Protein AF-0000000078883213 (afdb_homodimer)

Secondary structure (DSSP, 8-state):
----EEEEEEEETTEEEEEEEEEE---SS-TT-EEEEEEEEEEEEEEEEETTEEEEEEEEEEEEEEEEE----SS---S-SEEEEEEEEEEEEEEEEE-SSTTEEEEEEEEEEEE---HHHHH--EEETTEEEEP-TT---EEEEEEEEEEEEEETTTTEEEEEEEEEEEEES-EEEEEEEEEEEETTEEEEEEEEEE--EEEEEEEEEEEEEESSSS-EEEEEEEEEEEEETTT--B-TT--SEEEEE-/----EEEEEEEETTEEEEEEEEEE---SS-TT-EEEEEEEEEEEEEEEEETTEEEEEEEEEEEEEEEEE----SS---S-SEEEEEEEEEEEEEEEEE-SSTTEEEEEEEEEEEE---HHHHH--EEETTEEEEP-TT---EEEEEEEEEEEEEETTTTEEEEEEEEEEEEES-EEEEEEEEEEEETTEEEEEEEEEE--EEEEEEEEEEEEEESSSS-EEEEEEEEEEEEETTT--B-TT--SEEEEE-

Foldseek 3Di:
DDQQQDWFFEADPNRRPDTDDSHRPPDQFQPVDKDKDKDKDKDKDWDDPDPFKIKIKMKMKMKMKIKGARDCCVRPPDVDRIAIDIAIDMKMKIKMWGHPDPFKIKIKMKIKDKAADDRCQARRQDDDPLEGEHGDSPQYMKMKIKIKIKMKGAPDNRQKIKMKMKMKMKIAQDKDKDQPPDQDCDPNDRRGYIHIGGDGMKMKIKMKIKIWHDPDPVDIKIKMKIAMWMADPVVRDTPPPDDGIDMDID/DDQQQDWFFEADPNRRPDTDDSHRPPDQFQPVDKDKDKDKDKDKDWDDPDPFKIKIKMKMKMKMKIKGARDCCVRYPDVDRIAIDIAIDMKMKIKMWGHPDPFKIKIKMKIKDKAADDRCQARRQDDDPLEGEHGDSPQYMKMKIKIKIKMKGAPDNRQKIKMKMKMKMKIAQDKDKDQPPDQDCDPNDRRGYIHIGGDGMKMKIKMKIKIWHDPDPVDIKIKMKIAMWMADPVVRDTPPPDPGIDMDID

Sequence (500 aa):
MSVPTGKTLSVSNGKVTGFSGDFTVQSRYPDGGSSYMSSAVYTDYRQDITPKSTLNSGIRLTNTVLKAKWIDQTFITLPQTEITLKNSAITATLGYAYRPTENWQLNSVLSSGFRSPNIDDVGKVREKNGKVTLPNIALKPEFAYNAEVGVLKFFNKKRFSLGFNTYYTLLDNYITREADGTQVQYDGETGNVVKNVNKGQAYITGYTISYQGRINENWKTLGFLTYTKGEAYDTEERLSSIPPLFGRFEMSVPTGKTLSVSNGKVTGFSGDFTVQSRYPDGGSSYMSSAVYTDYRQDITPKSTLNSGIRLTNTVLKAKWIDQTFITLPQTEITLKNSAITATLGYAYRPTENWQLNSVLSSGFRSPNIDDVGKVREKNGKVTLPNIALKPEFAYNAEVGVLKFFNKKRFSLGFNTYYTLLDNYITREADGTQVQYDGETGNVVKNVNKGQAYITGYTISYQGRINENWKTLGFLTYTKGEAYDTEERLSSIPPLFGRFE

Organism: Nematostella vectensis (NCBI:txid45351)

Nearest PDB structures (foldseek):
  5fp2-assembly2_B  TM=6.562E-01  e=9.771E-06  Pseudomonas aeruginosa PAO1
  4rvw-assembly1_A  TM=6.485E-01  e=1.123E-04  Neisseria meningitidis MC58
  4rdt-assembly2_B  TM=6.090E-01  e=2.981E-04  Neisseria meningitidis MC58
  1fep-assembly1_A  TM=6.804E-01  e=1.096E-03  Escherichia coli K-12
  4rdt-assembly1_A  TM=6.058E-01  e=4.129E-04  Neisseria meningitidis MC58

pLDDT: mean 77.61, std 20.79, range [23.84, 98.62]

Solvent-accessible surface area (backbone atoms only — 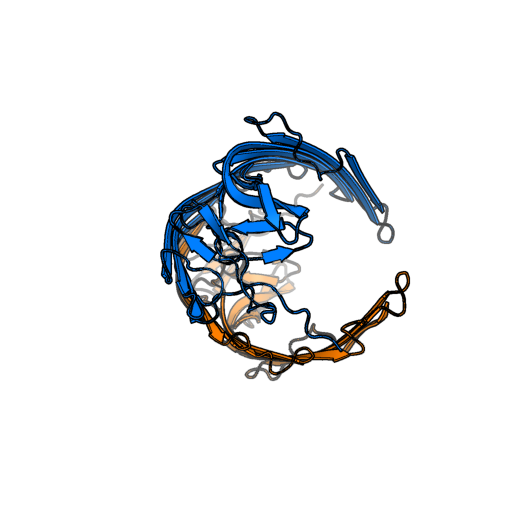not comparable to full-atom values): 25165 Å² total; per-residue (Å²): 132,81,70,67,54,29,65,23,43,40,36,58,97,91,35,79,75,47,75,56,66,77,30,60,59,66,77,52,53,51,74,59,19,38,38,39,37,39,34,36,43,36,41,38,39,37,34,33,77,41,101,40,31,37,41,36,39,34,43,35,44,38,37,37,39,39,38,37,25,43,62,78,41,80,27,48,46,53,95,58,44,59,46,74,42,78,51,75,48,79,32,37,38,42,34,41,39,38,33,92,44,96,42,37,39,39,38,37,37,41,38,40,45,72,46,69,75,46,66,72,58,25,47,36,48,39,80,52,95,56,27,39,30,49,58,30,84,76,63,57,56,21,35,37,40,37,39,37,44,33,41,39,38,46,38,84,93,63,35,30,37,43,33,44,37,38,41,42,33,40,33,36,32,40,74,41,80,39,67,67,75,45,65,39,72,46,94,85,37,69,10,51,27,30,31,50,39,60,39,65,43,31,38,40,36,36,37,36,42,36,40,39,33,46,83,45,101,85,43,70,39,40,33,38,42,35,38,45,50,41,35,26,71,78,74,65,39,59,56,77,83,60,74,47,72,48,68,50,80,84,133,81,71,68,55,29,65,20,44,38,37,57,96,92,36,80,75,48,74,56,66,76,33,60,62,67,75,51,52,52,74,58,18,38,37,38,38,39,36,36,41,37,40,37,38,36,33,35,77,42,100,40,30,35,40,37,38,36,44,34,44,38,38,39,38,38,38,37,26,42,62,79,40,78,27,47,44,52,95,59,45,58,44,74,43,78,48,76,50,79,32,39,37,41,35,40,38,38,35,91,45,97,41,37,39,39,39,38,39,39,36,41,46,70,46,70,74,47,66,71,57,24,46,36,50,38,80,52,95,53,27,38,30,47,57,29,84,76,62,57,56,22,36,38,39,37,41,36,44,33,40,39,40,45,37,82,92,63,34,29,38,43,33,42,35,38,41,42,33,41,33,36,32,38,76,41,80,38,68,69,75,45,65,38,73,47,95,84,38,70,9,50,28,31,32,50,40,61,40,64,44,32,40,40,36,38,39,34,42,36,40,40,33,46,82,46,100,85,44,69,38,39,33,39,42,35,37,44,49,40,36,27,70,78,74,67,39,58,57,78,82,60,74,47,70,49,69,50,79,84

Structure (mmCIF, N/CA/C/O backbone):
data_AF-0000000078883213-model_v1
#
loop_
_entity.id
_entity.type
_entity.pdbx_description
1 polymer 'TonB-dependent receptor-like beta-barrel domain-containing protein'
#
loop_
_atom_site.group_PDB
_atom_site.id
_atom_site.type_symbol
_atom_site.label_atom_id
_atom_site.label_alt_id
_atom_site.label_comp_id
_atom_site.label_asym_id
_atom_site.label_entity_id
_atom_site.label_seq_id
_atom_site.pdbx_PDB_ins_code
_atom_site.Cartn_x
_atom_site.Cartn_y
_atom_site.Cartn_z
_atom_site.occupancy
_atom_site.B_iso_or_equiv
_atom_site.auth_seq_id
_atom_site.auth_comp_id
_atom_site.auth_asym_id
_atom_site.auth_atom_id
_atom_site.pdbx_PDB_model_num
ATOM 1 N N . MET A 1 1 ? -15.391 -31.453 -27.328 1 23.84 1 MET A N 1
ATOM 2 C CA . MET A 1 1 ? -14.258 -30.594 -27.016 1 23.84 1 MET A CA 1
ATOM 3 C C . MET A 1 1 ? -13.305 -31.281 -26.047 1 23.84 1 MET A C 1
ATOM 5 O O . MET A 1 1 ? -13.703 -31.703 -24.953 1 23.84 1 MET A O 1
ATOM 9 N N . SER A 1 2 ? -12.281 -31.938 -26.547 1 27.03 2 SER A N 1
ATOM 10 C CA . SER A 1 2 ? -11.461 -33 -25.984 1 27.03 2 SER A CA 1
ATOM 11 C C . SER A 1 2 ? -10.719 -32.531 -24.734 1 27.03 2 SER A C 1
ATOM 13 O O . SER A 1 2 ? -10.086 -31.469 -24.75 1 27.03 2 SER A O 1
ATOM 15 N N . VAL A 1 3 ? -11.266 -32.875 -23.609 1 34.16 3 VAL A N 1
ATOM 16 C CA . VAL A 1 3 ? -10.641 -32.625 -22.312 1 34.16 3 VAL A CA 1
ATOM 17 C C . VAL A 1 3 ? -9.18 -33.062 -22.359 1 34.16 3 VAL A C 1
ATOM 19 O O . VAL A 1 3 ? -8.891 -34.219 -22.672 1 34.16 3 VAL A O 1
ATOM 22 N N . PRO A 1 4 ? -8.258 -32.156 -22.75 1 33.28 4 PRO A N 1
ATOM 23 C CA . PRO A 1 4 ? -6.906 -32.688 -22.906 1 33.28 4 PRO A CA 1
ATOM 24 C C . PRO A 1 4 ? -6.531 -33.688 -21.797 1 33.28 4 PRO A C 1
ATOM 26 O O . PRO A 1 4 ? -6.953 -33.5 -20.641 1 33.28 4 PRO A O 1
ATOM 29 N N . THR A 1 5 ? -6.402 -34.938 -22.047 1 34.5 5 THR A N 1
ATOM 30 C CA . THR A 1 5 ? -6.039 -36.156 -21.328 1 34.5 5 THR A CA 1
ATOM 31 C C . THR A 1 5 ? -4.641 -36.031 -20.734 1 34.5 5 THR A C 1
ATOM 33 O O . THR A 1 5 ? -3.68 -35.75 -21.438 1 34.5 5 THR A O 1
ATOM 36 N N . GLY A 1 6 ? -4.336 -35.281 -19.656 1 36.59 6 GLY A N 1
ATOM 37 C CA . GLY A 1 6 ? -2.979 -35.25 -19.141 1 36.59 6 GLY A CA 1
ATOM 38 C C . GLY A 1 6 ? -2.568 -36.562 -18.484 1 36.59 6 GLY A C 1
ATOM 39 O O . GLY A 1 6 ? -3.404 -37.438 -18.25 1 36.59 6 GLY A O 1
ATOM 40 N N . LYS A 1 7 ? -1.404 -37.125 -18.781 1 44.62 7 LYS A N 1
ATOM 41 C CA . LYS A 1 7 ? -0.774 -38.375 -18.344 1 44.62 7 LYS A CA 1
ATOM 42 C C . LYS A 1 7 ? -0.269 -38.25 -16.906 1 44.62 7 LYS A C 1
ATOM 44 O O . LYS A 1 7 ? 0.014 -37.125 -16.438 1 44.62 7 LYS A O 1
ATOM 49 N N . THR A 1 8 ? -0.53 -39.344 -16.047 1 45.88 8 THR A N 1
ATOM 50 C CA . THR A 1 8 ? -0.139 -39.469 -14.648 1 45.88 8 THR A CA 1
ATOM 51 C C . THR A 1 8 ? 1.35 -39.781 -14.523 1 45.88 8 THR A C 1
ATOM 53 O O . THR A 1 8 ? 1.84 -40.719 -15.148 1 45.88 8 THR A O 1
ATOM 56 N N . LEU A 1 9 ? 2.17 -38.844 -13.977 1 45.84 9 LEU A N 1
ATOM 57 C CA . LEU A 1 9 ? 3.594 -39.062 -13.75 1 45.84 9 LEU A CA 1
ATOM 58 C C . LEU A 1 9 ? 3.824 -39.844 -12.461 1 45.84 9 LEU A C 1
ATOM 60 O O . LEU A 1 9 ? 3.215 -39.531 -11.43 1 45.84 9 LEU A O 1
ATOM 64 N N . SER A 1 10 ? 4.336 -41.094 -12.516 1 45.53 10 SER A N 1
ATOM 65 C CA . SER A 1 10 ? 4.781 -41.875 -11.367 1 45.53 10 SER A CA 1
ATOM 66 C C . SER A 1 10 ? 6.191 -41.469 -10.938 1 45.53 10 SER A C 1
ATOM 68 O O . SER A 1 10 ? 7.109 -41.438 -11.758 1 45.53 10 SER A O 1
ATOM 70 N N . VAL A 1 11 ? 6.406 -40.75 -9.789 1 45 11 VAL A N 1
ATOM 71 C CA . VAL A 1 11 ? 7.727 -40.344 -9.312 1 45 11 VAL A CA 1
ATOM 72 C C . VAL A 1 11 ? 8.086 -41.156 -8.062 1 45 11 VAL A C 1
ATOM 74 O O . VAL A 1 11 ? 7.27 -41.281 -7.145 1 45 11 VAL A O 1
ATOM 77 N N . SER A 1 12 ? 9.047 -42.062 -8.016 1 44.09 12 SER A N 1
ATOM 78 C CA . SER A 1 12 ? 9.625 -42.781 -6.883 1 44.09 12 SER A CA 1
ATOM 79 C C . SER A 1 12 ? 11.031 -42.281 -6.57 1 44.09 12 SER A C 1
ATOM 81 O O . SER A 1 12 ? 11.891 -42.25 -7.449 1 44.09 12 SER A O 1
ATOM 83 N N . ASN A 1 13 ? 11.359 -41.969 -5.262 1 44.62 13 ASN A N 1
ATOM 84 C CA . ASN A 1 13 ? 12.641 -41.562 -4.699 1 44.62 13 ASN A CA 1
ATOM 85 C C . ASN A 1 13 ? 13.234 -40.375 -5.461 1 44.62 13 ASN A C 1
ATOM 87 O O . ASN A 1 13 ? 14.414 -40.406 -5.816 1 44.62 13 ASN A O 1
ATOM 91 N N . GLY A 1 14 ? 12.453 -39.406 -5.926 1 42.94 14 GLY A N 1
ATOM 92 C CA . GLY A 1 14 ? 12.898 -38.188 -6.602 1 42.94 14 GLY A CA 1
ATOM 93 C C . GLY A 1 14 ? 13.07 -38.375 -8.102 1 42.94 14 GLY A C 1
ATOM 94 O O . GLY A 1 14 ? 13.617 -37.5 -8.773 1 42.94 14 GLY A O 1
ATOM 95 N N . LYS A 1 15 ? 12.883 -39.531 -8.625 1 44.94 15 LYS A N 1
ATOM 96 C CA . LYS A 1 15 ? 13.078 -39.875 -10.031 1 44.94 15 LYS A CA 1
ATOM 97 C C . LYS A 1 15 ? 11.758 -40.25 -10.695 1 44.94 15 LYS A C 1
ATOM 99 O O . LYS A 1 15 ? 10.914 -40.906 -10.078 1 44.94 15 LYS A O 1
ATOM 104 N N . VAL A 1 16 ? 11.383 -39.531 -11.836 1 44.16 16 VAL A N 1
ATOM 105 C CA . VAL A 1 16 ? 10.211 -39.906 -12.617 1 44.16 16 VAL A CA 1
ATOM 106 C C . VAL A 1 16 ? 10.352 -41.344 -13.086 1 44.16 16 VAL A C 1
ATOM 108 O O . VAL A 1 16 ? 11.312 -41.688 -13.789 1 44.16 16 VAL A O 1
ATOM 111 N N . THR A 1 17 ? 9.664 -42.406 -12.602 1 47.41 17 THR A N 1
ATOM 112 C CA . THR A 1 17 ? 9.812 -43.812 -13 1 47.41 17 THR A CA 1
ATOM 113 C C . THR A 1 17 ? 8.852 -44.156 -14.133 1 47.41 17 THR A C 1
ATOM 115 O O . THR A 1 17 ? 8.953 -45.219 -14.742 1 47.41 17 THR A O 1
ATOM 118 N N . GLY A 1 18 ? 7.758 -43.438 -14.664 1 43.25 18 GLY A N 1
ATOM 119 C CA . GLY A 1 18 ? 6.969 -43.812 -15.828 1 43.25 18 GLY A CA 1
ATOM 120 C C . GLY A 1 18 ? 5.691 -43.031 -15.977 1 43.25 18 GLY A C 1
ATOM 121 O O . GLY A 1 18 ? 5.457 -42.062 -15.234 1 43.25 18 GLY A O 1
ATOM 122 N N . PHE A 1 19 ? 5.121 -42.875 -17.328 1 38.84 19 PHE A N 1
ATOM 123 C CA . PHE A 1 19 ? 3.85 -42.25 -17.656 1 38.84 19 PHE A CA 1
ATOM 124 C C . PHE A 1 19 ? 2.742 -43.281 -17.766 1 38.84 19 PHE A C 1
ATOM 126 O O . PHE A 1 19 ? 2.939 -44.344 -18.344 1 38.84 19 PHE A O 1
ATOM 133 N N . SER A 1 20 ? 1.994 -43.688 -16.891 1 37.69 20 SER A N 1
ATOM 134 C CA . SER A 1 20 ? 0.812 -44.5 -17.172 1 37.69 20 SER A CA 1
ATOM 135 C C . SER A 1 20 ? -0.443 -43.625 -17.234 1 37.69 20 SER A C 1
ATOM 137 O O . SER A 1 20 ? -0.486 -42.531 -16.656 1 37.69 20 SER A O 1
ATOM 139 N N . GLY A 1 21 ? -1.64 -43.969 -18.203 1 34.69 21 GLY A N 1
ATOM 140 C CA . GLY A 1 21 ? -3 -43.75 -18.672 1 34.69 21 GLY A CA 1
ATOM 141 C C . GLY A 1 21 ? -3.32 -42.312 -18.906 1 34.69 21 GLY A C 1
ATOM 142 O O . GLY A 1 21 ? -2.549 -41.406 -18.516 1 34.69 21 GLY A O 1
ATOM 143 N N . ASP A 1 22 ? -4.199 -41.969 -20.062 1 32.56 22 ASP A N 1
ATOM 144 C CA . ASP A 1 22 ? -4.773 -40.75 -20.578 1 32.56 22 ASP A CA 1
ATOM 145 C C . ASP A 1 22 ? -5.414 -39.938 -19.453 1 32.56 22 ASP A C 1
ATOM 147 O O . ASP A 1 22 ? -6.324 -40.406 -18.766 1 32.56 22 ASP A O 1
ATOM 151 N N . PHE A 1 23 ? -4.789 -39.719 -18.375 1 33.19 23 PHE A N 1
ATOM 152 C CA . PHE A 1 23 ? -5.668 -39.125 -17.375 1 33.19 23 PHE A CA 1
ATOM 153 C C . PHE A 1 23 ? -5.891 -37.625 -17.656 1 33.19 23 PHE A C 1
ATOM 155 O O . PHE A 1 23 ? -5.062 -37 -18.312 1 33.19 23 PHE A O 1
ATOM 162 N N . THR A 1 24 ? -7.117 -37.188 -17.547 1 34.69 24 THR A N 1
ATOM 163 C CA . THR A 1 24 ? -7.617 -35.844 -17.453 1 34.69 24 THR A CA 1
ATOM 164 C C . THR A 1 24 ? -6.68 -34.969 -16.625 1 34.69 24 THR A C 1
ATOM 166 O O . THR A 1 24 ? -6.164 -35.406 -15.594 1 34.69 24 THR A O 1
ATOM 169 N N . VAL A 1 25 ? -5.902 -34.062 -17.219 1 35.66 25 VAL A N 1
ATOM 170 C CA . VAL A 1 25 ? -5.051 -33.031 -16.641 1 35.66 25 VAL A CA 1
ATOM 171 C C . VAL A 1 25 ? -5.539 -32.688 -15.242 1 35.66 25 VAL A C 1
ATOM 173 O O . VAL A 1 25 ? -6.672 -32.25 -15.062 1 35.66 25 VAL A O 1
ATOM 176 N N . GLN A 1 26 ? -5.219 -33.531 -14.289 1 38.31 26 GLN A N 1
ATOM 177 C CA . GLN A 1 26 ? -5.48 -33.375 -12.859 1 38.31 26 GLN A CA 1
ATOM 178 C C . GLN A 1 26 ? -5.184 -31.938 -12.414 1 38.31 26 GLN A C 1
ATOM 180 O O . GLN A 1 26 ? -4.344 -31.266 -13 1 38.31 26 GLN A O 1
ATOM 185 N N . SER A 1 27 ? -5.949 -31.422 -11.508 1 43.06 27 SER A N 1
ATOM 186 C CA . SER A 1 27 ? -5.996 -30.094 -10.922 1 43.06 27 SER A CA 1
ATOM 187 C C . SER A 1 27 ? -4.625 -29.672 -10.398 1 43.06 27 SER A C 1
ATOM 189 O O . SER A 1 27 ? -3.932 -30.453 -9.75 1 43.06 27 SER A O 1
ATOM 191 N N . ARG A 1 28 ? -3.758 -28.875 -11.148 1 48.19 28 ARG A N 1
ATOM 192 C CA . ARG A 1 28 ? -2.52 -28.109 -10.984 1 48.19 28 ARG A CA 1
ATOM 193 C C . ARG A 1 28 ? -2.316 -27.703 -9.531 1 48.19 28 ARG A C 1
ATOM 195 O O . ARG A 1 28 ? -1.182 -27.5 -9.094 1 48.19 28 ARG A O 1
ATOM 202 N N . TYR A 1 29 ? -3.311 -27.484 -8.75 1 54.16 29 TYR A N 1
ATOM 203 C CA . TYR A 1 29 ? -3.291 -26.969 -7.383 1 54.16 29 TYR A CA 1
ATOM 204 C C . TYR A 1 29 ? -3.609 -28.078 -6.383 1 54.16 29 TYR A C 1
ATOM 206 O O . TYR A 1 29 ? -4.266 -29.062 -6.723 1 54.16 29 TYR A O 1
ATOM 214 N N . PRO A 1 30 ? -2.979 -28.078 -5.172 1 55.5 30 PRO A N 1
ATOM 215 C CA . PRO A 1 30 ? -3.336 -29.047 -4.129 1 55.5 30 PRO A CA 1
ATOM 216 C C . PRO A 1 30 ? -4.844 -29.266 -4.016 1 55.5 30 PRO A C 1
ATOM 218 O O . PRO A 1 30 ? -5.59 -28.312 -3.771 1 55.5 30 PRO A O 1
ATOM 221 N N . ASP A 1 31 ? -5.215 -30.344 -4.59 1 60.53 31 ASP A N 1
ATOM 222 C CA . ASP A 1 31 ? -6.633 -30.703 -4.621 1 60.53 31 ASP A CA 1
ATOM 223 C C . ASP A 1 31 ? -7.207 -30.781 -3.209 1 60.53 31 ASP A C 1
ATOM 225 O O . ASP A 1 31 ? -8.422 -30.688 -3.021 1 60.53 31 ASP A O 1
ATOM 229 N N . GLY A 1 32 ? -6.328 -30.984 -2.152 1 65.12 32 GLY A N 1
ATOM 230 C CA . GLY A 1 32 ? -6.797 -31.078 -0.779 1 65.12 32 GLY A CA 1
ATOM 231 C C . GLY A 1 32 ? -6.895 -29.734 -0.09 1 65.12 32 GLY A C 1
ATOM 232 O O . GLY A 1 32 ? -7.238 -29.656 1.09 1 65.12 32 GLY A O 1
ATOM 233 N N . GLY A 1 33 ? -6.582 -28.703 -0.76 1 74.75 33 GLY A N 1
ATOM 234 C CA . GLY A 1 33 ? -6.668 -27.375 -0.163 1 74.75 33 GLY A CA 1
ATOM 235 C C . GLY A 1 33 ? -5.324 -26.828 0.279 1 74.75 33 GLY A C 1
ATOM 236 O O . GLY A 1 33 ? -4.32 -27.547 0.243 1 74.75 33 GLY A O 1
ATOM 237 N N . SER A 1 34 ? -5.203 -25.609 0.386 1 84.75 34 SER A N 1
ATOM 238 C CA . SER A 1 34 ? -4 -24.969 0.896 1 84.75 34 SER A CA 1
ATOM 239 C C . SER A 1 34 ? -4.348 -23.797 1.818 1 84.75 34 SER A C 1
ATOM 241 O O . SER A 1 34 ? -5.453 -23.266 1.759 1 84.75 34 SER A O 1
ATOM 243 N N . SER A 1 35 ? -3.475 -23.688 2.82 1 89.94 35 SER A N 1
ATOM 244 C CA . SER A 1 35 ? -3.631 -22.547 3.732 1 89.94 35 SER A CA 1
ATOM 245 C C . SER A 1 35 ? -2.312 -21.812 3.924 1 89.94 35 SER A C 1
ATOM 247 O O . SER A 1 35 ? -1.238 -22.391 3.764 1 89.94 35 SER A O 1
ATOM 249 N N . TYR A 1 36 ? -2.438 -20.562 4.062 1 91.94 36 TYR A N 1
ATOM 250 C CA . TYR A 1 36 ? -1.303 -19.688 4.324 1 91.94 36 TYR A CA 1
ATOM 251 C C . TYR A 1 36 ? -1.591 -18.766 5.5 1 91.94 36 TYR A C 1
ATOM 253 O O . TYR A 1 36 ? -2.602 -18.062 5.512 1 91.94 36 TYR A O 1
ATOM 261 N N . MET A 1 37 ? -0.729 -18.812 6.488 1 94.56 37 MET A N 1
ATOM 262 C CA . MET A 1 37 ? -0.851 -17.938 7.656 1 94.56 37 MET A CA 1
ATOM 263 C C . MET A 1 37 ? 0.381 -17.062 7.809 1 94.56 37 MET A C 1
ATOM 265 O O . MET A 1 37 ? 1.512 -17.547 7.738 1 94.56 37 MET A O 1
ATOM 269 N N . SER A 1 38 ? 0.148 -15.758 7.938 1 96.62 38 SER A N 1
ATOM 270 C CA . SER A 1 38 ? 1.222 -14.812 8.219 1 96.62 38 SER A CA 1
ATOM 271 C C . SER A 1 38 ? 0.965 -14.062 9.523 1 96.62 38 SER A C 1
ATOM 273 O O . SER A 1 38 ? -0.14 -13.57 9.758 1 96.62 38 SER A O 1
ATOM 275 N N . SER A 1 39 ? 1.922 -14.039 10.398 1 97.69 39 SER A N 1
ATOM 276 C CA . SER A 1 39 ? 1.886 -13.273 11.641 1 97.69 39 SER A CA 1
ATOM 277 C C . SER A 1 39 ? 3.127 -12.398 11.781 1 97.69 39 SER A C 1
ATOM 279 O O . SER A 1 39 ? 4.227 -12.797 11.398 1 97.69 39 SER A O 1
ATOM 281 N N . ALA A 1 40 ? 2.887 -11.227 12.391 1 98.25 40 ALA A N 1
ATOM 282 C CA . ALA A 1 40 ? 4.047 -10.344 12.5 1 98.25 40 ALA A CA 1
ATOM 283 C C . ALA A 1 40 ? 3.893 -9.383 13.68 1 98.25 40 ALA A C 1
ATOM 285 O O . ALA A 1 40 ? 2.779 -9.141 14.148 1 98.25 40 ALA A O 1
ATOM 286 N N . VAL A 1 41 ? 5.004 -8.969 14.203 1 98.12 41 VAL A N 1
ATOM 287 C CA . VAL A 1 41 ? 5.121 -7.848 15.133 1 98.12 41 VAL A CA 1
ATOM 288 C C . VAL A 1 41 ? 6.039 -6.781 14.539 1 98.12 41 VAL A C 1
ATOM 290 O O . VAL A 1 41 ? 7.074 -7.098 13.953 1 98.12 41 VAL A O 1
ATOM 293 N N . TYR A 1 42 ? 5.605 -5.539 14.664 1 97.88 42 TYR A N 1
ATOM 294 C CA . TYR A 1 42 ? 6.465 -4.492 14.125 1 97.88 42 TYR A CA 1
ATOM 295 C C . TYR A 1 42 ? 6.379 -3.229 14.969 1 97.88 42 TYR A C 1
ATOM 297 O O . TYR A 1 42 ? 5.434 -3.051 15.742 1 97.88 42 TYR A O 1
ATOM 305 N N . THR A 1 43 ? 7.359 -2.418 14.805 1 97.81 43 THR A N 1
ATOM 306 C CA . THR A 1 43 ? 7.398 -1.058 15.328 1 97.81 43 THR A CA 1
ATOM 307 C C . THR A 1 43 ? 7.988 -0.097 14.305 1 97.81 43 THR A C 1
ATOM 309 O O . THR A 1 43 ? 8.953 -0.435 13.609 1 97.81 43 THR A O 1
ATOM 312 N N . ASP A 1 44 ? 7.312 1.02 14.148 1 97.31 44 ASP A N 1
ATOM 313 C CA . ASP A 1 44 ? 7.766 2.107 13.289 1 97.31 44 ASP A CA 1
ATOM 314 C C . ASP A 1 44 ? 7.91 3.408 14.078 1 97.31 44 ASP A C 1
ATOM 316 O O . ASP A 1 44 ? 7.066 3.729 14.914 1 97.31 44 ASP A O 1
ATOM 320 N N . TYR A 1 45 ? 9.016 4.086 13.875 1 96.25 45 TYR A N 1
ATOM 321 C CA . TYR A 1 45 ? 9.312 5.301 14.625 1 96.25 45 TYR A CA 1
ATOM 322 C C . TYR A 1 45 ? 9.711 6.438 13.688 1 96.25 45 TYR A C 1
ATOM 324 O O . TYR A 1 45 ? 10.609 6.281 12.859 1 96.25 45 TYR A O 1
ATOM 332 N N . ARG A 1 46 ? 8.945 7.508 13.82 1 95.38 46 ARG A N 1
ATOM 333 C CA . ARG A 1 46 ? 9.273 8.727 13.086 1 95.38 46 ARG A CA 1
ATOM 334 C C . ARG A 1 46 ? 9.602 9.867 14.039 1 95.38 46 ARG A C 1
ATOM 336 O O . ARG A 1 46 ? 8.883 10.102 15.016 1 95.38 46 ARG A O 1
ATOM 343 N N . GLN A 1 47 ? 10.688 10.578 13.719 1 93.31 47 GLN A N 1
ATOM 344 C CA . GLN A 1 47 ? 11.078 11.703 14.555 1 93.31 47 GLN A CA 1
ATOM 345 C C . GLN A 1 47 ? 11.5 12.906 13.711 1 93.31 47 GLN A C 1
ATOM 347 O O . GLN A 1 47 ? 12.352 12.781 12.828 1 93.31 47 GLN A O 1
ATOM 352 N N . ASP A 1 48 ? 10.812 13.984 13.984 1 90.06 48 ASP A N 1
ATOM 353 C CA . ASP A 1 48 ? 11.32 15.242 13.453 1 90.06 48 ASP A CA 1
ATOM 354 C C . ASP A 1 48 ? 12.391 15.828 14.375 1 90.06 48 ASP A C 1
ATOM 356 O O . ASP A 1 48 ? 12.078 16.531 15.336 1 90.06 48 ASP A O 1
ATOM 360 N N . ILE A 1 49 ? 13.664 15.562 14.094 1 88.06 49 ILE A N 1
ATOM 361 C CA . ILE A 1 49 ? 14.797 15.984 14.922 1 88.06 49 ILE A CA 1
ATOM 362 C C . ILE A 1 49 ? 14.891 17.5 14.93 1 88.06 49 ILE A C 1
ATOM 364 O O . ILE A 1 49 ? 15.055 18.109 15.984 1 88.06 49 ILE A O 1
ATOM 368 N N . THR A 1 50 ? 14.883 18.094 13.742 1 85.69 50 THR A N 1
ATOM 369 C CA . THR A 1 50 ? 14.773 19.531 13.5 1 85.69 50 THR A CA 1
ATOM 370 C C . THR A 1 50 ? 13.711 19.828 12.438 1 85.69 50 THR A C 1
ATOM 372 O O . THR A 1 50 ? 13.211 18.906 11.781 1 85.69 50 THR A O 1
ATOM 375 N N . PRO A 1 51 ? 13.289 20.953 12.352 1 79.94 51 PRO A N 1
ATOM 376 C CA . PRO A 1 51 ? 12.336 21.266 11.281 1 79.94 51 PRO A CA 1
ATOM 377 C C . PRO A 1 51 ? 12.867 20.906 9.898 1 79.94 51 PRO A C 1
ATOM 379 O O . PRO A 1 51 ? 12.086 20.797 8.945 1 79.94 51 PRO A O 1
ATOM 382 N N . LYS A 1 52 ? 14.156 20.688 9.852 1 90.81 52 LYS A N 1
ATOM 383 C CA . LYS A 1 52 ? 14.75 20.422 8.539 1 90.81 52 LYS A CA 1
ATOM 384 C C . LYS A 1 52 ? 15.141 18.953 8.406 1 90.81 52 LYS A C 1
ATOM 386 O O . LYS A 1 52 ? 15.602 18.531 7.344 1 90.81 52 LYS A O 1
ATOM 391 N N . SER A 1 53 ? 15.031 18.234 9.477 1 93.62 53 SER A N 1
ATOM 392 C CA . SER A 1 53 ? 15.523 16.859 9.461 1 93.62 53 SER A CA 1
ATOM 393 C C . SER A 1 53 ? 14.5 15.898 10.062 1 93.62 53 SER A C 1
ATOM 395 O O . SER A 1 53 ? 13.984 16.141 11.156 1 93.62 53 SER A O 1
ATOM 397 N N . THR A 1 54 ? 14.203 14.859 9.344 1 94.81 54 THR A N 1
ATOM 398 C CA . THR A 1 54 ? 13.273 13.836 9.82 1 94.81 54 THR A CA 1
ATOM 399 C C . THR A 1 54 ? 13.891 12.445 9.703 1 94.81 54 THR A C 1
ATOM 401 O O . THR A 1 54 ? 14.5 12.117 8.688 1 94.81 54 THR A O 1
ATOM 404 N N . LEU A 1 55 ? 13.766 11.703 10.805 1 97.12 55 LEU A N 1
ATOM 405 C CA . LEU A 1 55 ? 14.25 10.328 10.844 1 97.12 55 LEU A CA 1
ATOM 406 C C . LEU A 1 55 ? 13.086 9.336 10.93 1 97.12 55 LEU A C 1
ATOM 408 O O . LEU A 1 55 ? 12.148 9.547 11.711 1 97.12 55 LEU A O 1
ATOM 412 N N . ASN A 1 56 ? 13.125 8.328 10.062 1 97.81 56 ASN A N 1
ATOM 413 C CA . ASN A 1 56 ? 12.18 7.223 10.117 1 97.81 56 ASN A CA 1
ATOM 414 C C . ASN A 1 56 ? 12.883 5.883 10.281 1 97.81 56 ASN A C 1
ATOM 416 O O . ASN A 1 56 ? 13.844 5.59 9.562 1 97.81 56 ASN A O 1
ATOM 420 N N . SER A 1 57 ? 12.438 5.184 11.25 1 98.19 57 SER A N 1
ATOM 421 C CA . SER A 1 57 ? 13.008 3.857 11.477 1 98.19 57 SER A CA 1
ATOM 422 C C . SER A 1 57 ? 11.914 2.832 11.773 1 98.19 57 SER A C 1
ATOM 424 O O . SER A 1 57 ? 10.875 3.172 12.336 1 98.19 57 SER A O 1
ATOM 426 N N . GLY A 1 58 ? 12.117 1.585 11.336 1 98.44 58 GLY A N 1
ATOM 427 C CA . GLY A 1 58 ? 11.164 0.515 11.578 1 98.44 58 GLY A CA 1
ATOM 428 C C . GLY A 1 58 ? 11.789 -0.865 11.547 1 98.44 58 GLY A C 1
ATOM 429 O O . GLY A 1 58 ? 12.797 -1.077 10.859 1 98.44 58 GLY A O 1
ATOM 430 N N . ILE A 1 59 ? 11.242 -1.746 12.32 1 98.5 59 ILE A N 1
ATOM 431 C CA . ILE A 1 59 ? 11.664 -3.143 12.328 1 98.5 59 ILE A CA 1
ATOM 432 C C . ILE A 1 59 ? 10.438 -4.051 12.43 1 98.5 59 ILE A C 1
ATOM 434 O O . ILE A 1 59 ? 9.453 -3.701 13.086 1 98.5 59 ILE A O 1
ATOM 438 N N . ARG A 1 60 ? 10.492 -5.227 11.742 1 98.19 60 ARG A N 1
ATOM 439 C CA . ARG A 1 60 ? 9.367 -6.152 11.742 1 98.19 60 ARG A CA 1
ATOM 440 C C . ARG A 1 60 ? 9.844 -7.598 11.781 1 98.19 60 ARG A C 1
ATOM 442 O O . ARG A 1 60 ? 10.766 -7.977 11.055 1 98.19 60 ARG A O 1
ATOM 449 N N . LEU A 1 61 ? 9.281 -8.312 12.664 1 98.19 61 LEU A N 1
ATOM 450 C CA . LEU A 1 61 ? 9.453 -9.766 12.695 1 98.19 61 LEU A CA 1
ATOM 451 C C . LEU A 1 61 ? 8.219 -10.469 12.125 1 98.19 61 LEU A C 1
ATOM 453 O O . LEU A 1 61 ? 7.117 -10.328 12.664 1 98.19 61 LEU A O 1
ATOM 457 N N . THR A 1 62 ? 8.43 -11.25 11.078 1 97.56 62 THR A N 1
ATOM 458 C CA . THR A 1 62 ? 7.309 -11.898 10.414 1 97.56 62 THR A CA 1
ATOM 459 C C . THR A 1 62 ? 7.484 -13.414 10.414 1 97.56 62 THR A C 1
ATOM 461 O O . THR A 1 62 ? 8.586 -13.914 10.172 1 97.56 62 THR A O 1
ATOM 464 N N . ASN A 1 63 ? 6.41 -14.078 10.664 1 97.44 63 ASN A N 1
ATOM 465 C CA . ASN A 1 63 ? 6.348 -15.531 10.547 1 97.44 63 ASN A CA 1
ATOM 466 C C . ASN A 1 63 ? 5.285 -15.961 9.539 1 97.44 63 ASN A C 1
ATOM 468 O O . ASN A 1 63 ? 4.184 -15.414 9.516 1 97.44 63 ASN A O 1
ATOM 472 N N . THR A 1 64 ? 5.688 -16.938 8.734 1 94.81 64 THR A N 1
ATOM 473 C CA . THR A 1 64 ? 4.73 -17.453 7.762 1 94.81 64 THR A CA 1
ATOM 474 C C . THR A 1 64 ? 4.648 -18.969 7.832 1 94.81 64 THR A C 1
ATOM 476 O O . THR A 1 64 ? 5.652 -19.641 8.078 1 94.81 64 THR A O 1
ATOM 479 N N . VAL A 1 65 ? 3.465 -19.484 7.609 1 93.06 65 VAL A N 1
ATOM 480 C CA . VAL A 1 65 ? 3.227 -20.922 7.551 1 93.06 65 VAL A CA 1
ATOM 481 C C . VAL A 1 65 ? 2.375 -21.25 6.328 1 93.06 65 VAL A C 1
ATOM 483 O O . VAL A 1 65 ? 1.252 -20.766 6.191 1 93.06 65 VAL A O 1
ATOM 486 N N . LEU A 1 66 ? 2.945 -22.062 5.465 1 89.75 66 LEU A N 1
ATOM 487 C CA . LEU A 1 66 ? 2.23 -22.547 4.293 1 89.75 66 LEU A CA 1
ATOM 488 C C . LEU A 1 66 ? 1.948 -24.047 4.414 1 89.75 66 LEU A C 1
ATOM 490 O O . LEU A 1 66 ? 2.855 -24.828 4.695 1 89.75 66 LEU A O 1
ATOM 494 N N . LYS A 1 67 ? 0.712 -24.375 4.293 1 87.38 67 LYS A N 1
ATOM 495 C CA . LYS A 1 67 ? 0.311 -25.781 4.281 1 87.38 67 LYS A CA 1
ATOM 496 C C . LYS A 1 67 ? -0.438 -26.125 2.996 1 87.38 67 LYS A C 1
ATOM 498 O O . LYS A 1 67 ? -1.294 -25.359 2.545 1 87.38 67 LYS A O 1
ATOM 503 N N . ALA A 1 68 ? -0.03 -27.188 2.398 1 80.94 68 ALA A N 1
ATOM 504 C CA . ALA A 1 68 ? -0.707 -27.672 1.198 1 80.94 68 ALA A CA 1
ATOM 505 C C . ALA A 1 68 ? -0.837 -29.188 1.215 1 80.94 68 ALA A C 1
ATOM 507 O O . ALA A 1 68 ? 0.067 -29.891 1.674 1 80.94 68 ALA A O 1
ATOM 508 N N . LYS A 1 69 ? -2.00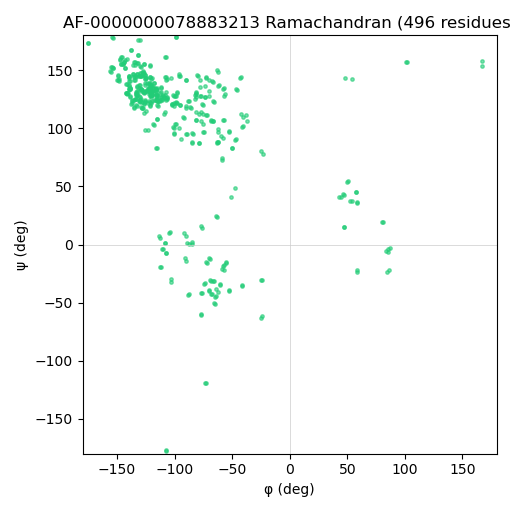8 -29.625 0.896 1 74.94 69 LYS A N 1
ATOM 509 C CA . LYS A 1 69 ? -2.264 -31.062 0.846 1 74.94 69 LYS A CA 1
ATOM 510 C C . LYS A 1 69 ? -2.617 -31.516 -0.569 1 74.94 69 LYS A C 1
ATOM 512 O O . LYS A 1 69 ? -3.432 -30.875 -1.241 1 74.94 69 LYS A O 1
ATOM 517 N N . TRP A 1 70 ? -1.88 -32.438 -1.035 1 65.69 70 TRP A N 1
ATOM 518 C CA . TRP A 1 70 ? -2.223 -33.062 -2.303 1 65.69 70 TRP A CA 1
ATOM 519 C C . TRP A 1 70 ? -2.938 -34.406 -2.068 1 65.69 70 TRP A C 1
ATOM 521 O O . TRP A 1 70 ? -2.428 -35.281 -1.361 1 65.69 70 TRP A O 1
ATOM 531 N N . ILE A 1 71 ? -4.188 -34.5 -2.219 1 58.31 71 ILE A N 1
ATOM 532 C CA . ILE A 1 71 ? -4.93 -35.75 -1.976 1 58.31 71 ILE A CA 1
ATOM 533 C C . ILE A 1 71 ? -4.723 -36.719 -3.141 1 58.31 71 ILE A C 1
ATOM 535 O O . ILE A 1 71 ? -4.453 -37.906 -2.934 1 58.31 71 ILE A O 1
ATOM 539 N N . ASP A 1 72 ? -5.141 -36.219 -4.324 1 51.69 72 ASP A N 1
ATOM 540 C CA . ASP A 1 72 ? -5.148 -37.188 -5.406 1 51.69 72 ASP A CA 1
ATOM 541 C C . ASP A 1 72 ? -3.746 -37.406 -5.973 1 51.69 72 ASP A C 1
ATOM 543 O O . ASP A 1 72 ? -3.201 -36.5 -6.625 1 51.69 72 ASP A O 1
ATOM 547 N N . GLN A 1 73 ? -3.09 -38.344 -5.312 1 50 73 GLN A N 1
ATOM 548 C CA . GLN A 1 73 ? -1.741 -38.719 -5.73 1 50 73 GLN A CA 1
ATOM 549 C C . GLN A 1 73 ? -1.772 -39.594 -6.98 1 50 73 GLN A C 1
ATOM 551 O O . GLN A 1 73 ? -0.855 -40.375 -7.215 1 50 73 GLN A O 1
ATOM 556 N N . THR A 1 74 ? -2.875 -39.5 -7.438 1 45.62 74 THR A N 1
ATOM 557 C CA . THR A 1 74 ? -3.016 -40.531 -8.477 1 45.62 74 THR A CA 1
ATOM 558 C C . THR A 1 74 ? -1.869 -40.438 -9.477 1 45.62 74 THR A C 1
ATOM 560 O O . THR A 1 74 ? -1.376 -41.438 -9.961 1 45.62 74 THR A O 1
ATOM 563 N N . PHE A 1 75 ? -1.505 -39.188 -9.789 1 44.53 75 PHE A N 1
ATOM 564 C CA . PHE A 1 75 ? -0.584 -39.125 -10.922 1 44.53 75 PHE A CA 1
ATOM 565 C C . PHE A 1 75 ? 0.838 -38.875 -10.453 1 44.53 75 PHE A C 1
ATOM 567 O O . PHE A 1 75 ? 1.802 -39.156 -11.156 1 44.53 75 PHE A O 1
ATOM 574 N N . ILE A 1 76 ? 0.962 -38.156 -9.406 1 46.53 76 ILE A N 1
ATOM 575 C CA . ILE A 1 76 ? 2.293 -37.875 -8.883 1 46.53 76 ILE A CA 1
ATOM 576 C C . ILE A 1 76 ? 2.377 -38.344 -7.422 1 46.53 76 ILE A C 1
ATOM 578 O O . ILE A 1 76 ? 1.524 -37.969 -6.605 1 46.53 76 ILE A O 1
ATOM 582 N N . THR A 1 77 ? 2.955 -39.531 -7.254 1 46.47 77 THR A N 1
ATOM 583 C CA . THR A 1 77 ? 3.23 -39.938 -5.875 1 46.47 77 THR A CA 1
ATOM 584 C C . THR A 1 77 ? 4.234 -38.969 -5.23 1 46.47 77 THR A C 1
ATOM 586 O O . THR A 1 77 ? 5.379 -38.875 -5.68 1 46.47 77 THR A O 1
ATOM 589 N N . LEU A 1 78 ? 3.668 -37.969 -4.707 1 53.56 78 LEU A N 1
ATOM 590 C CA . LEU A 1 78 ? 4.57 -37.094 -3.953 1 53.56 78 LEU A CA 1
ATOM 591 C C . LEU A 1 78 ? 4.941 -37.719 -2.617 1 53.56 78 LEU A C 1
ATOM 593 O O . LEU A 1 78 ? 4.129 -38.438 -2.01 1 53.56 78 LEU A O 1
ATOM 597 N N . PRO A 1 79 ? 6.25 -37.938 -2.414 1 51.97 79 PRO A N 1
ATOM 598 C CA . PRO A 1 79 ? 6.625 -38.562 -1.143 1 51.97 79 PRO A CA 1
ATOM 599 C C . PRO A 1 79 ? 5.832 -38 0.041 1 51.97 79 PRO A C 1
ATOM 601 O O . PRO A 1 79 ? 5.559 -38.75 0.999 1 51.97 79 PRO A O 1
ATOM 604 N N . GLN A 1 80 ? 5.523 -36.75 -0.001 1 58.09 80 GLN A N 1
ATOM 605 C CA . GLN A 1 80 ? 4.754 -36.156 1.096 1 58.09 80 GLN A CA 1
ATOM 606 C C . GLN A 1 80 ? 3.506 -35.438 0.578 1 58.09 80 GLN A C 1
ATOM 608 O O . GLN A 1 80 ? 3.588 -34.594 -0.313 1 58.09 80 GLN A O 1
ATOM 613 N N . THR A 1 81 ? 2.43 -36.031 0.97 1 64 81 THR A N 1
ATOM 614 C CA . THR A 1 81 ? 1.131 -35.562 0.509 1 64 81 THR A CA 1
ATOM 615 C C . THR A 1 81 ? 0.778 -34.25 1.172 1 64 81 THR A C 1
ATOM 617 O O . THR A 1 81 ? -0.172 -33.562 0.763 1 64 81 THR A O 1
ATOM 620 N N . GLU A 1 82 ? 1.531 -34 2.219 1 74 82 GLU A N 1
ATOM 621 C CA . GLU A 1 82 ? 1.305 -32.75 2.906 1 74 82 GLU A CA 1
ATOM 622 C C . GLU A 1 82 ? 2.598 -31.938 3.027 1 74 82 GLU A C 1
ATOM 624 O O . GLU A 1 82 ? 3.648 -32.5 3.359 1 74 82 GLU A O 1
ATOM 629 N N . ILE A 1 83 ? 2.504 -30.797 2.535 1 76.69 83 ILE A N 1
ATOM 630 C CA . ILE A 1 83 ? 3.676 -29.922 2.633 1 76.69 83 ILE A CA 1
ATOM 631 C C . ILE A 1 83 ? 3.408 -28.812 3.635 1 76.69 83 ILE A C 1
ATOM 633 O O . ILE A 1 83 ? 2.318 -28.234 3.654 1 76.69 83 ILE A O 1
ATOM 637 N N . THR A 1 84 ? 4.348 -28.703 4.621 1 84.19 84 THR A N 1
ATOM 638 C CA . THR A 1 84 ? 4.32 -27.562 5.539 1 84.19 84 THR A CA 1
ATOM 639 C C . THR A 1 84 ? 5.629 -26.781 5.48 1 84.19 84 THR A C 1
ATOM 641 O O . THR A 1 84 ? 6.707 -27.359 5.637 1 84.19 84 THR A O 1
ATOM 644 N N . LEU A 1 85 ? 5.496 -25.516 5.121 1 86.81 85 LEU A N 1
ATOM 645 C CA . LEU A 1 85 ? 6.652 -24.641 5.105 1 86.81 85 LEU A CA 1
ATOM 646 C C . LEU A 1 85 ? 6.512 -23.531 6.148 1 86.81 85 LEU A C 1
ATOM 648 O O . LEU A 1 85 ? 5.539 -22.766 6.125 1 86.81 85 LEU A O 1
ATOM 652 N N . LYS A 1 86 ? 7.492 -23.531 7.102 1 91.75 86 LYS A N 1
ATOM 653 C CA . LYS A 1 86 ? 7.543 -22.5 8.133 1 91.75 86 LYS A CA 1
ATOM 654 C C . LYS A 1 86 ? 8.766 -21.609 7.961 1 91.75 86 LYS A C 1
ATOM 656 O O . LYS A 1 86 ? 9.891 -22.094 7.859 1 91.75 86 LYS A O 1
ATOM 661 N N . ASN A 1 87 ? 8.516 -20.297 7.84 1 93.25 87 ASN A N 1
ATOM 662 C CA . ASN A 1 87 ? 9.617 -19.359 7.664 1 93.25 87 ASN A CA 1
ATOM 663 C C . ASN A 1 87 ? 9.484 -18.156 8.586 1 93.25 87 ASN A C 1
ATOM 665 O O . ASN A 1 87 ? 8.367 -17.781 8.953 1 93.25 87 ASN A O 1
ATOM 669 N N . SER A 1 88 ? 10.609 -17.672 9.047 1 95.12 88 SER A N 1
ATOM 670 C CA . SER A 1 88 ? 10.688 -16.422 9.82 1 95.12 88 SER A CA 1
ATOM 671 C C . SER A 1 88 ? 11.672 -15.445 9.188 1 95.12 88 SER A C 1
ATOM 673 O O . SER A 1 88 ? 12.688 -15.852 8.633 1 95.12 88 SER A O 1
ATOM 675 N N . ALA A 1 89 ? 11.305 -14.203 9.273 1 96.06 89 ALA A N 1
ATOM 676 C CA . ALA A 1 89 ? 12.18 -13.195 8.688 1 96.06 89 ALA A CA 1
ATOM 677 C C . ALA A 1 89 ? 12.109 -11.883 9.453 1 96.06 89 ALA A C 1
ATOM 679 O O . ALA A 1 89 ? 11.047 -11.508 9.953 1 96.06 89 ALA A O 1
ATOM 680 N N . ILE A 1 90 ? 13.289 -11.242 9.594 1 96.94 90 ILE A N 1
ATOM 681 C CA . ILE A 1 90 ? 13.359 -9.898 10.164 1 96.94 90 ILE A CA 1
ATOM 682 C C . ILE A 1 90 ? 13.641 -8.883 9.055 1 96.94 90 ILE A C 1
ATOM 684 O O . ILE A 1 90 ? 14.531 -9.094 8.227 1 96.94 90 ILE A O 1
ATOM 688 N N . THR A 1 91 ? 12.828 -7.898 8.977 1 97.88 91 THR A N 1
ATOM 689 C CA . THR A 1 91 ? 13.055 -6.805 8.039 1 97.88 91 THR A CA 1
ATOM 690 C C . THR A 1 91 ? 13.148 -5.473 8.781 1 97.88 91 THR A C 1
ATOM 692 O O . THR A 1 91 ? 12.602 -5.324 9.875 1 97.88 91 THR A O 1
ATOM 695 N N . ALA A 1 92 ? 13.852 -4.547 8.188 1 98.31 92 ALA A N 1
ATOM 696 C CA . ALA A 1 92 ? 14.062 -3.248 8.812 1 98.31 92 ALA A CA 1
ATOM 697 C C . ALA A 1 92 ? 14.133 -2.139 7.77 1 98.31 92 ALA A C 1
ATOM 699 O O . ALA A 1 92 ? 14.375 -2.404 6.59 1 98.31 92 ALA A O 1
ATOM 700 N N . THR A 1 93 ? 13.82 -0.927 8.195 1 98.56 93 THR A N 1
ATOM 701 C CA . THR A 1 93 ? 13.922 0.252 7.34 1 98.56 93 THR A CA 1
ATOM 702 C C . THR A 1 93 ? 14.508 1.431 8.117 1 98.56 93 THR A C 1
ATOM 704 O O . THR A 1 93 ? 14.219 1.599 9.305 1 98.56 93 THR A O 1
ATOM 707 N N . LEU A 1 94 ? 15.414 2.135 7.578 1 98.44 94 LEU A N 1
ATOM 708 C CA . LEU A 1 94 ? 15.969 3.387 8.07 1 98.44 94 LEU A CA 1
ATOM 709 C C . LEU A 1 94 ? 15.938 4.461 6.992 1 98.44 94 LEU A C 1
ATOM 711 O O . LEU A 1 94 ? 16.562 4.305 5.938 1 98.44 94 LEU A O 1
ATOM 715 N N . GLY A 1 95 ? 15.195 5.516 7.281 1 98.5 95 GLY A N 1
ATOM 716 C CA . GLY A 1 95 ? 15.078 6.617 6.34 1 98.5 95 GLY A CA 1
ATOM 717 C C . GLY A 1 95 ? 15.438 7.961 6.953 1 98.5 95 GLY A C 1
ATOM 718 O O . GLY A 1 95 ? 15.125 8.227 8.117 1 98.5 95 GLY A O 1
ATOM 719 N N . TYR A 1 96 ? 16.047 8.781 6.199 1 97.75 96 TYR A N 1
ATOM 720 C CA . TYR A 1 96 ? 16.438 10.125 6.621 1 97.75 96 TYR A CA 1
ATOM 721 C C . TYR A 1 96 ? 16.094 11.148 5.547 1 97.75 96 TYR A C 1
ATOM 723 O O . TYR A 1 96 ? 16.453 10.984 4.379 1 97.75 96 TYR A O 1
ATOM 731 N N . ALA A 1 97 ? 15.344 12.141 5.957 1 97.25 97 ALA A N 1
ATOM 732 C CA . ALA A 1 97 ? 15.016 13.25 5.07 1 97.25 97 ALA A CA 1
ATOM 733 C C . ALA A 1 97 ? 15.625 14.555 5.578 1 97.25 97 ALA A C 1
ATOM 735 O O . ALA A 1 97 ? 15.43 14.93 6.738 1 97.25 97 ALA A O 1
ATOM 736 N N . TYR A 1 98 ? 16.344 15.281 4.742 1 96.06 98 TYR A N 1
ATOM 737 C CA . TYR A 1 98 ? 17.031 16.531 5.086 1 96.06 98 TYR A CA 1
ATOM 738 C C . TYR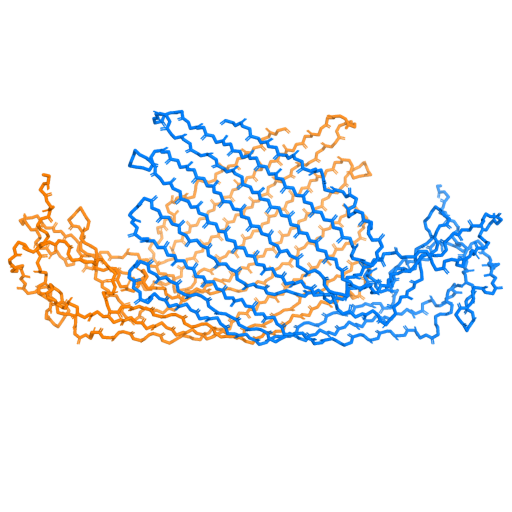 A 1 98 ? 16.656 17.625 4.105 1 96.06 98 TYR A C 1
ATOM 740 O O . TYR A 1 98 ? 16.828 17.469 2.893 1 96.06 98 TYR A O 1
ATOM 748 N N . ARG A 1 99 ? 16.141 18.656 4.672 1 94.81 99 ARG A N 1
ATOM 749 C CA . ARG A 1 99 ? 15.789 19.844 3.91 1 94.81 99 ARG A CA 1
ATOM 750 C C . ARG A 1 99 ? 16.625 21.047 4.344 1 94.81 99 ARG A C 1
ATOM 752 O O . ARG A 1 99 ? 16.141 21.938 5.047 1 94.81 99 ARG A O 1
ATOM 759 N N . PRO A 1 100 ? 17.891 21.156 3.764 1 93.25 100 PRO A N 1
ATOM 760 C CA . PRO A 1 100 ? 18.781 22.234 4.207 1 93.25 100 PRO A CA 1
ATOM 761 C C . PRO A 1 100 ? 18.219 23.625 3.914 1 93.25 100 PRO A C 1
ATOM 763 O O . PRO A 1 100 ? 18.438 24.562 4.691 1 93.25 100 PRO A O 1
ATOM 766 N N . THR A 1 101 ? 17.641 23.719 2.752 1 91.44 101 THR A N 1
ATOM 767 C CA . THR A 1 101 ? 16.969 24.953 2.367 1 91.44 101 THR A CA 1
ATOM 768 C C . THR A 1 101 ? 15.562 24.672 1.842 1 91.44 101 THR A C 1
ATOM 770 O O . THR A 1 101 ? 15.141 23.516 1.772 1 91.44 101 THR A O 1
ATOM 773 N N . GLU A 1 102 ? 14.875 25.75 1.56 1 88 102 GLU A N 1
ATOM 774 C CA . GLU A 1 102 ? 13.516 25.578 1.055 1 88 102 GLU A CA 1
ATOM 775 C C . GLU A 1 102 ? 13.516 25 -0.353 1 88 102 GLU A C 1
ATOM 777 O O . GLU A 1 102 ? 12.492 24.5 -0.825 1 88 102 GLU A O 1
ATOM 782 N N . ASN A 1 103 ? 14.68 24.984 -0.945 1 93.19 103 ASN A N 1
ATOM 783 C CA . ASN A 1 103 ? 14.711 24.594 -2.35 1 93.19 103 ASN A CA 1
ATOM 784 C C . ASN A 1 103 ? 15.383 23.234 -2.537 1 93.19 103 ASN A C 1
ATOM 786 O O . ASN A 1 103 ? 15.523 22.75 -3.664 1 93.19 103 ASN A O 1
ATOM 790 N N . TRP A 1 104 ? 15.875 22.688 -1.458 1 95.06 104 TRP A N 1
ATOM 791 C CA . TRP A 1 104 ? 16.562 21.406 -1.573 1 95.06 104 TRP A CA 1
ATOM 792 C C . TRP A 1 104 ? 15.969 20.375 -0.625 1 95.06 104 TRP A C 1
ATOM 794 O O . TRP A 1 104 ? 15.594 20.703 0.503 1 95.06 104 TRP A O 1
ATOM 804 N N . GLN A 1 105 ? 15.836 19.188 -1.133 1 96.06 105 GLN A N 1
ATOM 805 C CA . GLN A 1 105 ? 15.461 18.062 -0.283 1 96.06 105 GLN A CA 1
ATOM 806 C C . GLN A 1 105 ? 16.328 16.844 -0.587 1 96.06 105 GLN A C 1
ATOM 808 O O . GLN A 1 105 ? 16.453 16.438 -1.745 1 96.06 105 GLN A O 1
ATOM 813 N N . LEU A 1 106 ? 16.953 16.344 0.443 1 97.88 106 LEU A N 1
ATOM 814 C CA . LEU A 1 106 ? 17.75 15.125 0.338 1 97.88 106 LEU A CA 1
ATOM 815 C C . LEU A 1 106 ? 17.109 13.977 1.108 1 97.88 106 LEU A C 1
ATOM 817 O O . LEU A 1 106 ? 16.703 14.148 2.26 1 97.88 106 LEU A O 1
ATOM 821 N N . ASN A 1 107 ? 16.922 12.852 0.41 1 98.12 107 ASN A N 1
ATOM 822 C CA . ASN A 1 107 ? 16.344 11.664 1.035 1 98.12 107 ASN A CA 1
ATOM 823 C C . ASN A 1 107 ? 17.297 10.469 0.934 1 98.12 107 ASN A C 1
ATOM 825 O O . ASN A 1 107 ? 17.938 10.266 -0.094 1 98.12 107 ASN A O 1
ATOM 829 N N . SER A 1 108 ? 17.453 9.82 2.002 1 98.5 108 SER A N 1
ATOM 830 C CA . SER A 1 108 ? 18.188 8.555 2.023 1 98.5 108 SER A CA 1
ATOM 831 C C . SER A 1 108 ? 17.391 7.469 2.742 1 98.5 108 SER A C 1
ATOM 833 O O . SER A 1 108 ? 16.75 7.727 3.764 1 98.5 108 SER A O 1
ATOM 835 N N . VAL A 1 109 ? 17.406 6.242 2.137 1 98.5 109 VAL A N 1
ATOM 836 C CA . VAL A 1 109 ? 16.656 5.148 2.744 1 98.5 109 VAL A CA 1
ATOM 837 C C . VAL A 1 109 ? 17.469 3.855 2.664 1 98.5 109 VAL A C 1
ATOM 839 O O . VAL A 1 109 ? 18 3.516 1.604 1 98.5 109 VAL A O 1
ATOM 842 N N . LEU A 1 110 ? 17.641 3.207 3.805 1 98.62 110 LEU A N 1
ATOM 843 C CA . LEU A 1 110 ? 18.078 1.819 3.898 1 98.62 110 LEU A CA 1
ATOM 844 C C . LEU A 1 110 ? 16.922 0.912 4.312 1 98.62 110 LEU A C 1
ATOM 846 O O . LEU A 1 110 ? 16.234 1.19 5.293 1 98.62 110 LEU A O 1
ATOM 850 N N . SER A 1 111 ? 16.688 -0.102 3.492 1 98.5 111 SER A N 1
ATOM 851 C CA . SER A 1 111 ? 15.562 -0.961 3.834 1 98.5 111 SER A CA 1
ATOM 852 C C . SER A 1 111 ? 15.844 -2.414 3.469 1 98.5 111 SER A C 1
ATOM 854 O O . SER A 1 111 ? 16.703 -2.693 2.629 1 98.5 111 SER A O 1
ATOM 856 N N . SER A 1 112 ? 15.172 -3.295 4.16 1 98.12 112 SER A N 1
ATOM 857 C CA . SER A 1 112 ? 15.211 -4.715 3.828 1 98.12 112 SER A CA 1
ATOM 858 C C . SER A 1 112 ? 13.812 -5.285 3.65 1 98.12 112 SER A C 1
ATOM 860 O O . SER A 1 112 ? 12.844 -4.758 4.203 1 98.12 112 SER A O 1
ATOM 862 N N . GLY A 1 113 ? 13.688 -6.207 2.811 1 96.94 113 GLY A N 1
ATOM 863 C CA . GLY A 1 113 ? 12.453 -6.941 2.574 1 96.94 113 GLY A CA 1
ATOM 864 C C . GLY A 1 113 ? 12.672 -8.438 2.4 1 96.94 113 GLY A C 1
ATOM 865 O O . GLY A 1 113 ? 13.82 -8.891 2.318 1 96.94 113 GLY A O 1
ATOM 866 N N . PHE A 1 114 ? 11.578 -9.18 2.451 1 95 114 PHE A N 1
ATOM 867 C CA . PHE A 1 114 ? 11.664 -10.617 2.215 1 95 114 PHE A CA 1
ATOM 868 C C . PHE A 1 114 ? 10.406 -11.133 1.538 1 95 114 PHE A C 1
ATOM 870 O O . PHE A 1 114 ? 9.375 -10.461 1.532 1 95 114 PHE A O 1
ATOM 877 N N . ARG A 1 115 ? 10.5 -12.211 0.937 1 92.56 115 ARG A N 1
ATOM 878 C CA . ARG A 1 115 ? 9.375 -12.938 0.351 1 92.56 115 ARG A CA 1
ATOM 879 C C . ARG A 1 115 ? 9.453 -14.422 0.67 1 92.56 115 ARG A C 1
ATOM 881 O O . ARG A 1 115 ? 10.414 -15.094 0.288 1 92.56 115 ARG A O 1
ATOM 888 N N . SER A 1 116 ? 8.43 -14.844 1.386 1 91.5 116 SER A N 1
ATOM 889 C CA . SER A 1 116 ? 8.344 -16.281 1.628 1 91.5 116 SER A CA 1
ATOM 890 C C . SER A 1 116 ? 7.766 -17.016 0.42 1 91.5 116 SER A C 1
ATOM 892 O O . SER A 1 116 ? 6.914 -16.469 -0.29 1 91.5 116 SER A O 1
ATOM 894 N N . PRO A 1 117 ? 8.211 -18.203 0.151 1 87.31 117 PRO A N 1
ATOM 895 C CA . PRO A 1 117 ? 7.625 -18.969 -0.955 1 87.31 117 PRO A CA 1
ATOM 896 C C . PRO A 1 117 ? 6.117 -19.172 -0.798 1 87.31 117 PRO A C 1
ATOM 898 O O . PRO A 1 117 ? 5.629 -19.359 0.319 1 87.31 117 PRO A O 1
ATOM 901 N N . ASN A 1 118 ? 5.449 -18.953 -1.846 1 83.06 118 ASN A N 1
ATOM 902 C CA . ASN A 1 118 ? 4.02 -19.234 -1.846 1 83.06 118 ASN A CA 1
ATOM 903 C C . ASN A 1 118 ? 3.715 -20.594 -2.486 1 83.06 118 ASN A C 1
ATOM 905 O O . ASN A 1 118 ? 4.629 -21.312 -2.871 1 83.06 118 ASN A O 1
ATOM 909 N N . ILE A 1 119 ? 2.441 -20.953 -2.502 1 75 119 ILE A N 1
ATOM 910 C CA . ILE A 1 119 ? 2.033 -22.266 -2.967 1 75 119 ILE A CA 1
ATOM 911 C C . ILE A 1 119 ? 2.455 -22.453 -4.422 1 75 119 ILE A C 1
ATOM 913 O O . ILE A 1 119 ? 2.822 -23.562 -4.832 1 75 119 ILE A O 1
ATOM 917 N N . ASP A 1 120 ? 2.408 -21.344 -5.152 1 72.62 120 ASP A N 1
ATOM 918 C CA . ASP A 1 120 ? 2.783 -21.438 -6.562 1 72.62 120 ASP A CA 1
ATOM 919 C C . ASP A 1 120 ? 4.281 -21.703 -6.715 1 72.62 120 ASP A C 1
ATOM 921 O O . ASP A 1 120 ? 4.715 -22.312 -7.691 1 72.62 120 ASP A O 1
ATOM 925 N N . ASP A 1 121 ? 4.977 -21.203 -5.762 1 75.31 121 ASP A N 1
ATOM 926 C CA . ASP A 1 121 ? 6.418 -21.438 -5.793 1 75.31 121 ASP A CA 1
ATOM 927 C C . ASP A 1 121 ? 6.742 -22.906 -5.492 1 75.31 121 ASP A C 1
ATOM 929 O O . ASP A 1 121 ? 7.641 -23.484 -6.102 1 75.31 121 ASP A O 1
ATOM 933 N N . VAL A 1 122 ? 6.008 -23.391 -4.574 1 71.5 122 VAL A N 1
ATOM 934 C CA . VAL A 1 122 ? 6.344 -24.719 -4.047 1 71.5 122 VAL A CA 1
ATOM 935 C C . VAL A 1 122 ? 5.668 -25.797 -4.887 1 71.5 122 VAL A C 1
ATOM 937 O O . VAL A 1 122 ? 6.246 -26.859 -5.129 1 71.5 122 VAL A O 1
ATOM 940 N N . GLY A 1 123 ? 4.426 -25.641 -5.27 1 63.25 123 GLY A N 1
ATOM 941 C CA . GLY A 1 123 ? 3.59 -26.797 -5.574 1 63.25 123 GLY A CA 1
ATOM 942 C C . GLY A 1 123 ? 3.211 -26.891 -7.039 1 63.25 123 GLY A C 1
ATOM 943 O O . GLY A 1 123 ? 2.426 -27.75 -7.434 1 63.25 123 GLY A O 1
ATOM 944 N N . LYS A 1 124 ? 3.738 -26.094 -7.828 1 56.66 124 LYS A N 1
ATOM 945 C CA . LYS A 1 124 ? 3.164 -26.219 -9.164 1 56.66 124 LYS A CA 1
ATOM 946 C C . LYS A 1 124 ? 3.682 -27.469 -9.875 1 56.66 124 LYS A C 1
ATOM 948 O O . LYS A 1 124 ? 4.891 -27.656 -10.008 1 56.66 124 LYS A O 1
ATOM 953 N N . VAL A 1 125 ? 2.762 -28.594 -9.75 1 52.72 125 VAL A N 1
ATOM 954 C CA . VAL A 1 125 ? 3.053 -29.641 -10.719 1 52.72 125 VAL A CA 1
ATOM 955 C C . VAL A 1 125 ? 2.373 -29.328 -12.047 1 52.72 125 VAL A C 1
ATOM 957 O O . VAL A 1 125 ? 1.145 -29.25 -12.125 1 52.72 125 VAL A O 1
ATOM 960 N N . ARG A 1 126 ? 3.119 -28.562 -12.875 1 52.81 126 ARG A N 1
ATOM 961 C CA . ARG A 1 126 ? 2.521 -28.25 -14.164 1 52.81 126 ARG A CA 1
ATOM 962 C C . ARG A 1 126 ? 3.316 -28.875 -15.312 1 52.81 126 ARG A C 1
ATOM 964 O O . ARG A 1 126 ? 4.547 -28.938 -15.258 1 52.81 126 ARG A O 1
ATOM 971 N N . GLU A 1 127 ? 2.473 -29.703 -16.109 1 48.81 127 GLU A N 1
ATOM 972 C CA . GLU A 1 127 ? 3.07 -30.031 -17.391 1 48.81 127 GLU A CA 1
ATOM 973 C C . GLU A 1 127 ? 2.707 -28.984 -18.453 1 48.81 127 GLU A C 1
ATOM 975 O O . GLU A 1 127 ? 1.527 -28.734 -18.703 1 48.81 127 GLU A O 1
ATOM 980 N N . LYS A 1 128 ? 3.486 -28.047 -18.688 1 51.66 128 LYS A N 1
ATOM 981 C CA . LYS A 1 128 ? 3.227 -27.188 -19.844 1 51.66 128 LYS A CA 1
ATOM 982 C C . LYS A 1 128 ? 4.344 -27.312 -20.875 1 51.66 128 LYS A C 1
ATOM 984 O O . LYS A 1 128 ? 5.516 -27.094 -20.547 1 51.66 128 LYS A O 1
ATOM 989 N N . ASN A 1 129 ? 3.842 -27.469 -22.109 1 50.97 129 ASN A N 1
ATOM 990 C CA . ASN A 1 129 ? 4.711 -27.516 -23.281 1 50.97 129 ASN A CA 1
ATOM 991 C C . ASN A 1 129 ? 5.902 -28.438 -23.062 1 50.97 129 ASN A C 1
ATOM 993 O O . ASN A 1 129 ? 7.039 -28.078 -23.391 1 50.97 129 ASN A O 1
ATOM 997 N N . GLY A 1 130 ? 5.66 -29.531 -22.516 1 51.81 130 GLY A N 1
ATOM 998 C CA . GLY A 1 130 ? 6.723 -30.516 -22.359 1 51.81 130 GLY A CA 1
ATOM 999 C C . GLY A 1 130 ? 7.574 -30.281 -21.125 1 51.81 130 GLY A C 1
ATOM 1000 O O . GLY A 1 130 ? 8.523 -31.031 -20.875 1 51.81 130 GLY A O 1
ATOM 1001 N N . LYS A 1 131 ? 7.398 -29.234 -20.391 1 56.88 131 LYS A N 1
ATOM 1002 C CA . LYS A 1 131 ? 8.156 -28.984 -19.172 1 56.88 131 LYS A CA 1
ATOM 1003 C C . LYS A 1 131 ? 7.324 -29.312 -17.938 1 56.88 131 LYS A C 1
ATOM 1005 O O . LYS A 1 131 ? 6.156 -28.922 -17.844 1 56.88 131 LYS A O 1
ATOM 1010 N N . VAL A 1 132 ? 7.945 -30.281 -17.203 1 59.88 132 VAL A N 1
ATOM 1011 C CA . VAL A 1 132 ? 7.281 -30.688 -15.961 1 59.88 132 VAL A CA 1
ATOM 1012 C C . VAL A 1 132 ? 7.875 -29.922 -14.789 1 59.88 132 VAL A C 1
ATOM 1014 O O . VAL A 1 132 ? 9.094 -29.906 -14.594 1 59.88 132 VAL A O 1
ATOM 1017 N N . THR A 1 133 ? 7.102 -29.188 -14.109 1 65.56 133 THR A N 1
ATOM 1018 C CA . THR A 1 133 ? 7.555 -28.469 -12.922 1 65.56 133 THR A CA 1
ATOM 1019 C C . THR A 1 133 ? 7.363 -29.328 -11.672 1 65.56 133 THR A C 1
ATOM 1021 O O . THR A 1 133 ? 6.273 -29.844 -11.43 1 65.56 133 THR A O 1
ATOM 1024 N N . LEU A 1 134 ? 8.531 -29.656 -10.984 1 67.69 134 LEU A N 1
ATOM 1025 C CA . LEU A 1 134 ? 8.477 -30.406 -9.734 1 67.69 134 LEU A CA 1
ATOM 1026 C C . LEU A 1 134 ? 8.367 -29.453 -8.547 1 67.69 134 LEU A C 1
ATOM 1028 O O . LEU A 1 134 ? 8.977 -28.391 -8.539 1 67.69 134 LEU A O 1
ATOM 1032 N N . PRO A 1 135 ? 7.551 -29.891 -7.551 1 70.81 135 PRO A N 1
ATOM 1033 C CA . PRO A 1 135 ? 7.477 -29.078 -6.336 1 70.81 135 PRO A CA 1
ATOM 1034 C C . PRO A 1 135 ? 8.781 -29.078 -5.539 1 70.81 135 PRO A C 1
ATOM 1036 O O . PRO A 1 135 ? 9.516 -30.078 -5.559 1 70.81 135 PRO A O 1
ATOM 1039 N N . ASN A 1 136 ? 9.188 -28.016 -4.992 1 76.69 136 ASN A N 1
ATOM 1040 C CA . ASN A 1 136 ? 10.336 -27.906 -4.098 1 76.69 136 ASN A CA 1
ATOM 1041 C C . ASN A 1 136 ? 9.914 -27.406 -2.715 1 76.69 136 ASN A C 1
ATOM 1043 O O . ASN A 1 136 ? 9.734 -26.203 -2.508 1 76.69 136 ASN A O 1
ATOM 1047 N N . ILE A 1 137 ? 9.852 -28.344 -1.754 1 75.75 137 ILE A N 1
ATOM 1048 C CA . ILE A 1 137 ? 9.344 -28.047 -0.417 1 75.75 137 ILE A CA 1
ATOM 1049 C C . ILE A 1 137 ? 10.461 -27.484 0.451 1 75.75 137 ILE A C 1
ATOM 1051 O O . ILE A 1 137 ? 10.258 -27.188 1.629 1 75.75 137 ILE A O 1
ATOM 1055 N N . ALA A 1 138 ? 11.609 -27.328 -0.113 1 79.81 138 ALA A N 1
ATOM 1056 C CA . ALA A 1 138 ? 12.742 -26.859 0.665 1 79.81 138 ALA A CA 1
ATOM 1057 C C . ALA A 1 138 ? 13.039 -25.391 0.351 1 79.81 138 ALA A C 1
ATOM 1059 O O . ALA A 1 138 ? 14.07 -24.859 0.766 1 79.81 138 ALA A O 1
ATOM 1060 N N . LEU A 1 139 ? 12.148 -24.891 -0.333 1 86 139 LEU A N 1
ATOM 1061 C CA . LEU A 1 139 ? 12.367 -23.484 -0.688 1 86 139 LEU A CA 1
ATOM 1062 C C . LEU A 1 139 ? 12.438 -22.609 0.56 1 86 139 LEU A C 1
ATOM 1064 O O . LEU A 1 139 ? 11.688 -22.828 1.514 1 86 139 LEU A O 1
ATOM 1068 N N . LYS A 1 140 ? 13.406 -21.688 0.537 1 88.81 140 LYS A N 1
ATOM 1069 C CA . LYS A 1 140 ? 13.586 -20.719 1.613 1 88.81 140 LYS A CA 1
ATOM 1070 C C . LYS A 1 140 ? 13.164 -19.328 1.168 1 88.81 140 LYS A C 1
ATOM 1072 O O . LYS A 1 140 ? 13.055 -19.062 -0.03 1 88.81 140 LYS A O 1
ATOM 1077 N N . PRO A 1 141 ? 12.922 -18.469 2.111 1 92.62 141 PRO A N 1
ATOM 1078 C CA . PRO A 1 141 ? 12.555 -17.094 1.744 1 92.62 141 PRO A CA 1
ATOM 1079 C C . PRO A 1 141 ? 13.672 -16.375 0.991 1 92.62 141 PRO A C 1
ATOM 1081 O O . PRO A 1 141 ? 14.852 -16.672 1.188 1 92.62 141 PRO A O 1
ATOM 1084 N N . GLU A 1 142 ? 13.242 -15.492 0.162 1 94.12 142 GLU A N 1
ATOM 1085 C CA . GLU A 1 142 ? 14.164 -14.578 -0.508 1 94.12 142 GLU A CA 1
ATOM 1086 C C . GLU A 1 142 ? 14.242 -13.242 0.219 1 94.12 142 GLU A C 1
ATOM 1088 O O . GLU A 1 142 ? 13.234 -12.75 0.735 1 94.12 142 GLU A O 1
ATOM 1093 N N . PHE A 1 143 ? 15.461 -12.672 0.195 1 95.44 143 PHE A N 1
ATOM 1094 C CA . PHE A 1 143 ? 15.648 -11.398 0.882 1 95.44 143 PHE A CA 1
ATOM 1095 C C . PHE A 1 143 ? 16.141 -10.328 -0.086 1 95.44 143 PHE A C 1
ATOM 1097 O O . PHE A 1 143 ? 16.844 -10.633 -1.053 1 95.44 143 PHE A O 1
ATOM 1104 N N . ALA A 1 144 ? 15.68 -9.164 0.15 1 96.62 144 ALA A N 1
ATOM 1105 C CA . ALA A 1 144 ? 16.141 -8 -0.596 1 96.62 144 ALA A CA 1
ATOM 1106 C C . ALA A 1 144 ? 16.625 -6.898 0.347 1 96.62 144 ALA A C 1
ATOM 1108 O O . ALA A 1 144 ? 15.953 -6.574 1.326 1 96.62 144 ALA A O 1
ATOM 1109 N N . TYR A 1 145 ? 17.828 -6.352 0.104 1 97.5 145 TYR A N 1
ATOM 1110 C CA . TYR A 1 145 ? 18.375 -5.207 0.816 1 97.5 145 TYR A CA 1
ATOM 1111 C C . TYR A 1 145 ? 18.547 -4.016 -0.118 1 97.5 145 TYR A C 1
ATOM 1113 O O . TYR A 1 145 ? 19.25 -4.102 -1.126 1 97.5 145 TYR A O 1
ATOM 1121 N N . ASN A 1 146 ? 18 -2.969 0.23 1 98.19 146 ASN A N 1
ATOM 1122 C CA . ASN A 1 146 ? 17.953 -1.821 -0.669 1 98.19 146 ASN A CA 1
ATOM 1123 C C . ASN A 1 146 ? 18.578 -0.585 -0.033 1 98.19 146 ASN A C 1
ATOM 1125 O O . ASN A 1 146 ? 18.375 -0.327 1.156 1 98.19 146 ASN A O 1
ATOM 1129 N N . ALA A 1 147 ? 19.406 0.1 -0.737 1 98.5 147 ALA A N 1
ATOM 1130 C CA . ALA A 1 147 ? 19.906 1.433 -0.414 1 98.5 147 ALA A CA 1
ATOM 1131 C C . ALA A 1 147 ? 19.547 2.436 -1.504 1 98.5 147 ALA A C 1
ATOM 1133 O O . ALA A 1 147 ? 19.781 2.186 -2.689 1 98.5 147 ALA A O 1
ATOM 1134 N N . GLU A 1 148 ? 19.016 3.584 -1.063 1 98.5 148 GLU A N 1
ATOM 1135 C CA . GLU A 1 148 ? 18.578 4.586 -2.031 1 98.5 148 GLU A CA 1
ATOM 1136 C C . GLU A 1 148 ? 18.891 5.996 -1.549 1 98.5 148 GLU A C 1
ATOM 1138 O O . GLU A 1 148 ? 18.781 6.293 -0.357 1 98.5 148 GLU A O 1
ATOM 1143 N N . VAL A 1 149 ? 19.359 6.805 -2.482 1 98.31 149 VAL A N 1
ATOM 1144 C CA . VAL A 1 149 ? 19.578 8.219 -2.221 1 98.31 149 VAL A CA 1
ATOM 1145 C C . VAL A 1 149 ? 18.906 9.062 -3.299 1 98.31 149 VAL A C 1
ATOM 1147 O O . VAL A 1 149 ? 18.984 8.742 -4.484 1 98.31 149 VAL A O 1
ATOM 1150 N N . GLY A 1 150 ? 18.203 10.094 -2.859 1 98.31 150 GLY A N 1
ATOM 1151 C CA . GLY A 1 150 ? 17.531 10.992 -3.783 1 98.31 150 GLY A CA 1
ATOM 1152 C C . GLY A 1 150 ? 17.719 12.453 -3.443 1 98.31 150 GLY A C 1
ATOM 1153 O O . GLY A 1 150 ? 17.797 12.82 -2.268 1 98.31 150 GLY A O 1
ATOM 1154 N N . VAL A 1 151 ? 17.812 13.234 -4.504 1 97.75 151 VAL A N 1
ATOM 1155 C CA . VAL A 1 151 ? 17.922 14.688 -4.352 1 97.75 151 VAL A CA 1
ATOM 1156 C C . VAL A 1 151 ? 16.844 15.375 -5.191 1 97.75 151 VAL A C 1
ATOM 1158 O O . VAL A 1 151 ? 16.594 14.977 -6.332 1 97.75 151 VAL A O 1
ATOM 1161 N N . LEU A 1 152 ? 16.172 16.281 -4.555 1 97.19 152 LEU A N 1
ATOM 1162 C CA . LEU A 1 152 ? 15.188 17.109 -5.246 1 97.19 152 LEU A CA 1
ATOM 1163 C C . LEU A 1 152 ? 15.555 18.578 -5.141 1 97.19 152 LEU A C 1
ATOM 1165 O O . LEU A 1 152 ? 15.836 19.078 -4.047 1 97.19 152 LEU A O 1
ATOM 1169 N N . LYS A 1 153 ? 15.594 19.25 -6.262 1 96.88 153 LYS A N 1
ATOM 1170 C CA . LYS A 1 153 ? 15.867 20.688 -6.293 1 96.88 153 LYS A CA 1
ATOM 1171 C C . LYS A 1 153 ? 14.703 21.453 -6.918 1 96.88 153 LYS A C 1
ATOM 1173 O O . LYS A 1 153 ? 14.188 21.062 -7.969 1 96.88 153 LYS A O 1
ATOM 1178 N N . PHE A 1 154 ? 14.312 22.484 -6.25 1 95.62 154 PHE A N 1
ATOM 1179 C CA . PHE A 1 154 ? 13.227 23.328 -6.727 1 95.62 154 PHE A CA 1
ATOM 1180 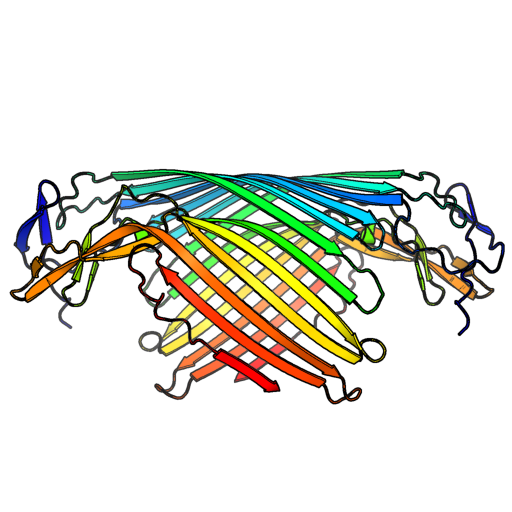C C . PHE A 1 154 ? 13.758 24.672 -7.242 1 95.62 154 PHE A C 1
ATOM 1182 O O . PHE A 1 154 ? 14.734 25.203 -6.707 1 95.62 154 PHE A O 1
ATOM 1189 N N . PHE A 1 155 ? 13.125 25.094 -8.312 1 93.88 155 PHE A N 1
ATOM 1190 C CA . PHE A 1 155 ? 13.5 26.359 -8.906 1 93.88 155 PHE A CA 1
ATOM 1191 C C . PHE A 1 155 ? 12.281 27.266 -9.062 1 93.88 155 PHE A C 1
ATOM 1193 O O . PHE A 1 155 ? 11.148 26.781 -9.133 1 93.88 155 PHE A O 1
ATOM 1200 N N . ASN A 1 156 ? 12.562 28.609 -9.109 1 92 156 ASN A N 1
ATOM 1201 C CA . ASN A 1 156 ? 11.562 29.625 -9.398 1 92 156 ASN A CA 1
ATOM 1202 C C . ASN A 1 156 ? 10.312 29.453 -8.531 1 92 156 ASN A C 1
ATOM 1204 O O . ASN A 1 156 ? 9.195 29.391 -9.055 1 92 156 ASN A O 1
ATOM 1208 N N . LYS A 1 157 ? 10.508 29.406 -7.227 1 88 157 LYS A N 1
ATOM 1209 C CA . LYS A 1 157 ? 9.438 29.297 -6.238 1 88 157 LYS A CA 1
ATOM 1210 C C . LYS A 1 157 ? 8.609 28.031 -6.469 1 88 157 LYS A C 1
ATOM 1212 O O . LYS A 1 157 ? 7.383 28.078 -6.523 1 88 157 LYS A O 1
ATOM 1217 N N . LYS A 1 158 ? 9.312 26.969 -6.891 1 84.44 158 LYS A N 1
ATOM 1218 C CA . LYS A 1 158 ? 8.789 25.609 -6.965 1 84.44 158 LYS A CA 1
ATOM 1219 C C . LYS A 1 158 ? 7.961 25.406 -8.227 1 84.44 158 LYS A C 1
ATOM 1221 O O . LYS A 1 158 ? 7.137 24.484 -8.289 1 84.44 158 LYS A O 1
ATOM 1226 N N . ARG A 1 159 ? 8.188 26.312 -9.211 1 91 159 ARG A N 1
ATOM 1227 C CA . ARG A 1 159 ? 7.527 26.094 -10.5 1 91 159 ARG A CA 1
ATOM 1228 C C . ARG A 1 159 ? 8.203 24.969 -11.273 1 91 159 ARG A C 1
ATOM 1230 O O . ARG A 1 159 ? 7.566 24.297 -12.094 1 91 159 ARG A O 1
ATOM 1237 N N . PHE A 1 160 ? 9.5 24.938 -11.047 1 94.06 160 PHE A N 1
ATOM 1238 C CA . PHE A 1 160 ? 10.273 23.875 -11.68 1 94.06 160 PHE A CA 1
ATOM 1239 C C . PHE A 1 160 ? 10.961 23.016 -10.633 1 94.06 160 PHE A C 1
ATOM 1241 O O . PHE A 1 160 ? 11.383 23.5 -9.586 1 94.06 160 PHE A O 1
ATOM 1248 N N . SER A 1 161 ? 11 21.703 -10.953 1 96.25 161 SER A N 1
ATOM 1249 C CA . SER A 1 161 ? 11.719 20.812 -10.055 1 96.25 161 SER A CA 1
ATOM 1250 C C . SER A 1 161 ? 12.516 19.766 -10.828 1 96.25 161 SER A C 1
ATOM 1252 O O . SER A 1 161 ? 12.07 19.297 -11.875 1 96.25 161 SER A O 1
ATOM 1254 N N . LEU A 1 162 ? 13.734 19.578 -10.367 1 96.62 162 LEU A N 1
ATOM 1255 C CA . LEU A 1 162 ? 14.609 18.531 -10.883 1 96.62 162 LEU A CA 1
ATOM 1256 C C . LEU A 1 162 ? 14.938 17.5 -9.805 1 96.62 162 LEU A C 1
ATOM 1258 O O . LEU A 1 162 ? 15.266 17.875 -8.68 1 96.62 162 LEU A O 1
ATOM 1262 N N . GLY A 1 163 ? 14.742 16.234 -10.188 1 97.69 163 GLY A N 1
ATOM 1263 C CA . GLY A 1 163 ? 15.016 15.156 -9.25 1 97.69 163 GLY A CA 1
ATOM 1264 C C . GLY A 1 163 ? 16.031 14.156 -9.773 1 97.69 163 GLY A C 1
ATOM 1265 O O . GLY A 1 163 ? 16.078 13.867 -10.969 1 97.69 163 GLY A O 1
ATOM 1266 N N . PHE A 1 164 ? 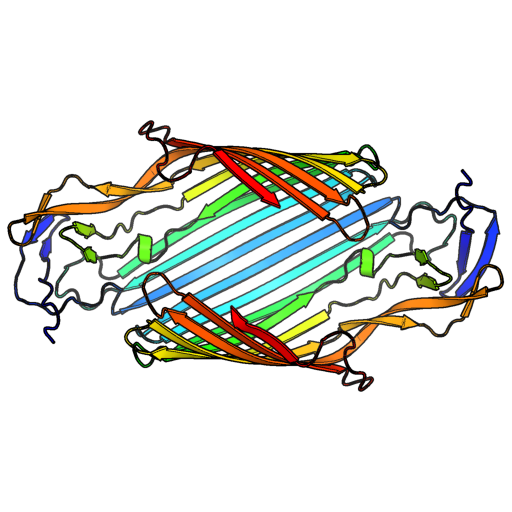16.906 13.734 -8.906 1 97.69 164 PHE A N 1
ATOM 1267 C CA . PHE A 1 164 ? 17.828 12.641 -9.172 1 97.69 164 PHE A CA 1
ATOM 1268 C C . PHE A 1 164 ? 17.734 11.578 -8.086 1 97.69 164 PHE A C 1
ATOM 1270 O O . PHE A 1 164 ? 17.812 11.891 -6.895 1 97.69 164 PHE A O 1
ATOM 1277 N N . ASN A 1 165 ? 17.406 10.344 -8.508 1 98.12 165 ASN A N 1
ATOM 1278 C CA . ASN A 1 165 ? 17.344 9.211 -7.59 1 98.12 165 ASN A CA 1
ATOM 1279 C C . ASN A 1 165 ? 18.234 8.055 -8.047 1 98.12 165 ASN A C 1
ATOM 1281 O O . ASN A 1 165 ? 18.25 7.715 -9.234 1 98.12 165 ASN A O 1
ATOM 1285 N N . THR A 1 166 ? 19.031 7.539 -7.094 1 97.94 166 THR A N 1
ATOM 1286 C CA . THR A 1 166 ? 19.828 6.352 -7.387 1 97.94 166 THR A CA 1
ATOM 1287 C C . THR A 1 166 ? 19.625 5.289 -6.312 1 97.94 166 THR A C 1
ATOM 1289 O O . THR A 1 166 ? 19.297 5.605 -5.168 1 97.94 166 THR A O 1
ATOM 1292 N N . TYR A 1 167 ? 19.703 3.994 -6.777 1 97.56 167 TYR A N 1
ATOM 1293 C CA . TYR A 1 167 ? 19.469 2.91 -5.828 1 97.56 167 TYR A CA 1
ATOM 1294 C C . TYR A 1 167 ? 20.375 1.722 -6.125 1 97.56 167 TYR A C 1
ATOM 1296 O O . TYR A 1 167 ? 20.906 1.604 -7.227 1 97.56 167 TYR A O 1
ATOM 1304 N N . TYR A 1 168 ? 20.562 0.952 -5.066 1 96.75 168 TYR A N 1
ATOM 1305 C CA . TYR A 1 168 ? 21.234 -0.338 -5.125 1 96.75 168 TYR A CA 1
ATOM 1306 C C . TYR A 1 168 ? 20.5 -1.377 -4.285 1 96.75 168 TYR A C 1
ATOM 1308 O O . TYR A 1 168 ? 20.328 -1.196 -3.078 1 96.75 168 TYR A O 1
ATOM 1316 N N . THR A 1 169 ? 20.094 -2.465 -5.012 1 96.56 169 THR A N 1
ATOM 1317 C CA . THR A 1 169 ? 19.375 -3.527 -4.32 1 96.56 169 THR A CA 1
ATOM 1318 C C . THR A 1 169 ? 20.125 -4.848 -4.41 1 96.56 169 THR A C 1
ATOM 1320 O O . THR A 1 169 ? 20.453 -5.309 -5.508 1 96.56 169 THR A O 1
ATOM 1323 N N . LEU A 1 170 ? 20.391 -5.367 -3.266 1 95.62 170 LEU A N 1
ATOM 1324 C CA . LEU A 1 170 ? 21 -6.688 -3.188 1 95.62 170 LEU A CA 1
ATOM 1325 C C . LEU A 1 170 ? 19.953 -7.758 -2.9 1 95.62 170 LEU A C 1
ATOM 1327 O O . LEU A 1 170 ? 19.188 -7.648 -1.937 1 95.62 170 LEU A O 1
ATOM 1331 N N . LEU A 1 171 ? 19.891 -8.703 -3.809 1 93.31 171 LEU A N 1
ATOM 1332 C CA . LEU A 1 171 ? 19.016 -9.844 -3.613 1 93.31 171 LEU A CA 1
ATOM 1333 C C . LEU A 1 171 ? 19.781 -11.039 -3.07 1 93.31 171 LEU A C 1
ATOM 1335 O O . LEU A 1 171 ? 20.859 -11.383 -3.584 1 93.31 171 LEU A O 1
ATOM 1339 N N . ASP A 1 172 ? 19.188 -11.594 -2.027 1 93.19 172 ASP A N 1
ATOM 1340 C CA . ASP A 1 172 ? 19.812 -12.758 -1.406 1 93.19 172 ASP A CA 1
ATOM 1341 C C . ASP A 1 172 ? 18.859 -13.945 -1.377 1 93.19 172 ASP A C 1
ATOM 1343 O O . ASP A 1 172 ? 17.703 -13.805 -0.969 1 93.19 172 ASP A O 1
ATOM 1347 N N . ASN A 1 173 ? 19.375 -15.133 -1.758 1 91.31 173 ASN A N 1
ATOM 1348 C CA . ASN A 1 173 ? 18.609 -16.359 -1.805 1 91.31 173 ASN A CA 1
ATOM 1349 C C . ASN A 1 173 ? 17.391 -16.219 -2.709 1 91.31 173 ASN A C 1
ATOM 1351 O O . ASN A 1 173 ? 16.281 -16.594 -2.324 1 91.31 173 ASN A O 1
ATOM 1355 N N . TYR A 1 174 ? 17.594 -15.641 -3.869 1 87.19 174 TYR A N 1
ATOM 1356 C CA . TYR A 1 174 ? 16.453 -15.398 -4.75 1 87.19 174 TYR A CA 1
ATOM 1357 C C . TYR A 1 174 ? 15.953 -16.703 -5.367 1 87.19 174 TYR A C 1
ATOM 1359 O O . TYR A 1 174 ? 16.734 -17.641 -5.578 1 87.19 174 TYR A O 1
ATOM 1367 N N . ILE A 1 175 ? 14.719 -16.812 -5.539 1 83 175 ILE A N 1
ATOM 1368 C CA . ILE A 1 175 ? 14.109 -18.016 -6.094 1 83 175 ILE A CA 1
ATOM 1369 C C . ILE A 1 175 ? 14.07 -17.922 -7.617 1 83 175 ILE A C 1
ATOM 1371 O O . ILE A 1 175 ? 13.594 -16.938 -8.172 1 83 175 ILE A O 1
ATOM 1375 N N . THR A 1 176 ? 14.641 -18.875 -8.258 1 80.69 176 THR A N 1
ATOM 1376 C CA . THR A 1 176 ? 14.625 -18.938 -9.719 1 80.69 176 THR A CA 1
ATOM 1377 C C . THR A 1 176 ? 14.289 -20.359 -10.195 1 80.69 176 THR A C 1
ATOM 1379 O O . THR A 1 176 ? 14.406 -21.312 -9.43 1 80.69 176 THR A O 1
ATOM 1382 N N . ARG A 1 177 ? 13.797 -20.297 -11.422 1 77.69 177 ARG A N 1
ATOM 1383 C CA . ARG A 1 177 ? 13.477 -21.578 -12.031 1 77.69 177 ARG A CA 1
ATOM 1384 C C . ARG A 1 177 ? 14.695 -22.188 -12.711 1 77.69 177 ARG A C 1
ATOM 1386 O O . ARG A 1 177 ? 15.398 -21.5 -13.461 1 77.69 177 ARG A O 1
ATOM 1393 N N . GLU A 1 178 ? 15.125 -23.328 -12.258 1 74.31 178 GLU A N 1
ATOM 1394 C CA . GLU A 1 178 ? 16.25 -24 -12.883 1 74.31 178 GLU A CA 1
ATOM 1395 C C . GLU A 1 178 ? 15.852 -25.359 -13.438 1 74.31 178 GLU A C 1
ATOM 1397 O O . GLU A 1 178 ? 15.008 -26.047 -12.859 1 74.31 178 GLU A O 1
ATOM 1402 N N . ALA A 1 179 ? 16.375 -25.547 -14.711 1 64.62 179 ALA A N 1
ATOM 1403 C CA . ALA A 1 179 ? 16.203 -26.875 -15.289 1 64.62 179 ALA A CA 1
ATOM 1404 C C . ALA A 1 179 ? 17.047 -27.906 -14.547 1 64.62 179 ALA A C 1
ATOM 1406 O O . ALA A 1 179 ? 18.219 -27.641 -14.234 1 64.62 179 ALA A O 1
ATOM 1407 N N . ASP A 1 180 ? 16.531 -28.75 -13.773 1 57.09 180 ASP A N 1
ATOM 1408 C CA . ASP A 1 180 ? 17.281 -29.734 -12.992 1 57.09 180 ASP A CA 1
ATOM 1409 C C . ASP A 1 180 ? 18.031 -30.703 -13.906 1 57.09 180 ASP A C 1
ATOM 1411 O O . ASP A 1 180 ? 18.547 -31.719 -13.445 1 57.09 180 ASP A O 1
ATOM 1415 N N . GLY A 1 181 ? 18.281 -30.219 -15.117 1 54.38 181 GLY A N 1
ATOM 1416 C CA . GLY A 1 181 ? 19.016 -31.078 -16.031 1 54.38 181 GLY A CA 1
ATOM 1417 C C . GLY A 1 181 ? 18.312 -32.406 -16.281 1 54.38 181 GLY A C 1
ATOM 1418 O O . GLY A 1 181 ? 18.75 -33.188 -17.125 1 54.38 181 GLY A O 1
ATOM 1419 N N . THR A 1 182 ? 17.531 -32.812 -15.445 1 52.81 182 THR A N 1
ATOM 1420 C CA . THR A 1 182 ? 16.969 -34.125 -15.641 1 52.81 182 THR A CA 1
ATOM 1421 C C . THR A 1 182 ? 15.891 -34.125 -16.719 1 52.81 182 THR A C 1
ATOM 1423 O O . THR A 1 182 ? 15.039 -33.219 -16.75 1 52.81 182 THR A O 1
ATOM 1426 N N . GLN A 1 183 ? 16.359 -34.656 -17.875 1 50.12 183 GLN A N 1
ATOM 1427 C CA . GLN A 1 183 ? 15.461 -34.812 -19.016 1 50.12 183 GLN A CA 1
ATOM 1428 C C . GLN A 1 183 ? 14.383 -35.844 -18.719 1 50.12 183 GLN A C 1
ATOM 1430 O O . GLN A 1 183 ? 14.664 -36.906 -18.141 1 50.12 183 GLN A O 1
ATOM 1435 N N . VAL A 1 184 ? 13.266 -35.344 -18.516 1 49.5 184 VAL A N 1
ATOM 1436 C CA . VAL A 1 184 ? 12.203 -36.344 -18.344 1 49.5 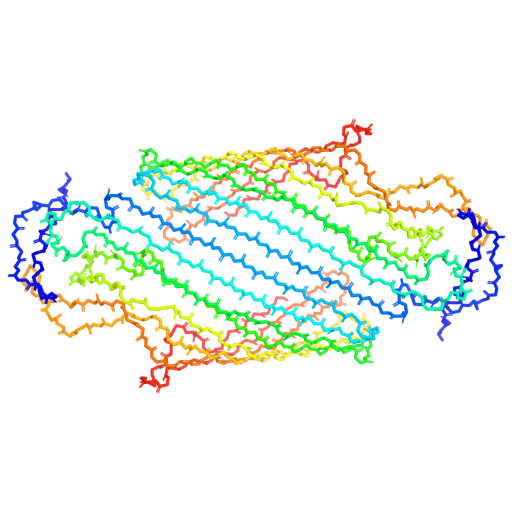184 VAL A CA 1
ATOM 1437 C C . VAL A 1 184 ? 11.57 -36.625 -19.703 1 49.5 184 VAL A C 1
ATOM 1439 O O . VAL A 1 184 ? 11.414 -35.75 -20.531 1 49.5 184 VAL A O 1
ATOM 1442 N N . GLN A 1 185 ? 11.828 -37.812 -20.234 1 46.66 185 GLN A N 1
ATOM 1443 C CA . GLN A 1 185 ? 11.188 -38.25 -21.469 1 46.66 185 GLN A CA 1
ATOM 1444 C C . GLN A 1 185 ? 9.664 -38.25 -21.344 1 46.66 185 GLN A C 1
ATOM 1446 O O . GLN A 1 185 ? 9.125 -38.938 -20.453 1 46.66 185 GLN A O 1
ATOM 1451 N N . TYR A 1 186 ? 9.078 -37.125 -21.719 1 44.06 186 TYR A N 1
ATOM 1452 C CA . TYR A 1 186 ? 7.621 -37.062 -21.766 1 44.06 186 TYR A CA 1
ATOM 1453 C C . TYR A 1 186 ? 7.121 -37.219 -23.203 1 44.06 186 TYR A C 1
ATOM 1455 O O . TYR A 1 186 ? 7.426 -36.375 -24.062 1 44.06 186 TYR A O 1
ATOM 1463 N N . ASP A 1 187 ? 6.199 -38.156 -23.406 1 43.25 187 ASP A N 1
ATOM 1464 C CA . ASP A 1 187 ? 5.598 -38.469 -24.703 1 43.25 187 ASP A CA 1
ATOM 1465 C C . ASP A 1 187 ? 6.656 -38.531 -25.797 1 43.25 187 ASP A C 1
ATOM 1467 O O . ASP A 1 187 ? 6.457 -38.031 -26.891 1 43.25 187 ASP A O 1
ATOM 1471 N N . GLY A 1 188 ? 7.711 -39.125 -25.375 1 44.84 188 GLY A N 1
ATOM 1472 C CA . GLY A 1 188 ? 8.688 -39.219 -26.438 1 44.84 188 GLY A CA 1
ATOM 1473 C C . GLY A 1 188 ? 9.547 -37.969 -26.578 1 44.84 188 GLY A C 1
ATOM 1474 O O . GLY A 1 188 ? 10.469 -37.938 -27.406 1 44.84 188 GLY A O 1
ATOM 1475 N N . GLU A 1 189 ? 8.961 -36.906 -26.094 1 46.72 189 GLU A N 1
ATOM 1476 C CA . GLU A 1 189 ? 9.789 -35.719 -26.188 1 46.72 189 GLU A CA 1
ATOM 1477 C C . GLU A 1 189 ? 10.5 -35.438 -24.875 1 46.72 189 GLU A C 1
ATOM 1479 O O . GLU A 1 189 ? 9.977 -35.719 -23.797 1 46.72 189 GLU A O 1
ATOM 1484 N N . THR A 1 190 ? 11.695 -35.375 -24.828 1 49.53 190 THR A N 1
ATOM 1485 C CA . THR A 1 190 ? 12.57 -35 -23.719 1 49.53 190 THR A CA 1
ATOM 1486 C C . THR A 1 190 ? 12.133 -33.688 -23.078 1 49.53 190 THR A C 1
ATOM 1488 O O . THR A 1 190 ? 12.094 -32.656 -23.734 1 49.53 190 THR A O 1
ATOM 1491 N N . GLY A 1 191 ? 11.117 -33.875 -22.156 1 55.75 191 GLY A N 1
ATOM 1492 C CA . GLY A 1 191 ? 10.75 -32.594 -21.547 1 55.75 191 GLY A CA 1
ATOM 1493 C C . GLY A 1 191 ? 11.672 -32.188 -20.422 1 55.75 191 GLY A C 1
ATOM 1494 O O . GLY A 1 191 ? 12.32 -33.031 -19.812 1 55.75 191 GLY A O 1
ATOM 1495 N N . ASN A 1 192 ? 12.203 -31.047 -20.359 1 60.19 192 ASN A N 1
ATOM 1496 C CA . ASN A 1 192 ? 13.094 -30.516 -19.328 1 60.19 192 ASN A CA 1
ATOM 1497 C C . ASN A 1 192 ? 12.344 -30.219 -18.031 1 60.19 192 ASN A C 1
ATOM 1499 O O . ASN A 1 192 ? 11.266 -29.625 -18.062 1 60.19 192 ASN A O 1
ATOM 1503 N N . VAL A 1 193 ? 12.664 -31.062 -16.969 1 63.94 193 VAL A N 1
ATOM 1504 C CA . VAL A 1 193 ? 12.133 -30.844 -15.633 1 63.94 193 VAL A CA 1
ATOM 1505 C C . VAL A 1 193 ? 12.695 -29.531 -15.062 1 63.94 193 VAL A C 1
ATOM 1507 O O . VAL A 1 193 ? 13.898 -29.297 -15.133 1 63.94 193 VAL A O 1
ATOM 1510 N N . VAL A 1 194 ? 11.734 -28.688 -14.727 1 73.94 194 VAL A N 1
ATOM 1511 C CA . VAL A 1 194 ? 12.172 -27.422 -14.125 1 73.94 194 VAL A CA 1
ATOM 1512 C C . VAL A 1 194 ? 11.672 -27.344 -12.688 1 73.94 194 VAL A C 1
ATOM 1514 O O . VAL A 1 194 ? 10.617 -27.875 -12.352 1 73.94 194 VAL A O 1
ATOM 1517 N N . LYS A 1 195 ? 12.516 -26.953 -11.758 1 76 195 LYS A N 1
ATOM 1518 C CA . LYS A 1 195 ? 12.133 -26.719 -10.367 1 76 195 LYS A CA 1
ATOM 1519 C C . LYS A 1 195 ? 12.578 -25.328 -9.906 1 76 195 LYS A C 1
ATOM 1521 O O . LYS A 1 195 ? 13.586 -24.812 -10.383 1 76 195 LYS A O 1
ATOM 1526 N N . ASN A 1 196 ? 11.75 -24.844 -9 1 82.38 196 ASN A N 1
ATOM 1527 C CA . ASN A 1 196 ? 12.18 -23.609 -8.352 1 82.38 196 ASN A CA 1
ATOM 1528 C C . ASN A 1 196 ? 13.234 -23.875 -7.285 1 82.38 196 ASN A C 1
ATOM 1530 O O . ASN A 1 196 ? 13.102 -24.797 -6.484 1 82.38 196 ASN A O 1
ATOM 1534 N N . VAL A 1 197 ? 14.328 -23.141 -7.402 1 83.94 197 VAL A N 1
ATOM 1535 C CA . VAL A 1 197 ? 15.406 -23.312 -6.438 1 83.94 197 VAL A CA 1
ATOM 1536 C C . VAL A 1 197 ? 15.875 -21.938 -5.941 1 83.94 197 VAL A C 1
ATOM 1538 O O . VAL A 1 197 ? 15.742 -20.938 -6.648 1 83.94 197 VAL A O 1
ATOM 1541 N N . ASN A 1 198 ? 16.297 -21.906 -4.621 1 86.88 198 ASN A N 1
ATOM 1542 C CA . ASN A 1 198 ? 16.953 -20.703 -4.117 1 86.88 198 ASN A CA 1
ATOM 1543 C C . ASN A 1 198 ? 18.375 -20.578 -4.656 1 86.88 198 ASN A C 1
ATOM 1545 O O . ASN A 1 198 ? 19.141 -21.547 -4.625 1 86.88 198 ASN A O 1
ATOM 1549 N N . LYS A 1 199 ? 18.609 -19.516 -5.184 1 84.56 199 LYS A N 1
ATOM 1550 C CA . LYS A 1 199 ? 19.953 -19.266 -5.68 1 84.56 199 LYS A CA 1
ATOM 1551 C C . LYS A 1 199 ? 20.688 -18.25 -4.793 1 84.56 199 LYS A C 1
ATOM 1553 O O . LYS A 1 199 ? 20.156 -17.828 -3.764 1 84.56 199 LYS A O 1
ATOM 1558 N N . GLY A 1 200 ? 21.984 -17.938 -5.258 1 84.88 200 GLY A N 1
ATOM 1559 C CA . GLY A 1 200 ? 22.844 -17.109 -4.43 1 84.88 200 GLY A CA 1
ATOM 1560 C C . GLY A 1 200 ? 22.422 -15.656 -4.391 1 84.88 200 GLY A C 1
ATOM 1561 O O . GLY A 1 200 ? 21.312 -15.336 -3.98 1 84.88 200 GLY A O 1
ATOM 1562 N N . GLN A 1 201 ? 23.312 -14.805 -4.855 1 89.56 201 GLN A N 1
ATOM 1563 C CA . GLN A 1 201 ? 23.094 -13.375 -4.715 1 89.56 201 GLN A CA 1
ATOM 1564 C C . GLN A 1 201 ? 23 -12.695 -6.078 1 89.56 201 GLN A C 1
ATOM 1566 O O . GLN A 1 201 ? 23.656 -13.125 -7.035 1 89.56 201 GLN A O 1
ATOM 1571 N N . ALA A 1 202 ? 22.109 -11.789 -6.215 1 89.44 202 ALA A N 1
ATOM 1572 C CA . ALA A 1 202 ? 21.984 -10.922 -7.379 1 89.44 202 ALA A CA 1
ATOM 1573 C C . ALA A 1 202 ? 21.812 -9.469 -6.965 1 89.44 202 ALA A C 1
ATOM 1575 O O . ALA A 1 202 ? 21.547 -9.172 -5.793 1 89.44 202 ALA A O 1
ATOM 1576 N N . TYR A 1 203 ? 22.188 -8.57 -7.918 1 92.12 203 TYR A N 1
ATOM 1577 C CA . TYR A 1 203 ? 21.984 -7.164 -7.594 1 92.12 203 TYR A CA 1
ATOM 1578 C C . TYR A 1 203 ? 21.25 -6.445 -8.719 1 92.12 203 TYR A C 1
ATOM 1580 O O . TYR A 1 203 ? 21.234 -6.906 -9.859 1 92.12 203 TYR A O 1
ATOM 1588 N N . ILE A 1 204 ? 20.562 -5.41 -8.359 1 91.94 204 ILE A N 1
ATOM 1589 C CA . ILE A 1 204 ? 19.922 -4.48 -9.289 1 91.94 204 ILE A CA 1
ATOM 1590 C C . ILE A 1 204 ? 20.281 -3.045 -8.906 1 91.94 204 ILE A C 1
ATOM 1592 O O . ILE A 1 204 ? 20.188 -2.666 -7.734 1 91.94 204 ILE A O 1
ATOM 1596 N N . THR A 1 205 ? 20.766 -2.32 -9.906 1 93.81 205 THR A N 1
ATOM 1597 C CA . THR A 1 205 ? 21.094 -0.922 -9.648 1 93.81 205 THR A CA 1
ATOM 1598 C C . THR A 1 205 ? 20.594 -0.034 -10.781 1 93.81 205 THR A C 1
ATOM 1600 O O . THR A 1 205 ? 20.297 -0.522 -11.875 1 93.81 205 THR A O 1
ATOM 1603 N N . GLY A 1 206 ? 20.375 1.2 -10.406 1 94.5 206 GLY A N 1
ATOM 1604 C CA . GLY A 1 206 ? 19.891 2.141 -11.406 1 94.5 206 GLY A CA 1
ATOM 1605 C C . GLY A 1 206 ? 19.781 3.561 -10.891 1 94.5 206 GLY A C 1
ATOM 1606 O O . GLY A 1 206 ? 20.109 3.832 -9.734 1 94.5 206 GLY A O 1
ATOM 1607 N N . TYR A 1 207 ? 19.469 4.457 -11.805 1 95.62 207 TYR A N 1
ATOM 1608 C CA . TYR A 1 207 ? 19.203 5.84 -11.43 1 95.62 207 TYR A CA 1
ATOM 1609 C C . TYR A 1 207 ? 18.078 6.422 -12.289 1 95.62 207 TYR A C 1
ATOM 1611 O O . TYR A 1 207 ? 17.812 5.934 -13.391 1 95.62 207 TYR A O 1
ATOM 1619 N N . THR A 1 208 ? 17.375 7.348 -11.758 1 96.75 208 THR A N 1
ATOM 1620 C CA . THR A 1 208 ? 16.297 8.047 -12.445 1 96.75 208 THR A CA 1
ATOM 1621 C C . THR A 1 208 ? 16.469 9.562 -12.312 1 96.75 208 THR A C 1
ATOM 1623 O O . THR A 1 208 ? 16.703 10.07 -11.219 1 96.75 208 THR A O 1
ATOM 1626 N N . ILE A 1 209 ? 16.484 10.227 -13.469 1 96.88 209 ILE A N 1
ATOM 1627 C CA . ILE A 1 209 ? 16.406 11.68 -13.5 1 96.88 209 ILE A CA 1
ATOM 1628 C C . ILE A 1 209 ? 14.984 12.109 -13.82 1 96.88 209 ILE A C 1
ATOM 1630 O O . ILE A 1 209 ? 14.375 11.609 -14.766 1 96.88 209 ILE A O 1
ATOM 1634 N N . SER A 1 210 ? 14.422 12.953 -13.039 1 97.31 210 SER A N 1
ATOM 1635 C CA . SER A 1 210 ? 13.047 13.406 -13.25 1 97.31 210 SER A CA 1
ATOM 1636 C C . SER A 1 210 ? 12.969 14.93 -13.312 1 97.31 210 SER A C 1
ATOM 1638 O O . SER A 1 210 ? 13.789 15.625 -12.711 1 97.31 210 SER A O 1
ATOM 1640 N N . TYR A 1 211 ? 12.039 15.422 -14.141 1 94.69 211 TYR A N 1
ATOM 1641 C CA . TYR A 1 211 ? 11.797 16.844 -14.328 1 94.69 211 TYR A CA 1
ATOM 1642 C C . TYR A 1 211 ? 10.312 17.156 -14.281 1 94.69 211 TYR A C 1
ATOM 1644 O O . TYR A 1 211 ? 9.492 16.391 -14.789 1 94.69 211 TYR A O 1
ATOM 1652 N N . GLN A 1 212 ? 9.945 18.125 -13.5 1 95.62 212 GLN A N 1
ATOM 1653 C CA . GLN A 1 212 ? 8.594 18.672 -13.531 1 95.62 212 GLN A CA 1
ATOM 1654 C C . GLN A 1 212 ? 8.609 20.188 -13.656 1 95.62 212 GLN A C 1
ATOM 1656 O O . GLN A 1 212 ? 9.398 20.859 -12.984 1 95.62 212 GLN A O 1
ATOM 1661 N N . GLY A 1 213 ? 7.754 20.719 -14.57 1 92.69 213 GLY A N 1
ATOM 1662 C CA . GLY A 1 213 ? 7.703 22.156 -14.773 1 92.69 213 GLY A CA 1
ATOM 1663 C C . GLY A 1 213 ? 6.297 22.672 -15.008 1 92.69 213 GLY A C 1
ATOM 1664 O O . GLY A 1 213 ? 5.512 22.047 -15.719 1 92.69 213 GLY A O 1
ATOM 1665 N N . ARG A 1 214 ? 6.039 23.641 -14.25 1 92.06 214 ARG A N 1
ATOM 1666 C CA . ARG A 1 214 ? 4.82 24.406 -14.516 1 92.06 214 ARG A CA 1
ATOM 1667 C C . ARG A 1 214 ? 5.129 25.703 -15.258 1 92.06 214 ARG A C 1
ATOM 1669 O O . ARG A 1 214 ? 5.484 26.703 -14.641 1 92.06 214 ARG A O 1
ATOM 1676 N N . ILE A 1 215 ? 5.035 25.734 -16.609 1 86.44 215 ILE A N 1
ATOM 1677 C CA . ILE A 1 215 ? 5.387 26.891 -17.438 1 86.44 215 ILE A CA 1
ATOM 1678 C C . ILE A 1 215 ? 4.402 28.031 -17.188 1 86.44 215 ILE A C 1
ATOM 1680 O O . ILE A 1 215 ? 4.801 29.188 -17.078 1 86.44 215 ILE A O 1
ATOM 1684 N N . ASN A 1 216 ? 3.238 27.672 -17.109 1 86.44 216 ASN A N 1
ATOM 1685 C CA . ASN A 1 216 ? 2.174 28.594 -16.719 1 86.44 216 ASN A CA 1
ATOM 1686 C C . ASN A 1 216 ? 0.999 27.859 -16.094 1 86.44 216 ASN A C 1
ATOM 1688 O O . ASN A 1 216 ? 1.116 26.688 -15.734 1 86.44 216 ASN A O 1
ATOM 1692 N N . GLU A 1 217 ? -0.047 28.5 -15.648 1 84.06 217 GLU A N 1
ATOM 1693 C CA . GLU A 1 217 ? -1.169 27.906 -14.93 1 84.06 217 GLU A CA 1
ATOM 1694 C C . GLU A 1 217 ? -1.838 26.812 -15.75 1 84.06 217 GLU A C 1
ATOM 1696 O O . GLU A 1 217 ? -2.449 25.891 -15.203 1 84.06 217 GLU A O 1
ATOM 1701 N N . ASN A 1 218 ? -1.546 26.875 -17.062 1 85 218 ASN A N 1
ATOM 1702 C CA . ASN A 1 218 ? -2.268 25.953 -17.938 1 85 218 ASN A CA 1
ATOM 1703 C C . ASN A 1 218 ? -1.342 24.891 -18.516 1 85 218 ASN A C 1
ATOM 1705 O O . ASN A 1 218 ? -1.807 23.906 -19.109 1 85 218 ASN A O 1
ATOM 1709 N N . TRP A 1 219 ? -0.029 25.172 -18.5 1 88.38 219 TRP A N 1
ATOM 1710 C CA . TRP A 1 219 ? 0.902 24.266 -19.156 1 88.38 219 TRP A CA 1
ATOM 1711 C C . TRP A 1 219 ? 1.852 23.625 -18.141 1 88.38 219 TRP A C 1
ATOM 1713 O O . TRP A 1 219 ? 2.695 24.312 -17.562 1 88.38 219 TRP A O 1
ATOM 1723 N N . LYS A 1 220 ? 1.67 22.312 -17.844 1 91.62 220 LYS A N 1
ATOM 1724 C CA . LYS A 1 220 ? 2.562 21.547 -16.984 1 91.62 220 LYS A CA 1
ATOM 1725 C C . LYS A 1 220 ? 3.357 20.516 -17.797 1 91.62 220 LYS A C 1
ATOM 1727 O O . LYS A 1 220 ? 2.822 19.906 -18.719 1 91.62 220 LYS A O 1
ATOM 1732 N N . THR A 1 221 ? 4.66 20.5 -17.656 1 91.06 221 THR A N 1
ATOM 1733 C CA . THR A 1 221 ? 5.539 19.547 -18.328 1 91.06 221 THR A CA 1
ATOM 1734 C C . THR A 1 221 ? 6.168 18.594 -17.312 1 91.06 221 THR A C 1
ATOM 1736 O O . THR A 1 221 ? 6.477 18.984 -16.188 1 91.06 221 THR A O 1
ATOM 1739 N N . LEU A 1 222 ? 6.184 17.328 -17.641 1 94 222 LEU A N 1
ATOM 1740 C CA . LEU A 1 222 ? 6.809 16.312 -16.812 1 94 222 LEU A CA 1
ATOM 1741 C C . LEU A 1 222 ? 7.648 15.352 -17.656 1 94 222 LEU A C 1
ATOM 1743 O O . LEU A 1 222 ? 7.316 15.078 -18.812 1 94 222 LEU A O 1
ATOM 1747 N N . GLY A 1 223 ? 8.758 14.969 -17.125 1 93.12 223 GLY A N 1
ATOM 1748 C CA . GLY A 1 223 ? 9.625 14.008 -17.781 1 93.12 223 GLY A CA 1
ATOM 1749 C C . GLY A 1 223 ? 10.492 13.219 -16.828 1 93.12 223 GLY A C 1
ATOM 1750 O O . GLY A 1 223 ? 10.758 13.672 -15.711 1 93.12 223 GLY A O 1
ATOM 1751 N N . PHE A 1 224 ? 10.828 11.969 -17.297 1 95.06 224 PHE A N 1
ATOM 1752 C CA . PHE A 1 224 ? 11.773 11.18 -16.516 1 95.06 224 PHE A CA 1
ATOM 1753 C C . PHE A 1 224 ? 12.609 10.273 -17.406 1 95.06 224 PHE A C 1
ATOM 1755 O O . PHE A 1 224 ? 12.203 9.961 -18.531 1 95.06 224 PHE A O 1
ATOM 1762 N N . LEU A 1 225 ? 13.898 10.055 -17.047 1 93.31 225 LEU A N 1
ATOM 1763 C CA . LEU A 1 225 ? 14.828 9.109 -17.641 1 93.31 225 LEU A CA 1
ATOM 1764 C C . LEU A 1 225 ? 15.352 8.125 -16.594 1 93.31 225 LEU A C 1
ATOM 1766 O O . LEU A 1 225 ? 15.883 8.539 -15.562 1 93.31 225 LEU A O 1
ATOM 1770 N N . THR A 1 226 ? 15.109 6.824 -16.938 1 93.69 226 THR A N 1
ATOM 1771 C CA . THR A 1 226 ? 15.516 5.801 -15.977 1 93.69 226 THR A CA 1
ATOM 1772 C C . THR A 1 226 ? 16.484 4.82 -16.609 1 93.69 226 THR A C 1
ATOM 1774 O O . THR A 1 226 ? 16.281 4.359 -17.734 1 93.69 226 THR A O 1
ATOM 1777 N N . TYR A 1 227 ? 17.578 4.598 -15.938 1 92.56 227 TYR A N 1
ATOM 1778 C CA . TYR A 1 227 ? 18.547 3.572 -16.297 1 92.56 227 TYR A CA 1
ATOM 1779 C C . TYR A 1 227 ? 18.625 2.496 -15.219 1 92.56 227 TYR A C 1
ATOM 1781 O O . TYR A 1 227 ? 18.703 2.803 -14.023 1 92.56 227 TYR A O 1
ATOM 1789 N N . THR A 1 228 ? 18.5 1.186 -15.633 1 90.88 228 THR A N 1
ATOM 1790 C CA . THR A 1 228 ? 18.531 0.077 -14.688 1 90.88 228 THR A CA 1
ATOM 1791 C C . THR A 1 228 ? 19.469 -1.023 -15.18 1 90.88 228 THR A C 1
ATOM 1793 O O . THR A 1 228 ? 19.5 -1.335 -16.375 1 90.88 228 THR A O 1
ATOM 1796 N N . LYS A 1 229 ? 20.266 -1.53 -14.32 1 88.94 229 LYS A N 1
ATOM 1797 C CA . LYS A 1 229 ? 21.141 -2.662 -14.594 1 88.94 229 LYS A CA 1
ATOM 1798 C C . LYS A 1 229 ? 21.047 -3.713 -13.492 1 88.94 229 LYS A C 1
ATOM 1800 O O . LYS A 1 229 ? 20.906 -3.377 -12.312 1 88.94 229 LYS A O 1
ATOM 1805 N N . GLY A 1 230 ? 20.875 -5.008 -13.891 1 87.25 230 GLY A N 1
ATOM 1806 C CA . GLY A 1 230 ? 20.844 -6.098 -12.93 1 87.25 230 GLY A CA 1
ATOM 1807 C C . GLY A 1 230 ? 21.609 -7.328 -13.398 1 87.25 230 GLY A C 1
ATOM 1808 O O . GLY A 1 230 ? 21.609 -7.652 -14.586 1 87.25 230 GLY A O 1
ATOM 1809 N N . GLU A 1 231 ? 22.297 -7.949 -12.438 1 84.94 231 GLU A N 1
ATOM 1810 C CA . GLU A 1 231 ? 23.062 -9.148 -12.758 1 84.94 231 GLU A CA 1
ATOM 1811 C C . GLU A 1 231 ? 23.156 -10.086 -11.555 1 84.94 231 GLU A C 1
ATOM 1813 O O . GLU A 1 231 ? 23.125 -9.633 -10.406 1 84.94 231 GLU A O 1
ATOM 1818 N N . ALA A 1 232 ? 23.062 -11.406 -11.953 1 81.38 232 ALA A N 1
ATOM 1819 C CA . ALA A 1 232 ? 23.312 -12.391 -10.906 1 81.38 232 ALA A CA 1
ATOM 1820 C C . ALA A 1 232 ? 24.797 -12.609 -10.695 1 81.38 232 ALA A C 1
ATOM 1822 O O . ALA A 1 232 ? 25.562 -12.688 -11.656 1 81.38 232 ALA A O 1
ATOM 1823 N N . TYR A 1 233 ? 25.203 -12.547 -9.414 1 75.25 233 TYR A N 1
ATOM 1824 C CA . TYR A 1 233 ? 26.625 -12.719 -9.141 1 75.25 233 TYR A CA 1
ATOM 1825 C C . TYR A 1 233 ? 27.078 -14.125 -9.484 1 75.25 233 TYR A C 1
ATOM 1827 O O . TYR A 1 233 ? 28.234 -14.336 -9.859 1 75.25 233 TYR A O 1
ATOM 1835 N N . ASP A 1 234 ? 26.125 -15.078 -9.305 1 69.19 234 ASP A N 1
ATOM 1836 C CA . ASP A 1 234 ? 26.5 -16.484 -9.477 1 69.19 234 ASP A CA 1
ATOM 1837 C C . ASP A 1 234 ? 26.625 -16.844 -10.961 1 69.19 234 ASP A C 1
ATOM 1839 O O . ASP A 1 234 ? 27.594 -17.484 -11.367 1 69.19 234 ASP A O 1
ATOM 1843 N N . THR A 1 235 ? 25.688 -16.359 -11.781 1 66 235 THR A N 1
ATOM 1844 C CA . THR A 1 235 ? 25.672 -16.797 -13.18 1 66 235 THR A CA 1
ATOM 1845 C C . THR A 1 235 ? 26.125 -15.664 -14.102 1 66 235 THR A C 1
ATOM 1847 O O . THR A 1 235 ? 26.438 -15.906 -15.273 1 66 235 THR A O 1
ATOM 1850 N N . GLU A 1 236 ? 26.469 -14.516 -13.539 1 67.19 236 GLU A N 1
ATOM 1851 C CA . GLU A 1 236 ? 26.797 -13.312 -14.305 1 67.19 236 GLU A CA 1
ATOM 1852 C C . GLU A 1 236 ? 25.766 -13.055 -15.398 1 67.19 236 GLU A C 1
ATOM 1854 O O . GLU A 1 236 ? 26.094 -12.469 -16.438 1 67.19 236 GLU A O 1
ATOM 1859 N N . GLU A 1 237 ? 24.656 -13.766 -15.227 1 64.94 237 GLU A N 1
ATOM 1860 C CA . GLU A 1 237 ? 23.594 -13.547 -16.203 1 64.94 237 GLU A CA 1
ATOM 1861 C C . GLU A 1 237 ? 22.781 -12.297 -15.875 1 64.94 237 GLU A C 1
ATOM 1863 O O . GLU A 1 237 ? 22.5 -12.031 -14.711 1 64.94 237 GLU A O 1
ATOM 1868 N N . ARG A 1 238 ? 22.781 -11.523 -17 1 63.62 238 ARG A N 1
ATOM 1869 C CA . ARG A 1 238 ? 21.969 -10.32 -16.844 1 63.62 238 ARG A CA 1
ATOM 1870 C C . ARG A 1 238 ? 20.531 -10.68 -16.469 1 63.62 238 ARG A C 1
ATOM 1872 O O . ARG A 1 238 ? 19.984 -11.656 -16.969 1 63.62 238 ARG A O 1
ATOM 1879 N N . LEU A 1 239 ? 20.094 -10.109 -15.492 1 60.84 239 LEU A N 1
ATOM 1880 C CA . LEU A 1 239 ? 18.688 -10.344 -15.18 1 60.84 239 LEU A CA 1
ATOM 1881 C C . LEU A 1 239 ? 17.781 -9.852 -16.312 1 60.84 239 LEU A C 1
ATOM 1883 O O . LEU A 1 239 ? 17.953 -8.734 -16.797 1 60.84 239 LEU A O 1
ATOM 1887 N N . SER A 1 240 ? 17.469 -10.648 -17.312 1 55.12 240 SER A N 1
ATOM 1888 C CA . SER A 1 240 ? 16.906 -10.523 -18.656 1 55.12 240 SER A CA 1
ATOM 1889 C C . SER A 1 240 ? 16.062 -9.266 -18.781 1 55.12 240 SER A C 1
ATOM 1891 O O . SER A 1 240 ? 15.961 -8.688 -19.859 1 55.12 240 SER A O 1
ATOM 1893 N N . SER A 1 241 ? 15 -8.992 -18.156 1 55.31 241 SER A N 1
ATOM 1894 C CA . SER A 1 241 ? 13.836 -8.273 -18.672 1 55.31 241 SER A CA 1
ATOM 1895 C C . SER A 1 241 ? 13.969 -6.773 -18.422 1 55.31 241 SER A C 1
ATOM 1897 O O . SER A 1 241 ? 13 -6.023 -18.562 1 55.31 241 SER A O 1
ATOM 1899 N N . ILE A 1 242 ? 15.078 -6.285 -17.953 1 54.94 242 ILE A N 1
ATOM 1900 C CA . ILE A 1 242 ? 14.859 -4.871 -17.656 1 54.94 242 ILE A CA 1
ATOM 1901 C C . ILE A 1 242 ? 15.445 -4.012 -18.781 1 54.94 242 ILE A C 1
ATOM 1903 O O . ILE A 1 242 ? 16.641 -4.078 -19.062 1 54.94 242 ILE A O 1
ATOM 1907 N N . PRO A 1 243 ? 14.617 -3.51 -19.719 1 59.59 243 PRO A N 1
ATOM 1908 C CA . PRO A 1 243 ? 15.242 -2.566 -20.641 1 59.59 243 PRO A CA 1
ATOM 1909 C C . PRO A 1 243 ? 16.109 -1.525 -19.938 1 59.59 243 PRO A C 1
ATOM 1911 O O . PRO A 1 243 ? 15.68 -0.938 -18.938 1 59.59 243 PRO A O 1
ATOM 1914 N N . PRO A 1 244 ? 17.406 -1.248 -20.438 1 66.25 244 PRO A N 1
ATOM 1915 C CA . PRO A 1 244 ? 18.406 -0.427 -19.75 1 66.25 244 PRO A CA 1
ATOM 1916 C C . PRO A 1 244 ? 17.969 1.028 -19.594 1 66.25 244 PRO A C 1
ATOM 1918 O O . PRO A 1 244 ? 18.203 1.642 -18.562 1 66.25 244 PRO A O 1
ATOM 1921 N N . LEU A 1 245 ? 17.438 1.597 -20.625 1 73.56 245 LEU A N 1
ATOM 1922 C CA . LEU A 1 245 ? 17.094 3.016 -20.562 1 73.56 245 LEU A CA 1
ATOM 1923 C C . LEU A 1 245 ? 15.656 3.246 -21 1 73.56 245 LEU A C 1
ATOM 1925 O O . LEU A 1 245 ? 15.234 2.783 -22.062 1 73.56 245 LEU A O 1
ATOM 1929 N N . PHE A 1 246 ? 14.852 3.781 -20.047 1 82.75 246 PHE A N 1
ATOM 1930 C CA . PHE A 1 246 ? 13.461 4.102 -20.359 1 82.75 246 PHE A CA 1
ATOM 1931 C C . PHE A 1 246 ? 13.102 5.492 -19.859 1 82.75 246 PHE A C 1
ATOM 1933 O O . PHE A 1 246 ? 13.625 5.945 -18.828 1 82.75 246 PHE A O 1
ATOM 1940 N N . GLY A 1 247 ? 12.484 6.336 -20.844 1 81.88 247 GLY A N 1
ATOM 1941 C CA . GLY A 1 247 ? 12.078 7.664 -20.406 1 81.88 247 GLY A CA 1
ATOM 1942 C C . GLY A 1 247 ? 10.773 8.125 -21.031 1 81.88 247 GLY A C 1
ATOM 1943 O O . GLY A 1 247 ? 10.258 7.484 -21.938 1 81.88 247 GLY A O 1
ATOM 1944 N N . ARG A 1 248 ? 10.156 9.062 -20.391 1 83.31 248 ARG A N 1
ATOM 1945 C CA . ARG A 1 248 ? 8.922 9.656 -20.891 1 83.31 248 ARG A CA 1
ATOM 1946 C C . ARG A 1 248 ? 8.898 11.164 -20.641 1 83.31 248 ARG A C 1
ATOM 1948 O O . ARG A 1 248 ? 9.445 11.641 -19.641 1 83.31 248 ARG A O 1
ATOM 1955 N N . PHE A 1 249 ? 8.555 11.852 -21.797 1 82.31 249 PHE A N 1
ATOM 1956 C CA . PHE A 1 249 ? 8.352 13.289 -21.672 1 82.31 249 PHE A CA 1
ATOM 1957 C C . PHE A 1 249 ? 6.938 13.672 -22.094 1 82.31 249 PHE A C 1
ATOM 1959 O O . PHE A 1 249 ? 6.422 13.156 -23.094 1 82.31 249 PHE A O 1
ATOM 1966 N N . GLU A 1 250 ? 6.137 14.336 -21.156 1 82.56 250 GLU A N 1
ATOM 1967 C CA . GLU A 1 250 ? 4.777 14.781 -21.438 1 82.56 250 GLU A CA 1
ATOM 1968 C C . GLU A 1 250 ? 4.625 16.281 -21.203 1 82.56 250 GLU A C 1
ATOM 1970 O O . GLU A 1 250 ? 5.234 16.828 -20.281 1 82.56 250 GLU A O 1
ATOM 1975 N N . MET B 1 1 ? 11.453 42.938 1.692 1 24.09 1 MET B N 1
ATOM 1976 C CA . MET B 1 1 ? 10.406 41.938 1.59 1 24.09 1 MET B CA 1
ATOM 1977 C C . MET B 1 1 ? 9.883 41.562 2.971 1 24.09 1 MET B C 1
ATOM 1979 O O . MET B 1 1 ? 10.641 41.094 3.826 1 24.09 1 MET B O 1
ATOM 1983 N N . SER B 1 2 ? 8.844 42.219 3.461 1 27.47 2 SER B N 1
ATOM 1984 C CA . SER B 1 2 ? 8.367 42.375 4.832 1 27.47 2 SER B CA 1
ATOM 1985 C C . SER B 1 2 ? 7.977 41.031 5.438 1 27.47 2 SER B C 1
ATOM 1987 O O . SER B 1 2 ? 7.23 40.25 4.824 1 27.47 2 SER B O 1
ATOM 1989 N N . VAL B 1 3 ? 8.867 40.469 6.168 1 34.97 3 VAL B N 1
ATOM 1990 C CA . VAL B 1 3 ? 8.625 39.25 6.934 1 34.97 3 VAL B CA 1
ATOM 1991 C C . VAL B 1 3 ? 7.301 39.375 7.688 1 34.97 3 VAL B C 1
ATOM 1993 O O . VAL B 1 3 ? 7.102 40.312 8.461 1 34.97 3 VAL B O 1
ATOM 1996 N N . PRO B 1 4 ? 6.18 38.938 7.066 1 33.88 4 PRO B N 1
ATOM 1997 C CA . PRO B 1 4 ? 4.934 39.219 7.781 1 33.88 4 PRO B CA 1
ATOM 1998 C C . PRO B 1 4 ? 5.043 38.969 9.281 1 33.88 4 PRO B C 1
ATOM 2000 O O . PRO B 1 4 ? 5.754 38.031 9.703 1 33.88 4 PRO B O 1
ATOM 2003 N N . THR B 1 5 ? 4.992 39.969 10.117 1 35.75 5 THR B N 1
ATOM 2004 C CA . THR B 1 5 ? 5.008 40.156 11.562 1 35.75 5 THR B CA 1
ATOM 2005 C C . THR B 1 5 ? 3.854 39.406 12.219 1 35.75 5 THR B C 1
ATOM 2007 O O . THR B 1 5 ? 2.689 39.625 11.867 1 35.75 5 THR B O 1
ATOM 2010 N N . GLY B 1 6 ? 3.795 38.062 12.359 1 37.19 6 GLY B N 1
ATOM 2011 C CA . GLY B 1 6 ? 2.662 37.438 13.016 1 37.19 6 GLY B CA 1
ATOM 2012 C C . GLY B 1 6 ? 2.619 37.688 14.508 1 37.19 6 GLY B C 1
ATOM 2013 O O . GLY B 1 6 ? 3.605 38.125 15.102 1 37.19 6 GLY B O 1
ATOM 2014 N N . LYS B 1 7 ? 1.536 38.156 15.094 1 44.41 7 LYS B N 1
ATOM 2015 C CA . LYS B 1 7 ? 1.233 38.469 16.484 1 44.41 7 LYS B CA 1
ATOM 2016 C C . LYS B 1 7 ? 1.115 37.219 17.328 1 44.41 7 LYS B C 1
ATOM 2018 O O . LYS B 1 7 ? 0.844 36.125 16.797 1 44.41 7 LYS B O 1
ATOM 2023 N N . THR B 1 8 ? 1.665 37.281 18.672 1 47.09 8 THR B N 1
ATOM 2024 C CA . THR B 1 8 ? 1.656 36.219 19.672 1 47.09 8 THR B CA 1
ATOM 2025 C C . THR B 1 8 ? 0.288 36.094 20.328 1 47.09 8 THR B C 1
ATOM 2027 O O . THR B 1 8 ? -0.246 37.094 20.828 1 47.09 8 THR B O 1
ATOM 2030 N N . LEU B 1 9 ? -0.43 34.969 20.125 1 47.12 9 LEU B N 1
ATOM 2031 C CA . LEU B 1 9 ? -1.714 34.719 20.766 1 47.12 9 LEU B CA 1
ATOM 2032 C C . LEU B 1 9 ? -1.52 34.25 22.203 1 47.12 9 LEU B C 1
ATOM 2034 O O . LEU B 1 9 ? -0.702 33.344 22.453 1 47.12 9 LEU B O 1
ATOM 2038 N N . SER B 1 10 ? -1.904 35.031 23.25 1 47.19 10 SER B N 1
ATOM 2039 C CA . SER B 1 10 ? -1.942 34.625 24.656 1 47.19 10 SER B CA 1
ATOM 2040 C C . SER B 1 10 ? -3.217 33.844 24.969 1 47.19 10 SER B C 1
ATOM 2042 O O . SER B 1 10 ? -4.32 34.312 24.656 1 47.19 10 SER B O 1
ATOM 2044 N N . VAL B 1 11 ? -3.189 32.5 25.172 1 46.75 11 VAL B N 1
ATOM 2045 C CA . VAL B 1 11 ? -4.359 31.688 25.5 1 46.75 11 VAL B CA 1
ATOM 2046 C C . VAL B 1 11 ? -4.281 31.234 26.953 1 46.75 11 VAL B C 1
ATOM 2048 O O . VAL B 1 11 ? -3.236 30.75 27.406 1 46.75 11 VAL B O 1
ATOM 2051 N N . SER B 1 12 ? -5.125 31.625 27.891 1 45.56 12 SER B N 1
ATOM 2052 C CA . SER B 1 12 ? -5.293 31.156 29.266 1 45.56 12 SER B CA 1
ATOM 2053 C C . SER B 1 12 ? -6.586 30.359 29.422 1 45.56 12 SER B C 1
ATOM 2055 O O . SER B 1 12 ? -7.664 30.844 29.078 1 45.56 12 SER B O 1
ATOM 2057 N N . ASN B 1 13 ? -6.562 29.125 30 1 46.22 13 ASN B N 1
ATOM 2058 C CA . ASN B 1 13 ? -7.672 28.234 30.344 1 46.22 13 ASN B CA 1
ATOM 2059 C C . ASN B 1 13 ? -8.57 27.969 29.141 1 46.22 13 ASN B C 1
ATOM 2061 O O . ASN B 1 13 ? -9.789 28.062 29.234 1 46.22 13 ASN B O 1
ATOM 2065 N N . GLY B 1 14 ? -8.023 27.828 27.922 1 44.72 14 GLY B N 1
ATOM 2066 C CA . GLY B 1 14 ? -8.75 27.531 26.703 1 44.72 14 GLY B CA 1
ATOM 2067 C C . GLY B 1 14 ? -9.312 28.766 26.016 1 44.72 14 GLY B C 1
ATOM 2068 O O . GLY B 1 14 ? -10.117 28.656 25.094 1 44.72 14 GLY B O 1
ATOM 2069 N N . LYS B 1 15 ? -9.18 29.875 26.547 1 47.22 15 LYS B N 1
ATOM 2070 C CA . LYS B 1 15 ? -9.711 31.125 26.031 1 47.22 15 LYS B CA 1
ATOM 2071 C C . LYS B 1 15 ? -8.586 32.062 25.594 1 47.22 15 LYS B C 1
ATOM 2073 O O . LYS B 1 15 ? -7.543 32.125 26.25 1 47.22 15 LYS B O 1
ATOM 2078 N N . VAL B 1 16 ? -8.602 32.531 24.312 1 45.59 16 VAL B N 1
ATOM 2079 C CA . VAL B 1 16 ? -7.656 33.531 23.844 1 45.59 16 VAL B CA 1
ATOM 2080 C C . VAL B 1 16 ? -7.773 34.781 24.703 1 45.59 16 VAL B C 1
ATOM 2082 O O . VAL B 1 16 ? -8.844 35.406 24.781 1 45.59 16 VAL B O 1
ATOM 2085 N N . THR B 1 17 ? -6.84 35.188 25.641 1 48.62 17 THR B N 1
ATOM 2086 C CA . THR B 1 17 ? -6.926 36.375 26.484 1 48.62 17 THR B CA 1
ATOM 2087 C C . THR B 1 17 ? -6.289 37.594 25.812 1 48.62 17 THR B C 1
ATOM 2089 O O . THR B 1 17 ? -6.441 38.719 26.281 1 48.62 17 THR B O 1
ATOM 2092 N N . GLY B 1 18 ? -5.434 37.625 24.672 1 44.88 18 GLY B N 1
ATOM 2093 C CA . GLY B 1 18 ? -4.949 38.844 24.031 1 44.88 18 GLY B CA 1
ATOM 2094 C C . GLY B 1 18 ? -3.82 38.594 23.047 1 44.88 18 GLY B C 1
ATOM 2095 O O . GLY B 1 18 ? -3.502 37.438 22.734 1 44.88 18 GLY B O 1
ATOM 2096 N N . PHE B 1 19 ? -3.562 39.594 22 1 40.19 19 PHE B N 1
ATOM 2097 C CA . PHE B 1 19 ? -2.445 39.594 21.062 1 40.19 19 PHE B CA 1
ATOM 2098 C C . PHE B 1 19 ? -1.314 40.469 21.562 1 40.19 19 PHE B C 1
ATOM 2100 O O . PHE B 1 19 ? -1.559 41.562 22.062 1 40.19 19 PHE B O 1
ATOM 2107 N N . SER B 1 20 ? -0.28 40.125 22.125 1 38.62 20 SER B N 1
ATOM 2108 C CA . SER B 1 20 ? 0.88 41 22.312 1 38.62 20 SER B CA 1
ATOM 2109 C C . SER B 1 20 ? 1.986 40.656 21.312 1 38.62 20 SER B C 1
ATOM 2111 O O . SER B 1 20 ? 2.09 39.531 20.859 1 38.62 20 SER B O 1
ATOM 2113 N N . GLY B 1 21 ? 2.85 41.875 20.719 1 35.66 21 GLY B N 1
ATOM 2114 C CA . GLY B 1 21 ? 4.027 42.25 19.953 1 35.66 21 GLY B CA 1
ATOM 2115 C C . GLY B 1 21 ? 4.066 41.562 18.594 1 35.66 21 GLY B C 1
ATOM 2116 O O . GLY B 1 21 ? 3.281 40.656 18.312 1 35.66 21 GLY B O 1
ATOM 2117 N N . ASP B 1 22 ? 4.586 42.375 17.453 1 32.97 22 ASP B N 1
ATOM 2118 C CA . ASP B 1 22 ? 4.805 42.094 16.031 1 32.97 22 ASP B CA 1
ATOM 2119 C C . ASP B 1 22 ? 5.609 40.812 15.836 1 32.97 22 ASP B C 1
ATOM 2121 O O . ASP B 1 22 ? 6.746 40.719 16.297 1 32.97 22 ASP B O 1
ATOM 2125 N N . PHE B 1 23 ? 5.379 39.781 16.547 1 33.75 23 PHE B N 1
ATOM 2126 C CA . PHE B 1 23 ? 6.445 38.812 16.328 1 33.75 23 PHE B CA 1
ATOM 2127 C C . PHE B 1 23 ? 6.258 38.062 15.008 1 33.75 23 PHE B C 1
ATOM 2129 O O . PHE B 1 23 ? 5.141 38 14.484 1 33.75 23 PHE B O 1
ATOM 2136 N N . THR B 1 24 ? 7.328 37.781 14.297 1 35.03 24 THR B N 1
ATOM 2137 C CA . THR B 1 24 ? 7.598 36.906 13.18 1 35.03 24 THR B CA 1
ATOM 2138 C C . THR B 1 24 ? 6.812 35.594 13.32 1 35.03 24 THR B C 1
ATOM 2140 O O . THR B 1 24 ? 6.66 35.094 14.422 1 35.03 24 THR B O 1
ATOM 2143 N N . VAL B 1 25 ? 5.82 35.344 12.469 1 35.81 25 VAL B N 1
ATOM 2144 C CA . VAL B 1 25 ? 5.016 34.156 12.297 1 35.81 25 VAL B CA 1
ATOM 2145 C C . VAL B 1 25 ? 5.793 32.938 12.797 1 35.81 25 VAL B C 1
ATOM 2147 O O . VAL B 1 25 ? 6.879 32.625 12.297 1 35.81 25 VAL B O 1
ATOM 2150 N N . GLN B 1 26 ? 5.789 32.75 14.086 1 38.19 26 GLN B N 1
ATOM 2151 C CA . GLN B 1 26 ? 6.379 31.609 14.789 1 38.19 26 GLN B CA 1
ATOM 2152 C C . GLN B 1 26 ? 6.059 30.297 14.07 1 38.19 26 GLN B C 1
ATOM 2154 O O . GLN B 1 26 ? 5.023 30.172 13.414 1 38.19 26 GLN B O 1
ATOM 2159 N N . SER B 1 27 ? 6.965 29.375 14.047 1 43.59 27 SER B N 1
ATOM 2160 C CA . SER B 1 27 ? 7.023 28.062 13.406 1 43.59 27 SER B CA 1
ATOM 2161 C C . SER B 1 27 ? 5.805 27.219 13.766 1 43.59 27 SER B C 1
ATOM 2163 O O . SER B 1 27 ? 5.402 27.172 14.93 1 43.59 27 SER B O 1
ATOM 2165 N N . ARG B 1 28 ? 4.699 27.125 12.93 1 48.31 28 ARG B N 1
ATOM 2166 C CA . ARG B 1 28 ? 3.479 26.344 12.773 1 48.31 28 ARG B CA 1
ATOM 2167 C C . ARG B 1 28 ? 3.629 24.969 13.414 1 48.31 28 ARG B C 1
ATOM 2169 O O . ARG B 1 28 ? 2.637 24.359 13.812 1 48.31 28 ARG B O 1
ATOM 2176 N N . TYR B 1 29 ? 4.766 24.375 13.477 1 54.38 29 TYR B N 1
ATOM 2177 C CA . TYR B 1 29 ? 5.055 23.031 13.938 1 54.38 29 TYR B CA 1
ATOM 2178 C C . TYR B 1 29 ? 5.77 23.047 15.281 1 54.38 29 TYR B C 1
ATOM 2180 O O . TYR B 1 29 ? 6.414 24.047 15.633 1 54.38 29 TYR B O 1
ATOM 2188 N N . PRO B 1 30 ? 5.504 22.078 16.203 1 55.56 30 PRO B N 1
ATOM 2189 C CA . PRO B 1 30 ? 6.25 21.984 17.453 1 55.56 30 PRO B CA 1
ATOM 2190 C C . PRO B 1 30 ? 7.746 22.25 17.266 1 55.56 30 PRO B C 1
ATOM 2192 O O . PRO B 1 30 ? 8.406 21.562 16.5 1 55.56 30 PRO B O 1
ATOM 2195 N N . ASP B 1 31 ? 8.07 23.422 17.641 1 60.66 31 ASP B N 1
ATOM 2196 C CA . ASP B 1 31 ? 9.453 23.875 17.5 1 60.66 31 ASP B CA 1
ATOM 2197 C C . ASP B 1 31 ? 10.406 22.969 18.281 1 60.66 31 ASP B C 1
ATOM 2199 O O . ASP B 1 31 ? 11.609 22.922 17.984 1 60.66 31 ASP B O 1
ATOM 2203 N N . GLY B 1 32 ? 9.891 22.188 19.312 1 65.19 32 GLY B N 1
ATOM 2204 C CA . GLY B 1 32 ? 10.734 21.297 20.094 1 65.19 32 GLY B CA 1
ATOM 2205 C C . GLY B 1 32 ? 10.844 19.906 19.5 1 65.19 32 GLY B C 1
ATOM 2206 O O . GLY B 1 32 ? 11.477 19.031 20.078 1 65.19 32 GLY B O 1
ATOM 2207 N N . GLY B 1 33 ? 10.234 19.688 18.422 1 75.38 33 GLY B N 1
ATOM 2208 C CA . GLY B 1 33 ? 10.312 18.375 17.781 1 75.38 33 GLY B CA 1
ATOM 2209 C C . GLY B 1 33 ? 9.078 17.531 18.031 1 75.38 33 GLY B C 1
ATOM 2210 O O . GLY B 1 33 ? 8.195 17.906 18.797 1 75.38 33 GLY B O 1
ATOM 2211 N N . SER B 1 34 ? 8.844 16.625 17.219 1 85.31 34 SER B N 1
ATOM 2212 C CA . SER B 1 34 ? 7.754 15.672 17.391 1 85.31 34 SER B CA 1
ATOM 2213 C C . SER B 1 34 ? 8.188 14.258 17 1 85.31 34 SER B C 1
ATOM 2215 O O . SER B 1 34 ? 9.156 14.086 16.266 1 85.31 34 SER B O 1
ATOM 2217 N N . SER B 1 35 ? 7.617 13.328 17.766 1 90.06 35 SER B N 1
ATOM 2218 C CA . SER B 1 35 ? 7.871 11.93 17.453 1 90.06 35 SER B CA 1
ATOM 2219 C C . SER B 1 35 ? 6.574 11.125 17.391 1 90.06 35 SER B C 1
ATOM 2221 O O . SER B 1 35 ? 5.578 11.5 18.016 1 90.06 35 SER B O 1
ATOM 2223 N N . TYR B 1 36 ? 6.578 10.227 16.531 1 92 36 TYR B N 1
ATOM 2224 C CA . TYR B 1 36 ? 5.457 9.312 16.359 1 92 36 TYR B CA 1
ATOM 2225 C C . TYR B 1 36 ? 5.941 7.863 16.328 1 92 36 TYR B C 1
ATOM 2227 O O . TYR B 1 36 ? 6.816 7.512 15.539 1 92 36 TYR B O 1
ATOM 2235 N N . MET B 1 37 ? 5.395 7.062 17.219 1 94.62 37 MET B N 1
ATOM 2236 C CA . MET B 1 37 ? 5.723 5.641 17.266 1 94.62 37 MET B CA 1
ATOM 2237 C C . MET B 1 37 ? 4.48 4.785 17.047 1 94.62 37 MET B C 1
ATOM 2239 O O . MET B 1 37 ? 3.441 5.02 17.672 1 94.62 37 MET B O 1
ATOM 2243 N N . SER B 1 38 ? 4.586 3.861 16.109 1 96.56 38 SER B N 1
ATOM 2244 C CA . SER B 1 38 ? 3.523 2.887 15.875 1 96.56 38 SER B CA 1
ATOM 2245 C C . SER B 1 38 ? 4.031 1.461 16.062 1 96.56 38 SER B C 1
ATOM 2247 O O . SER B 1 38 ? 5.098 1.104 15.562 1 96.56 38 SER B O 1
ATOM 2249 N N . SER B 1 39 ? 3.34 0.691 16.844 1 97.69 39 SER B N 1
ATOM 2250 C CA . SER B 1 39 ? 3.619 -0.728 17.047 1 97.69 39 SER B CA 1
ATOM 2251 C C . SER B 1 39 ? 2.367 -1.571 16.828 1 97.69 39 SER B C 1
ATOM 2253 O O . SER B 1 39 ? 1.263 -1.156 17.188 1 97.69 39 SER B O 1
ATOM 2255 N N . ALA B 1 40 ? 2.617 -2.781 16.281 1 98.19 40 ALA B N 1
ATOM 2256 C CA . ALA B 1 40 ? 1.433 -3.594 16.016 1 98.19 40 ALA B CA 1
ATOM 2257 C C . ALA B 1 40 ? 1.78 -5.082 15.992 1 98.19 40 ALA B C 1
ATOM 2259 O O . ALA B 1 40 ? 2.941 -5.449 15.797 1 98.19 40 ALA B O 1
ATOM 2260 N N . VAL B 1 41 ? 0.811 -5.875 16.312 1 98.12 41 VAL B N 1
ATOM 2261 C CA . VAL B 1 41 ? 0.812 -7.316 16.094 1 98.12 41 VAL B CA 1
ATOM 2262 C C . VAL B 1 41 ? -0.358 -7.703 15.195 1 98.12 41 VAL B C 1
ATOM 2264 O O . VAL B 1 41 ? -1.465 -7.18 15.352 1 98.12 41 VAL B O 1
ATOM 2267 N N . TYR B 1 42 ? -0.062 -8.578 14.242 1 97.88 42 TYR B N 1
ATOM 2268 C CA . TYR B 1 42 ? -1.16 -8.984 13.375 1 97.88 42 TYR B CA 1
ATOM 2269 C C . TYR B 1 42 ? -1.004 -10.438 12.938 1 97.88 42 TYR B C 1
ATOM 2271 O O . TYR B 1 42 ? 0.087 -11.008 13.023 1 97.88 42 TYR B O 1
ATOM 2279 N N . THR B 1 43 ? -2.088 -10.969 12.5 1 97.81 43 THR B N 1
ATOM 2280 C CA . THR B 1 43 ? -2.148 -12.266 11.844 1 97.81 43 THR B CA 1
ATOM 2281 C C . THR B 1 43 ? -3.111 -12.227 10.656 1 97.81 43 THR B C 1
ATOM 2283 O O . THR B 1 43 ? -4.176 -11.609 10.742 1 97.81 43 THR B O 1
ATOM 2286 N N . ASP B 1 44 ? -2.652 -12.773 9.562 1 97.31 44 ASP B N 1
ATOM 2287 C CA . ASP B 1 44 ? -3.457 -12.93 8.352 1 97.31 44 ASP B CA 1
ATOM 2288 C C . ASP B 1 44 ? -3.541 -14.391 7.93 1 97.31 44 ASP B C 1
ATOM 2290 O O . ASP B 1 44 ? -2.547 -15.117 7.992 1 97.31 44 ASP B O 1
ATOM 2294 N N . TYR B 1 45 ? -4.738 -14.836 7.586 1 96.19 45 TYR B N 1
ATOM 2295 C CA . TYR B 1 45 ? -4.969 -16.234 7.234 1 96.19 45 TYR B CA 1
ATOM 2296 C C . TYR B 1 45 ? -5.742 -16.344 5.93 1 96.19 45 TYR B C 1
ATOM 2298 O O . TYR B 1 45 ? -6.809 -15.742 5.773 1 96.19 45 TYR B O 1
ATOM 2306 N N . ARG B 1 46 ? -5.109 -17.062 5.008 1 95.38 46 ARG B N 1
ATOM 2307 C CA . ARG B 1 46 ? -5.773 -17.375 3.75 1 95.38 46 ARG B CA 1
ATOM 2308 C C . ARG B 1 46 ? -5.98 -18.875 3.596 1 95.38 46 ARG B C 1
ATOM 2310 O O . ARG B 1 46 ? -5.055 -19.656 3.82 1 95.38 46 ARG B O 1
ATOM 2317 N N . GLN B 1 47 ? -7.195 -19.234 3.184 1 93.19 47 GLN B N 1
ATOM 2318 C CA . GLN B 1 47 ? -7.484 -20.656 2.986 1 93.19 47 GLN B CA 1
ATOM 2319 C C . GLN B 1 47 ? -8.266 -20.875 1.693 1 93.19 47 GLN B C 1
ATOM 2321 O O . GLN B 1 47 ? -9.305 -20.25 1.471 1 93.19 47 GLN B O 1
ATOM 2326 N N . ASP B 1 48 ? -7.68 -21.719 0.883 1 89.81 48 ASP B N 1
ATOM 2327 C CA . ASP B 1 48 ? -8.477 -22.234 -0.228 1 89.81 48 ASP B CA 1
ATOM 2328 C C . ASP B 1 48 ? -9.32 -23.438 0.21 1 89.81 48 ASP B C 1
ATOM 2330 O O . ASP B 1 48 ? -8.852 -24.578 0.198 1 89.81 48 ASP B O 1
ATOM 2334 N N . ILE B 1 49 ? -10.578 -23.203 0.573 1 87.94 49 ILE B N 1
ATOM 2335 C CA . ILE B 1 49 ? -11.477 -24.219 1.092 1 87.94 49 ILE B CA 1
ATOM 2336 C C . ILE B 1 49 ? -11.766 -25.25 0.008 1 87.94 49 ILE B C 1
ATOM 2338 O O . ILE B 1 49 ? -11.711 -26.453 0.263 1 87.94 49 ILE B O 1
ATOM 2342 N N . THR B 1 50 ? -12.148 -24.766 -1.168 1 85.44 50 THR B N 1
ATOM 2343 C CA . THR B 1 50 ? -12.297 -25.531 -2.4 1 85.44 50 THR B CA 1
ATOM 2344 C C . THR B 1 50 ? -11.609 -24.828 -3.562 1 85.44 50 THR B C 1
ATOM 2346 O O . THR B 1 50 ? -11.188 -23.672 -3.434 1 85.44 50 THR B O 1
ATOM 2349 N N . PRO B 1 51 ? -11.375 -25.469 -4.566 1 79.75 51 PRO B N 1
ATOM 2350 C CA . PRO B 1 51 ? -10.789 -24.781 -5.715 1 79.75 51 PRO B CA 1
ATOM 2351 C C . PRO B 1 51 ? -11.617 -23.578 -6.168 1 79.75 51 PRO B C 1
ATOM 2353 O O . PRO B 1 51 ? -11.117 -22.719 -6.895 1 79.75 51 PRO B O 1
ATOM 2356 N N . LYS B 1 52 ? -12.828 -23.562 -5.684 1 90.69 52 LYS B N 1
ATOM 2357 C CA . LYS B 1 52 ? -13.719 -22.5 -6.141 1 90.69 52 LYS B CA 1
ATOM 2358 C C . LYS B 1 52 ? -13.945 -21.469 -5.039 1 90.69 52 LYS B C 1
ATOM 2360 O O . LYS B 1 52 ? -14.625 -20.453 -5.258 1 90.69 52 LYS B O 1
ATOM 2365 N N . SER B 1 53 ? -13.461 -21.75 -3.879 1 93.56 53 SER B N 1
ATOM 2366 C CA . SER B 1 53 ? -13.758 -20.875 -2.744 1 93.56 53 SER B CA 1
ATOM 2367 C C . SER B 1 53 ? -12.5 -20.547 -1.949 1 93.56 53 SER B C 1
ATOM 2369 O O . SER B 1 53 ? -11.734 -21.453 -1.583 1 93.56 53 SER B O 1
ATOM 2371 N N . THR B 1 54 ? -12.266 -19.297 -1.708 1 94.69 54 THR B N 1
ATOM 2372 C CA . THR B 1 54 ? -11.125 -18.859 -0.917 1 94.69 54 THR B CA 1
ATOM 2373 C C . THR B 1 54 ? -11.562 -17.922 0.201 1 94.69 54 THR B C 1
ATOM 2375 O O . THR B 1 54 ? -12.391 -17.031 -0.019 1 94.69 54 THR B O 1
ATOM 2378 N N . LEU B 1 55 ? -11.055 -18.203 1.394 1 97.06 55 LEU B N 1
ATOM 2379 C CA . LEU B 1 55 ? -11.336 -17.375 2.564 1 97.06 55 LEU B CA 1
ATOM 2380 C C . LEU B 1 55 ? -10.078 -16.656 3.025 1 97.06 55 LEU B C 1
ATOM 2382 O O . LEU B 1 55 ? -9.008 -17.25 3.105 1 97.06 55 LEU B O 1
ATOM 2386 N N . ASN B 1 56 ? -10.219 -15.344 3.225 1 97.81 56 ASN B N 1
ATOM 2387 C CA . ASN B 1 56 ? -9.156 -14.523 3.809 1 97.81 56 ASN B CA 1
ATOM 2388 C C . ASN B 1 56 ? -9.617 -13.844 5.094 1 97.81 56 ASN B C 1
ATOM 2390 O O . ASN B 1 56 ? -10.688 -13.234 5.129 1 97.81 56 ASN B O 1
ATOM 2394 N N . SER B 1 57 ? -8.844 -14.039 6.094 1 98.19 57 SER B N 1
ATOM 2395 C CA . SER B 1 57 ? -9.156 -13.398 7.363 1 98.19 57 SER B CA 1
ATOM 2396 C C . SER B 1 57 ? -7.91 -12.797 8 1 98.19 57 SER B C 1
ATOM 2398 O O . SER B 1 57 ? -6.801 -13.297 7.809 1 98.19 57 SER B O 1
ATOM 2400 N N . GLY B 1 58 ? -8.062 -11.672 8.711 1 98.44 58 GLY B N 1
ATOM 2401 C CA . GLY B 1 58 ? -6.957 -11.016 9.391 1 98.44 58 GLY B CA 1
ATOM 2402 C C . GLY B 1 58 ? -7.398 -10.148 10.555 1 98.44 58 GLY B C 1
ATOM 2403 O O . GLY B 1 58 ? -8.516 -9.633 10.562 1 98.44 58 GLY B O 1
ATOM 2404 N N . ILE B 1 59 ? -6.555 -10.055 11.531 1 98.5 59 ILE B N 1
ATOM 2405 C CA . ILE B 1 59 ? -6.781 -9.188 12.68 1 98.5 59 ILE B CA 1
ATOM 2406 C C . ILE B 1 59 ? -5.473 -8.516 13.078 1 98.5 59 ILE B C 1
ATOM 2408 O O . ILE B 1 59 ? -4.398 -9.109 12.961 1 98.5 59 ILE B O 1
ATOM 2412 N N . ARG B 1 60 ? -5.559 -7.23 13.523 1 98.19 60 ARG B N 1
ATOM 2413 C CA . ARG B 1 60 ? -4.367 -6.473 13.898 1 98.19 60 ARG B CA 1
ATOM 2414 C C . ARG B 1 60 ? -4.633 -5.602 15.125 1 98.19 60 ARG B C 1
ATOM 2416 O O . ARG B 1 60 ? -5.668 -4.934 15.203 1 98.19 60 ARG B O 1
ATOM 2423 N N . LEU B 1 61 ? -3.775 -5.699 16.047 1 98.19 61 LEU B N 1
ATOM 2424 C CA . LEU B 1 61 ? -3.744 -4.781 17.172 1 98.19 61 LEU B CA 1
ATOM 2425 C C . LEU B 1 61 ? -2.637 -3.746 17 1 98.19 61 LEU B C 1
ATOM 2427 O O . LEU B 1 61 ? -1.457 -4.102 16.938 1 98.19 61 LEU B O 1
ATOM 2431 N N . THR B 1 62 ? -3.023 -2.484 16.984 1 97.5 62 THR B N 1
ATOM 2432 C CA . THR B 1 62 ? -2.057 -1.419 16.75 1 97.5 62 THR B CA 1
ATOM 2433 C C . THR B 1 62 ? -2.035 -0.434 17.922 1 97.5 62 THR B C 1
ATOM 2435 O O . THR B 1 62 ? -3.088 -0.062 18.438 1 97.5 62 THR B O 1
ATOM 2438 N N . ASN B 1 63 ? -0.865 -0.032 18.266 1 97.44 63 ASN B N 1
ATOM 2439 C CA . ASN B 1 63 ? -0.653 1.03 19.25 1 97.44 63 ASN B CA 1
ATOM 2440 C C . ASN B 1 63 ? 0.138 2.191 18.656 1 97.44 63 ASN B C 1
ATOM 2442 O O . ASN B 1 63 ? 1.114 1.978 17.938 1 97.44 63 ASN B O 1
ATOM 2446 N N . THR B 1 64 ? -0.333 3.369 18.984 1 94.81 64 THR B N 1
ATOM 2447 C CA . THR B 1 64 ? 0.378 4.547 18.5 1 94.81 64 THR B CA 1
ATOM 2448 C C . THR B 1 64 ? 0.666 5.516 19.641 1 94.81 64 THR B C 1
ATOM 2450 O O . THR B 1 64 ? -0.144 5.656 20.562 1 94.81 64 THR B O 1
ATOM 2453 N N . VAL B 1 65 ? 1.792 6.164 19.562 1 93.19 65 VAL B N 1
ATOM 2454 C CA . VAL B 1 65 ? 2.184 7.191 20.516 1 93.19 65 VAL B CA 1
ATOM 2455 C C . VAL B 1 65 ? 2.703 8.422 19.766 1 93.19 65 VAL B C 1
ATOM 2457 O O . VAL B 1 65 ? 3.676 8.336 19.016 1 93.19 65 VAL B O 1
ATOM 2460 N N . LEU B 1 66 ? 2.021 9.516 19.984 1 89.94 66 LEU B N 1
ATOM 2461 C CA . LEU B 1 66 ? 2.443 10.797 19.422 1 89.94 66 LEU B CA 1
ATOM 2462 C C . LEU B 1 66 ? 2.932 11.734 20.516 1 89.94 66 LEU B C 1
ATOM 2464 O O . LEU B 1 66 ? 2.242 11.93 21.516 1 89.94 66 LEU B O 1
ATOM 2468 N N . LYS B 1 67 ? 4.121 12.203 20.359 1 87.5 67 LYS B N 1
ATOM 2469 C CA . LYS B 1 67 ? 4.676 13.195 21.266 1 87.5 67 LYS B CA 1
ATOM 2470 C C . LYS B 1 67 ? 5.086 14.469 20.531 1 87.5 67 LYS B C 1
ATOM 2472 O O . LYS B 1 67 ? 5.684 14.391 19.453 1 87.5 67 LYS B O 1
ATOM 2477 N N . ALA B 1 68 ? 4.668 15.547 21.047 1 81.25 68 ALA B N 1
ATOM 2478 C CA . ALA B 1 68 ? 5.047 16.828 20.469 1 81.25 68 ALA B CA 1
ATOM 2479 C C . ALA B 1 68 ? 5.359 17.859 21.562 1 81.25 68 ALA B C 1
ATOM 2481 O O . ALA B 1 68 ? 4.707 17.875 22.609 1 81.25 68 ALA B O 1
ATOM 2482 N N . LYS B 1 69 ? 6.441 18.531 21.375 1 75.25 69 LYS B N 1
ATOM 2483 C CA . LYS B 1 69 ? 6.844 19.547 22.328 1 75.25 69 LYS B CA 1
ATOM 2484 C C . LYS B 1 69 ? 6.848 20.938 21.672 1 75.25 69 LYS B C 1
ATOM 2486 O O . LYS B 1 69 ? 7.371 21.109 20.578 1 75.25 69 LYS B O 1
ATOM 2491 N N . TRP B 1 70 ? 6.125 21.797 22.266 1 65.94 70 TRP B N 1
ATOM 2492 C CA . TRP B 1 70 ? 6.18 23.188 21.859 1 65.94 70 TRP B CA 1
ATOM 2493 C C . TRP B 1 70 ? 7.082 24 22.781 1 65.94 70 TRP B C 1
ATOM 2495 O O . TRP B 1 70 ? 6.891 24 24 1 65.94 70 TRP B O 1
ATOM 2505 N N . ILE B 1 71 ? 8.242 24.344 22.438 1 58.22 71 ILE B N 1
ATOM 2506 C CA . ILE B 1 71 ? 9.164 25.078 23.297 1 58.22 71 ILE B CA 1
ATOM 2507 C C . ILE B 1 71 ? 8.766 26.547 23.328 1 58.22 71 ILE B C 1
ATOM 2509 O O . ILE B 1 71 ? 8.703 27.172 24.391 1 58.22 71 ILE B O 1
ATOM 2513 N N . ASP B 1 72 ? 8.797 27.141 22.109 1 51.78 72 ASP B N 1
ATOM 2514 C CA . ASP B 1 72 ? 8.617 28.578 22.141 1 51.78 72 ASP B CA 1
ATOM 2515 C C . ASP B 1 72 ? 7.148 28.953 22.312 1 51.78 72 ASP B C 1
ATOM 2517 O O . ASP B 1 72 ? 6.348 28.75 21.391 1 51.78 72 ASP B O 1
ATOM 2521 N N . GLN B 1 73 ? 6.797 29.016 23.594 1 50.41 73 GLN B N 1
ATOM 2522 C CA . GLN B 1 73 ? 5.438 29.391 23.953 1 50.41 73 GLN B CA 1
ATOM 2523 C C . GLN B 1 73 ? 5.227 30.906 23.812 1 50.41 73 GLN B C 1
ATOM 2525 O O . GLN B 1 73 ? 4.375 31.484 24.469 1 50.41 73 GLN B O 1
ATOM 2530 N N . THR B 1 74 ? 6.145 31.297 23.156 1 45.62 74 THR B N 1
ATOM 2531 C CA . THR B 1 74 ? 6.129 32.75 23.203 1 45.62 74 THR B CA 1
ATOM 2532 C C . THR B 1 74 ? 4.758 33.281 22.812 1 45.62 74 THR B C 1
ATOM 2534 O O . THR B 1 74 ? 4.277 34.25 23.391 1 45.62 74 THR B O 1
ATOM 2537 N N . PHE B 1 75 ? 4.172 32.625 21.781 1 44.44 75 PHE B N 1
ATOM 2538 C CA . PHE B 1 75 ? 2.982 33.312 21.297 1 44.44 75 PHE B CA 1
ATOM 2539 C C . PHE B 1 75 ? 1.718 32.625 21.781 1 44.44 75 PHE B C 1
ATOM 2541 O O . PHE B 1 75 ? 0.65 33.219 21.844 1 44.44 75 PHE B O 1
ATOM 2548 N N . ILE B 1 76 ? 1.812 31.375 21.969 1 46.75 76 ILE B N 1
ATOM 2549 C CA . ILE B 1 76 ? 0.654 30.641 22.453 1 46.75 76 ILE B CA 1
ATOM 2550 C C . ILE B 1 76 ? 1.031 29.859 23.719 1 46.75 76 ILE B C 1
ATOM 2552 O O . ILE B 1 76 ? 2.02 29.125 23.719 1 46.75 76 ILE B O 1
ATOM 2556 N N . THR B 1 77 ? 0.671 30.5 24.844 1 46.66 77 THR B N 1
ATOM 2557 C CA . THR B 1 77 ? 0.843 29.734 26.078 1 46.66 77 THR B CA 1
ATOM 2558 C C . THR B 1 77 ? -0.056 28.5 26.062 1 46.66 77 THR B C 1
ATOM 2560 O O . THR B 1 77 ? -1.282 28.625 26.016 1 46.66 77 THR B O 1
ATOM 2563 N N . LEU B 1 78 ? 0.503 27.484 25.516 1 53.97 78 LEU B N 1
ATOM 2564 C CA . LEU B 1 78 ? -0.249 26.25 25.609 1 53.97 78 LEU B CA 1
ATOM 2565 C C . LEU B 1 78 ? -0.148 25.656 27.016 1 53.97 78 LEU B C 1
ATOM 2567 O O . LEU B 1 78 ? 0.885 25.781 27.672 1 53.97 78 LEU B O 1
ATOM 2571 N N . PRO B 1 79 ? -1.297 25.484 27.656 1 52.16 79 PRO B N 1
ATOM 2572 C CA . PRO B 1 79 ? -1.224 24.938 29 1 52.16 79 PRO B CA 1
ATOM 2573 C C . PRO B 1 79 ? -0.21 23.797 29.125 1 52.16 79 PRO B C 1
ATOM 2575 O O . PRO B 1 79 ? 0.416 23.625 30.172 1 52.16 79 PRO B O 1
ATOM 2578 N N . GLN B 1 80 ? -0.096 23 28.078 1 58.41 80 GLN B N 1
ATOM 2579 C CA . GLN B 1 80 ? 0.867 21.906 28.125 1 58.41 80 GLN B CA 1
ATOM 2580 C C . GLN B 1 80 ? 1.83 21.969 26.938 1 58.41 80 GLN B C 1
ATOM 2582 O O . GLN B 1 80 ? 1.401 22.062 25.797 1 58.41 80 GLN B O 1
ATOM 2587 N N . THR B 1 81 ? 3.047 22.203 27.328 1 64.44 81 THR B N 1
ATOM 2588 C CA . THR B 1 81 ? 4.098 22.391 26.344 1 64.44 81 THR B CA 1
ATOM 2589 C C . THR B 1 81 ? 4.453 21.062 25.672 1 64.44 81 THR B C 1
ATOM 2591 O O . THR B 1 81 ? 5.168 21.031 24.672 1 64.44 81 THR B O 1
ATOM 2594 N N . GLU B 1 82 ? 3.977 20.047 26.375 1 74.12 82 GLU B N 1
ATOM 2595 C CA . GLU B 1 82 ? 4.227 18.734 25.812 1 74.12 82 GLU B CA 1
ATOM 2596 C C . GLU B 1 82 ? 2.928 17.938 25.641 1 74.12 82 GLU B C 1
ATOM 2598 O O . GLU B 1 82 ? 2.082 17.938 26.547 1 74.12 82 GLU B O 1
ATOM 2603 N N . ILE B 1 83 ? 2.75 17.547 24.469 1 76.81 83 ILE B N 1
ATOM 2604 C CA . ILE B 1 83 ? 1.553 16.75 24.219 1 76.81 83 ILE B CA 1
ATOM 2605 C C . ILE B 1 83 ? 1.944 15.305 23.953 1 76.81 83 ILE B C 1
ATOM 2607 O O . ILE B 1 83 ? 2.918 15.039 23.25 1 76.81 83 ILE B O 1
ATOM 2611 N N . THR B 1 84 ? 1.289 14.383 24.734 1 84.31 84 THR B N 1
ATOM 2612 C CA . THR B 1 84 ? 1.424 12.953 24.469 1 84.31 84 THR B CA 1
ATOM 2613 C C . THR B 1 84 ? 0.059 12.32 24.203 1 84.31 84 THR B C 1
ATOM 2615 O O . THR B 1 84 ? -0.852 12.445 25.031 1 84.31 84 THR B O 1
ATOM 2618 N N . LEU B 1 85 ? -0.064 11.766 23.016 1 86.94 85 LEU B N 1
ATOM 2619 C CA . LEU B 1 85 ? -1.286 11.047 22.672 1 86.94 85 LEU B CA 1
ATOM 2620 C C . LEU B 1 85 ? -1.003 9.562 22.453 1 86.94 85 LEU B C 1
ATOM 2622 O O . LEU B 1 85 ? -0.18 9.195 21.609 1 86.94 85 LEU B O 1
ATOM 2626 N N . LYS B 1 86 ? -1.691 8.734 23.297 1 91.88 86 LYS B N 1
ATOM 2627 C CA . LYS B 1 86 ? -1.585 7.285 23.188 1 91.88 86 LYS B CA 1
ATOM 2628 C C . LYS B 1 86 ? -2.914 6.664 22.766 1 91.88 86 LYS B C 1
ATOM 2630 O O . LYS B 1 86 ? -3.951 6.93 23.375 1 91.88 86 LYS B O 1
ATOM 2635 N N . ASN B 1 87 ? -2.859 5.926 21.672 1 93.25 87 ASN B N 1
ATOM 2636 C CA . ASN B 1 87 ? -4.074 5.293 21.172 1 93.25 87 ASN B CA 1
ATOM 2637 C C . ASN B 1 87 ? -3.842 3.826 20.812 1 93.25 87 ASN B C 1
ATOM 2639 O O . ASN B 1 87 ? -2.73 3.439 20.453 1 93.25 87 ASN B O 1
ATOM 2643 N N . SER B 1 88 ? -4.859 3.018 21.062 1 95.12 88 SER B N 1
ATOM 2644 C CA . SER B 1 88 ? -4.875 1.619 20.641 1 95.12 88 SER B CA 1
ATOM 2645 C C . SER B 1 88 ? -6.109 1.31 19.797 1 95.12 88 SER B C 1
ATOM 2647 O O . SER B 1 88 ? -7.184 1.867 20.031 1 95.12 88 SER B O 1
ATOM 2649 N N . ALA B 1 89 ? -5.887 0.462 18.828 1 96 89 ALA B N 1
ATOM 2650 C CA . ALA B 1 89 ? -7.012 0.118 17.969 1 96 89 ALA B CA 1
ATOM 2651 C C . ALA B 1 89 ? -6.895 -1.318 17.469 1 96 89 ALA B C 1
ATOM 2653 O O . ALA B 1 89 ? -5.789 -1.808 17.219 1 96 89 ALA B O 1
ATOM 2654 N N . ILE B 1 90 ? -8.062 -2.002 17.391 1 96.94 90 ILE B N 1
ATOM 2655 C CA . ILE B 1 90 ? -8.141 -3.32 16.766 1 96.94 90 ILE B CA 1
ATOM 2656 C C . ILE B 1 90 ? -8.836 -3.213 15.414 1 96.94 90 ILE B C 1
ATOM 2658 O O . ILE B 1 90 ? -9.891 -2.578 15.297 1 96.94 90 ILE B O 1
ATOM 2662 N N . THR B 1 91 ? -8.203 -3.701 14.414 1 97.88 91 THR B N 1
ATOM 2663 C CA . THR B 1 91 ? -8.82 -3.768 13.094 1 97.88 91 THR B CA 1
ATOM 2664 C C . THR B 1 91 ? -8.867 -5.207 12.594 1 97.88 91 THR B C 1
ATOM 2666 O O . THR B 1 91 ? -8.062 -6.043 13.008 1 97.88 91 THR B O 1
ATOM 2669 N N . ALA B 1 92 ? -9.812 -5.469 11.734 1 98.31 92 ALA B N 1
ATOM 2670 C CA . ALA B 1 92 ? -10 -6.824 11.227 1 98.31 92 ALA B CA 1
ATOM 2671 C C . ALA B 1 92 ? -10.492 -6.801 9.781 1 98.31 92 ALA B C 1
ATOM 2673 O O . ALA B 1 92 ? -11.008 -5.785 9.312 1 98.31 92 ALA B O 1
ATOM 2674 N N . THR B 1 93 ? -10.234 -7.879 9.062 1 98.5 93 THR B N 1
ATOM 2675 C CA . THR B 1 93 ? -10.711 -8.047 7.695 1 98.5 93 THR B CA 1
ATOM 2676 C C . THR B 1 93 ? -11.203 -9.477 7.473 1 98.5 93 THR B C 1
ATOM 2678 O O . THR B 1 93 ? -10.625 -10.43 8 1 98.5 93 THR B O 1
ATOM 2681 N N . LEU B 1 94 ? -12.305 -9.664 6.871 1 98.38 94 LEU B N 1
ATOM 2682 C CA . LEU B 1 94 ? -12.859 -10.93 6.41 1 98.38 94 LEU B CA 1
ATOM 2683 C C . LEU B 1 94 ? -13.25 -10.852 4.941 1 98.38 94 LEU B C 1
ATOM 2685 O O . LEU B 1 94 ? -14.117 -10.047 4.57 1 98.38 94 LEU B O 1
ATOM 2689 N N . GLY B 1 95 ? -12.594 -11.672 4.133 1 98.5 95 GLY B N 1
ATOM 2690 C CA . GLY B 1 95 ? -12.875 -11.703 2.707 1 98.5 95 GLY B CA 1
ATOM 2691 C C . GLY B 1 95 ? -13.219 -13.086 2.195 1 98.5 95 GLY B C 1
ATOM 2692 O O . GLY B 1 95 ? -12.625 -14.078 2.635 1 98.5 95 GLY B O 1
ATOM 2693 N N . TYR B 1 96 ? -14.117 -13.156 1.303 1 97.69 96 TYR B N 1
ATOM 2694 C CA . TYR B 1 96 ? -14.531 -14.406 0.682 1 97.69 96 TYR B CA 1
ATOM 2695 C C . TYR B 1 96 ? -14.625 -14.258 -0.833 1 97.69 96 TYR B C 1
ATOM 2697 O O . TYR B 1 96 ? -15.266 -13.336 -1.336 1 97.69 96 TYR B O 1
ATOM 2705 N N . ALA B 1 97 ? -13.922 -15.133 -1.51 1 97.19 97 ALA B N 1
ATOM 2706 C CA . ALA B 1 97 ? -13.992 -15.18 -2.969 1 97.19 97 ALA B CA 1
ATOM 2707 C C . ALA B 1 97 ? -14.602 -16.5 -3.441 1 97.19 97 ALA B C 1
ATOM 2709 O O . ALA B 1 97 ? -14.148 -17.578 -3.053 1 97.19 97 ALA B O 1
ATOM 2710 N N . TYR B 1 98 ? -15.633 -16.453 -4.289 1 96 98 TYR B N 1
ATOM 2711 C CA . TYR B 1 98 ? -16.344 -17.609 -4.805 1 96 98 TYR B CA 1
ATOM 2712 C C . TYR B 1 98 ? -16.406 -17.594 -6.328 1 96 98 TYR B C 1
ATOM 2714 O O . TYR B 1 98 ? -16.875 -16.625 -6.926 1 96 98 TYR B O 1
ATOM 2722 N N . ARG B 1 99 ? -15.867 -18.641 -6.871 1 94.81 99 ARG B N 1
ATOM 2723 C CA . ARG B 1 99 ? -15.883 -18.828 -8.312 1 94.81 99 ARG B CA 1
ATOM 2724 C C . ARG B 1 99 ? -16.719 -20.047 -8.695 1 94.81 99 ARG B C 1
ATOM 2726 O O . ARG B 1 99 ? -16.172 -21.094 -9.039 1 94.81 99 ARG B O 1
ATOM 2733 N N . PRO B 1 100 ? -18.094 -19.844 -8.789 1 93.06 100 PRO B N 1
ATOM 2734 C CA . PRO B 1 100 ? -18.953 -21 -9.055 1 93.06 100 PRO B CA 1
ATOM 2735 C C . PRO B 1 100 ? -18.688 -21.641 -10.414 1 93.06 100 PRO B C 1
ATOM 2737 O O . PRO B 1 100 ? -18.797 -22.859 -10.555 1 93.06 100 PRO B O 1
ATOM 2740 N N . THR B 1 101 ? -18.438 -20.781 -11.367 1 91.44 101 THR B N 1
ATOM 2741 C CA . THR B 1 101 ? -18.062 -21.234 -12.703 1 91.44 101 THR B CA 1
ATOM 2742 C C . THR B 1 101 ? -16.844 -20.5 -13.203 1 91.44 101 THR B C 1
ATOM 2744 O O . THR B 1 101 ? -16.312 -19.625 -12.516 1 91.44 101 THR B O 1
ATOM 2747 N N . GLU B 1 102 ? -16.406 -20.906 -14.352 1 88 102 GLU B N 1
ATOM 2748 C CA . GLU B 1 102 ? -15.227 -20.266 -14.93 1 88 102 GLU B CA 1
ATOM 2749 C C . GLU B 1 102 ? -15.539 -18.828 -15.367 1 88 102 GLU B C 1
ATOM 2751 O O . GLU B 1 102 ? -14.625 -18.031 -15.586 1 88 102 GLU B O 1
ATOM 2756 N N . ASN B 1 103 ? -16.812 -18.531 -15.398 1 93.12 103 ASN B N 1
ATOM 2757 C CA . ASN B 1 103 ? -17.172 -17.25 -15.969 1 93.12 103 ASN B CA 1
ATOM 2758 C C . ASN B 1 103 ? -17.688 -16.281 -14.906 1 93.12 103 ASN B C 1
ATOM 2760 O O . ASN B 1 103 ? -18.062 -15.148 -15.211 1 93.12 103 ASN B O 1
ATOM 2764 N N . TRP B 1 104 ? -17.797 -16.781 -13.703 1 95 104 TRP B N 1
ATOM 2765 C CA . TRP B 1 104 ? -18.328 -15.922 -12.641 1 95 104 TRP B CA 1
ATOM 2766 C C . TRP B 1 104 ? -17.375 -15.859 -11.461 1 95 104 TRP B C 1
ATOM 2768 O O . TRP B 1 104 ? -16.75 -16.859 -11.102 1 95 104 TRP B O 1
ATOM 2778 N N . GLN B 1 105 ? -17.219 -14.68 -10.953 1 95.94 105 GLN B N 1
ATOM 2779 C CA . GLN B 1 105 ? -16.5 -14.508 -9.695 1 95.94 105 GLN B CA 1
ATOM 2780 C C . GLN B 1 105 ? -17.25 -13.578 -8.75 1 95.94 105 GLN B C 1
ATOM 2782 O O . GLN B 1 105 ? -17.641 -12.469 -9.141 1 95.94 105 GLN B O 1
ATOM 2787 N N . LEU B 1 106 ? -17.5 -14.078 -7.57 1 97.81 106 LEU B N 1
ATOM 2788 C CA . LEU B 1 106 ? -18.141 -13.289 -6.523 1 97.81 106 LEU B CA 1
ATOM 2789 C C . LEU B 1 106 ? -17.172 -13.016 -5.379 1 97.81 106 LEU B C 1
ATOM 2791 O O . LEU B 1 106 ? -16.484 -13.922 -4.906 1 97.81 106 LEU B O 1
ATOM 2795 N N . ASN B 1 107 ? -17.031 -11.727 -5.039 1 98.06 107 ASN B N 1
ATOM 2796 C CA . ASN B 1 107 ? -16.172 -11.328 -3.936 1 98.06 107 ASN B CA 1
ATOM 2797 C C . ASN B 1 107 ? -16.953 -10.57 -2.861 1 98.06 107 ASN B C 1
ATOM 2799 O O . ASN B 1 107 ? -17.828 -9.766 -3.174 1 98.06 107 ASN B O 1
ATOM 2803 N N . SER B 1 108 ? -16.719 -10.93 -1.685 1 98.5 108 SER B N 1
ATOM 2804 C CA . SER B 1 108 ? -17.25 -10.195 -0.543 1 98.5 108 SER B CA 1
ATOM 2805 C C . SER B 1 108 ? -16.172 -9.906 0.488 1 98.5 108 SER B C 1
ATOM 2807 O O . SER B 1 108 ? -15.32 -10.75 0.757 1 98.5 108 SER B O 1
ATOM 2809 N N . VAL B 1 109 ? -16.188 -8.648 1.014 1 98.5 109 VAL B N 1
ATOM 2810 C CA . VAL B 1 109 ? -15.172 -8.273 1.988 1 98.5 109 VAL B CA 1
ATOM 2811 C C . VAL B 1 109 ? -15.805 -7.453 3.109 1 98.5 109 VAL B C 1
ATOM 2813 O O . VAL B 1 109 ? -16.562 -6.512 2.85 1 98.5 109 VAL B O 1
ATOM 2816 N N . LEU B 1 110 ? -15.578 -7.863 4.336 1 98.56 110 LEU B N 1
ATOM 2817 C CA . LEU B 1 110 ? -15.797 -7.066 5.539 1 98.56 110 LEU B CA 1
ATOM 2818 C C . LEU B 1 110 ? -14.477 -6.625 6.148 1 98.56 110 LEU B C 1
ATOM 2820 O O . LEU B 1 110 ? -13.578 -7.449 6.363 1 98.56 110 LEU B O 1
ATOM 2824 N N . SER B 1 111 ? -14.344 -5.32 6.32 1 98.5 111 SER B N 1
ATOM 2825 C CA . SER B 1 111 ? -13.062 -4.863 6.855 1 98.5 111 SER B CA 1
ATOM 2826 C C . SER B 1 111 ? -13.25 -3.66 7.773 1 98.5 111 SER B C 1
ATOM 2828 O O . SER B 1 111 ? -14.266 -2.963 7.695 1 98.5 111 SER B O 1
ATOM 2830 N N . SER B 1 112 ? -12.312 -3.488 8.672 1 98.06 112 SER B N 1
ATOM 2831 C CA . SER B 1 112 ? -12.266 -2.303 9.523 1 98.06 112 SER B CA 1
ATOM 2832 C C . SER B 1 112 ? -10.906 -1.625 9.461 1 98.06 112 SER B C 1
ATOM 2834 O O . SER B 1 112 ? -9.898 -2.27 9.148 1 98.06 112 SER B O 1
ATOM 2836 N N . GLY B 1 113 ? -10.883 -0.394 9.586 1 96.88 113 GLY B N 1
ATOM 2837 C CA . GLY B 1 113 ? -9.68 0.42 9.656 1 96.88 113 GLY B CA 1
ATOM 2838 C C . GLY B 1 113 ? -9.758 1.515 10.703 1 96.88 113 GLY B C 1
ATOM 2839 O O . GLY B 1 113 ? -10.812 1.739 11.297 1 96.88 113 GLY B O 1
ATOM 2840 N N . PHE B 1 114 ? -8.625 2.117 10.992 1 94.88 114 PHE B N 1
ATOM 2841 C CA . PHE B 1 114 ? -8.602 3.236 11.922 1 94.88 114 PHE B CA 1
ATOM 2842 C C . PHE B 1 114 ? -7.516 4.234 11.547 1 94.88 114 PHE B C 1
ATOM 2844 O O . PHE B 1 114 ? -6.617 3.916 10.766 1 94.88 114 PHE B O 1
ATOM 2851 N N . ARG B 1 115 ? -7.629 5.371 11.977 1 92.56 115 ARG B N 1
ATOM 2852 C CA . ARG B 1 115 ? -6.621 6.422 11.844 1 92.56 115 ARG B CA 1
ATOM 2853 C C . ARG B 1 115 ? -6.43 7.164 13.164 1 92.56 115 ARG B C 1
ATOM 2855 O O . ARG B 1 115 ? -7.371 7.77 13.68 1 92.56 115 ARG B O 1
ATOM 2862 N N . SER B 1 116 ? -5.207 7.051 13.633 1 91.44 116 SER B N 1
ATOM 2863 C CA . SER B 1 116 ? -4.883 7.836 14.812 1 91.44 116 SER B CA 1
ATOM 2864 C C . SER B 1 116 ? -4.57 9.281 14.453 1 91.44 116 SER B C 1
ATOM 2866 O O . SER B 1 116 ? -4.02 9.555 13.383 1 91.44 116 SER B O 1
ATOM 2868 N N . PRO B 1 117 ? -4.922 10.219 15.297 1 87.31 117 PRO B N 1
ATOM 2869 C CA . PRO B 1 117 ? -4.566 11.609 15.016 1 87.31 117 PRO B CA 1
ATOM 2870 C C . PRO B 1 117 ? -3.064 11.812 14.852 1 87.31 117 PRO B C 1
ATOM 2872 O O . PRO B 1 117 ? -2.271 11.18 15.555 1 87.31 117 PRO B O 1
ATOM 2875 N N . ASN B 1 118 ? -2.744 12.516 13.859 1 83.25 118 ASN B N 1
ATOM 2876 C CA . ASN B 1 118 ? -1.342 12.875 13.68 1 83.25 118 ASN B CA 1
ATOM 2877 C C . ASN B 1 118 ? -1.058 14.289 14.188 1 83.25 118 ASN B C 1
ATOM 2879 O O . ASN B 1 118 ? -1.945 14.945 14.734 1 83.25 118 ASN B O 1
ATOM 2883 N N . ILE B 1 119 ? 0.19 14.695 14.094 1 75.06 119 ILE B N 1
ATOM 2884 C CA . ILE B 1 119 ? 0.62 15.969 14.656 1 75.06 119 ILE B CA 1
ATOM 2885 C C . ILE B 1 119 ? -0.153 17.109 14.008 1 75.06 119 ILE B C 1
ATOM 2887 O O . ILE B 1 119 ? -0.475 18.109 14.664 1 75.06 119 ILE B O 1
ATOM 2891 N N . ASP B 1 120 ? -0.437 16.922 12.742 1 72.62 120 ASP B N 1
ATOM 2892 C CA . ASP B 1 120 ? -1.168 17.969 12.031 1 72.62 120 ASP B CA 1
ATOM 2893 C C . ASP B 1 120 ? -2.605 18.078 12.539 1 72.62 120 ASP B C 1
ATOM 2895 O O . ASP B 1 120 ? -3.203 19.156 12.516 1 72.62 120 ASP B O 1
ATOM 2899 N N . ASP B 1 121 ? -3.07 16.953 12.945 1 75.19 121 ASP B N 1
ATOM 2900 C CA . ASP B 1 121 ? -4.422 16.969 13.5 1 75.19 121 ASP B CA 1
ATOM 2901 C C . ASP B 1 121 ? -4.461 17.672 14.844 1 75.19 121 ASP B C 1
ATOM 2903 O O . ASP B 1 121 ? -5.406 18.406 15.141 1 75.19 121 ASP B O 1
ATOM 2907 N N . VAL B 1 122 ? -3.463 17.422 15.57 1 71.56 122 VAL B N 1
ATOM 2908 C CA . VAL B 1 122 ? -3.475 17.859 16.953 1 71.56 122 VAL B CA 1
ATOM 2909 C C . VAL B 1 122 ? -2.908 19.281 17.047 1 71.56 122 VAL B C 1
ATOM 2911 O O . VAL B 1 122 ? -3.396 20.094 17.828 1 71.56 122 VAL B O 1
ATOM 2914 N N . GLY B 1 123 ? -1.853 19.609 16.375 1 62.94 123 GLY B N 1
ATOM 2915 C CA . GLY B 1 123 ? -0.986 20.688 16.797 1 62.94 123 GLY B CA 1
ATOM 2916 C C . GLY B 1 123 ? -1.008 21.875 15.844 1 62.94 123 GLY B C 1
ATOM 2917 O O . GLY B 1 123 ? -0.257 22.828 16.031 1 62.94 123 GLY B O 1
ATOM 2918 N N . LYS B 1 124 ? -1.811 21.859 14.898 1 56.72 124 LYS B N 1
ATOM 2919 C CA . LYS B 1 124 ? -1.619 22.984 14 1 56.72 124 LYS B CA 1
ATOM 2920 C C . LYS B 1 124 ? -2.152 24.281 14.617 1 56.72 124 LYS B C 1
ATOM 2922 O O . LYS B 1 124 ? -3.322 24.359 15 1 56.72 124 LYS B O 1
ATOM 2927 N N . VAL B 1 125 ? -1.112 25.047 15.25 1 52.56 125 VAL B N 1
ATOM 2928 C CA . VAL B 1 125 ? -1.516 26.422 15.508 1 52.56 125 VAL B CA 1
ATOM 2929 C C . VAL B 1 125 ? -1.278 27.266 14.258 1 52.56 125 VAL B C 1
ATOM 2931 O O . VAL B 1 125 ? -0.137 27.438 13.82 1 52.56 125 VAL B O 1
ATOM 2934 N N . ARG B 1 126 ? -2.309 27.266 13.391 1 52.78 126 ARG B N 1
ATOM 2935 C CA . ARG B 1 126 ? -2.139 28.062 12.188 1 52.78 126 ARG B CA 1
ATOM 2936 C C . ARG B 1 126 ? -3.129 29.234 12.156 1 52.78 126 ARG B C 1
ATOM 2938 O O . ARG B 1 126 ? -4.273 29.078 12.586 1 52.78 126 ARG B O 1
ATOM 2945 N N . GLU B 1 127 ? -2.426 30.469 12.016 1 49 127 GLU B N 1
ATOM 2946 C CA . GLU B 1 127 ? -3.309 31.562 11.625 1 49 127 GLU B CA 1
ATOM 2947 C C . GLU B 1 127 ? -3.389 31.688 10.102 1 49 127 GLU B C 1
ATOM 2949 O O . GLU B 1 127 ? -2.367 31.844 9.43 1 49 127 GLU B O 1
ATOM 2954 N N . LYS B 1 128 ? -4.316 31.141 9.492 1 51.19 128 LYS B N 1
ATOM 2955 C CA . LYS B 1 128 ? -4.5 31.438 8.078 1 51.19 128 LYS B CA 1
ATOM 2956 C C . LYS B 1 128 ? -5.84 32.125 7.836 1 51.19 128 LYS B C 1
ATOM 2958 O O . LYS B 1 128 ? -6.891 31.609 8.203 1 51.19 128 LYS B O 1
ATOM 2963 N N . ASN B 1 129 ? -5.691 33.219 7.043 1 50.62 129 ASN B N 1
ATOM 2964 C CA . ASN B 1 129 ? -6.84 34 6.594 1 50.62 129 ASN B CA 1
ATOM 2965 C C . ASN B 1 129 ? -7.793 34.312 7.746 1 50.62 129 ASN B C 1
ATOM 2967 O O . ASN B 1 129 ? -9.008 34.156 7.605 1 50.62 129 ASN B O 1
ATOM 2971 N N . GLY B 1 130 ? -7.262 34.656 8.812 1 52.09 130 GLY B N 1
ATOM 2972 C CA . GLY B 1 130 ? -8.102 35.062 9.922 1 52.09 130 GLY B CA 1
ATOM 2973 C C . GLY B 1 130 ? -8.602 33.906 10.766 1 52.09 130 GLY B C 1
ATOM 2974 O O . GLY B 1 130 ? -9.328 34.125 11.734 1 52.09 130 GLY B O 1
ATOM 2975 N N . LYS B 1 131 ? -8.375 32.719 10.398 1 57.06 131 LYS B N 1
ATOM 2976 C CA . LYS B 1 131 ? -8.781 31.547 11.188 1 57.06 131 LYS B CA 1
ATOM 2977 C C . LYS B 1 131 ? -7.609 30.984 11.977 1 57.06 131 LYS B C 1
ATOM 2979 O O . LYS B 1 131 ? -6.523 30.781 11.422 1 57.06 131 LYS B O 1
ATOM 2984 N N . VAL B 1 132 ? -7.879 31.031 13.32 1 59.88 132 VAL B N 1
ATOM 2985 C CA . VAL B 1 132 ? -6.855 30.469 14.195 1 59.88 132 VAL B CA 1
ATOM 2986 C C . VAL B 1 132 ? -7.199 29.016 14.539 1 59.88 132 VAL B C 1
ATOM 2988 O O . VAL B 1 132 ? -8.305 28.734 15 1 59.88 132 VAL B O 1
ATOM 2991 N N . THR B 1 133 ? -6.363 28.125 14.211 1 64.81 133 THR B N 1
ATOM 2992 C CA . THR B 1 133 ? -6.57 26.719 14.562 1 64.81 133 THR B CA 1
ATOM 2993 C C . THR B 1 133 ? -5.938 26.406 15.914 1 64.81 133 THR B C 1
ATOM 2995 O O . THR B 1 133 ? -4.766 26.703 16.141 1 64.81 133 THR B O 1
ATOM 2998 N N . LEU B 1 134 ? -6.816 25.969 16.906 1 67.69 134 LEU B N 1
ATOM 2999 C CA . LEU B 1 134 ? -6.324 25.562 18.219 1 67.69 134 LEU B CA 1
ATOM 3000 C C . LEU B 1 134 ? -6.012 24.062 18.234 1 67.69 134 LEU B C 1
ATOM 3002 O O . LEU B 1 134 ? -6.727 23.266 17.625 1 67.69 134 LEU B O 1
ATOM 3006 N N . PRO B 1 135 ? -4.91 23.734 18.938 1 70.62 135 PRO B N 1
ATOM 3007 C CA . PRO B 1 135 ? -4.609 22.297 19.078 1 70.62 135 PRO B CA 1
ATOM 3008 C C . PRO B 1 135 ? -5.637 21.562 19.922 1 70.62 135 PRO B C 1
ATOM 3010 O O . PRO B 1 135 ? -6.215 22.156 20.844 1 70.62 135 PRO B O 1
ATOM 3013 N N . ASN B 1 136 ? -6.008 20.406 19.578 1 76.56 136 ASN B N 1
ATOM 3014 C CA . ASN B 1 136 ? -6.875 19.531 20.359 1 76.56 136 ASN B CA 1
ATOM 3015 C C . ASN B 1 136 ? -6.168 18.234 20.75 1 76.56 136 ASN B C 1
ATOM 3017 O O . ASN B 1 136 ? -6.094 17.312 19.938 1 76.56 136 ASN B O 1
ATOM 3021 N N . ILE B 1 137 ? -5.742 18.172 22 1 75.62 137 ILE B N 1
ATOM 3022 C CA . ILE B 1 137 ? -4.934 17.047 22.484 1 75.62 137 ILE B CA 1
ATOM 3023 C C . ILE B 1 137 ? -5.836 15.898 22.906 1 75.62 137 ILE B C 1
ATOM 3025 O O . ILE B 1 137 ? -5.355 14.859 23.359 1 75.62 137 ILE B O 1
ATOM 3029 N N . ALA B 1 138 ? -7.102 16.078 22.766 1 79.56 138 ALA B N 1
ATOM 3030 C CA . ALA B 1 138 ? -8.039 15.039 23.203 1 79.56 138 ALA B CA 1
ATOM 3031 C C . ALA B 1 138 ? -8.594 14.258 22 1 79.56 138 ALA B C 1
ATOM 3033 O O . ALA B 1 138 ? -9.531 13.477 22.141 1 79.56 138 ALA B O 1
ATOM 3034 N N . LEU B 1 139 ? -7.977 14.539 20.969 1 85.81 139 LEU B N 1
ATOM 3035 C CA . LEU B 1 139 ? -8.453 13.844 19.781 1 85.81 139 LEU B CA 1
ATOM 3036 C C . LEU B 1 139 ? -8.289 12.336 19.922 1 85.81 139 LEU B C 1
ATOM 3038 O O . LEU B 1 139 ? -7.289 11.867 20.469 1 85.81 139 LEU B O 1
ATOM 3042 N N . LYS B 1 140 ? -9.336 11.633 19.5 1 88.62 140 LYS B N 1
ATOM 3043 C CA . LYS B 1 140 ? -9.336 10.172 19.5 1 88.62 140 LYS B CA 1
ATOM 3044 C C . LYS B 1 140 ? -9.234 9.617 18.078 1 88.62 140 LYS B C 1
ATOM 3046 O O . LYS B 1 140 ? -9.477 10.336 17.109 1 88.62 140 LYS B O 1
ATOM 3051 N N . PRO B 1 141 ? -8.852 8.375 17.969 1 92.56 141 PRO B N 1
ATOM 3052 C CA . PRO B 1 141 ? -8.773 7.773 16.641 1 92.56 141 PRO B CA 1
ATOM 3053 C C . PRO B 1 141 ? -10.125 7.711 15.938 1 92.56 141 PRO B C 1
ATOM 3055 O O . PRO B 1 141 ? -11.164 7.621 16.594 1 92.56 141 PRO B O 1
ATOM 3058 N N . GLU B 1 142 ? -10.055 7.809 14.664 1 93.94 142 GLU B N 1
ATOM 3059 C CA . GLU B 1 142 ? -11.227 7.582 13.828 1 93.94 142 GLU B CA 1
ATOM 3060 C C . GLU B 1 142 ? -11.266 6.145 13.312 1 93.94 142 GLU B C 1
ATOM 3062 O O . GLU B 1 142 ? -10.227 5.566 12.992 1 93.94 142 GLU B O 1
ATOM 3067 N N . PHE B 1 143 ? -12.516 5.625 13.211 1 95.38 143 PHE B N 1
ATOM 3068 C CA . PHE B 1 143 ? -12.664 4.25 12.75 1 95.38 143 PHE B CA 1
ATOM 3069 C C . PHE B 1 143 ? -13.531 4.191 11.492 1 95.38 143 PHE B C 1
ATOM 3071 O O . PHE B 1 143 ? -14.414 5.023 11.305 1 95.38 143 PHE B O 1
ATOM 3078 N N . ALA B 1 144 ? -13.164 3.301 10.656 1 96.56 144 ALA B N 1
ATOM 3079 C CA . ALA B 1 144 ? -13.953 3.018 9.461 1 96.56 144 ALA B CA 1
ATOM 3080 C C . ALA B 1 144 ? -14.297 1.532 9.367 1 96.56 144 ALA B C 1
ATOM 3082 O O . ALA B 1 144 ? -13.43 0.677 9.562 1 96.56 144 ALA B O 1
ATOM 3083 N N . TYR B 1 145 ? -15.578 1.199 9.125 1 97.38 145 TYR B N 1
ATOM 3084 C CA . TYR B 1 145 ? -16.062 -0.155 8.875 1 97.38 145 TYR B CA 1
ATOM 3085 C C . TYR B 1 145 ? -16.609 -0.281 7.465 1 97.38 145 TYR B C 1
ATOM 3087 O O . TYR B 1 145 ? -17.547 0.44 7.09 1 97.38 145 TYR B O 1
ATOM 3095 N N . ASN B 1 146 ? -16.125 -1.177 6.762 1 98.12 146 ASN B N 1
ATOM 3096 C CA . ASN B 1 146 ? -16.469 -1.273 5.348 1 98.12 146 ASN B CA 1
ATOM 3097 C C . ASN B 1 146 ? -17.047 -2.643 5.004 1 98.12 146 ASN B C 1
ATOM 3099 O O . ASN B 1 146 ? -16.578 -3.666 5.5 1 98.12 146 ASN B O 1
ATOM 3103 N N . ALA B 1 147 ? -18.125 -2.678 4.297 1 98.44 147 ALA B N 1
ATOM 3104 C CA . ALA B 1 147 ? -18.688 -3.863 3.654 1 98.44 147 ALA B CA 1
ATOM 3105 C C . ALA B 1 147 ? -18.75 -3.686 2.141 1 98.44 147 ALA B C 1
ATOM 3107 O O . ALA B 1 147 ? -19.266 -2.676 1.651 1 98.44 147 ALA B O 1
ATOM 3108 N N . GLU B 1 148 ? -18.266 -4.715 1.429 1 98.44 148 GLU B N 1
ATOM 3109 C CA . GLU B 1 148 ? -18.234 -4.613 -0.028 1 98.44 148 GLU B CA 1
ATOM 3110 C C . GLU B 1 148 ? -18.578 -5.949 -0.681 1 98.44 148 GLU B C 1
ATOM 3112 O O . GLU B 1 148 ? -18.172 -7.008 -0.191 1 98.44 148 GLU B O 1
ATOM 3117 N N . VAL B 1 149 ? -19.375 -5.844 -1.732 1 98.31 149 VAL B N 1
ATOM 3118 C CA . VAL B 1 149 ? -19.703 -7.012 -2.547 1 98.31 149 VAL B CA 1
ATOM 3119 C C . VAL B 1 149 ? -19.453 -6.695 -4.02 1 98.31 149 VAL B C 1
ATOM 3121 O O . VAL B 1 149 ? -19.812 -5.617 -4.5 1 98.31 149 VAL B O 1
ATOM 3124 N N . GLY B 1 150 ? -18.797 -7.625 -4.691 1 98.31 150 GLY B N 1
ATOM 3125 C CA . GLY B 1 150 ? -18.516 -7.457 -6.109 1 98.31 150 GLY B CA 1
ATOM 3126 C C . GLY B 1 150 ? -18.797 -8.711 -6.922 1 98.31 150 GLY B C 1
ATOM 3127 O O . GLY B 1 150 ? -18.594 -9.828 -6.438 1 98.31 150 GLY B O 1
ATOM 3128 N N . VAL B 1 151 ? -19.266 -8.461 -8.125 1 97.75 151 VAL B N 1
ATOM 3129 C CA . VAL B 1 151 ? -19.516 -9.547 -9.062 1 97.75 151 VAL B CA 1
ATOM 3130 C C . VAL B 1 151 ? -18.812 -9.258 -10.391 1 97.75 151 VAL B C 1
ATOM 3132 O O . VAL B 1 151 ? -18.828 -8.125 -10.875 1 97.75 151 VAL B O 1
ATOM 3135 N N . LEU B 1 152 ? -18.109 -10.258 -10.844 1 97.06 152 LEU B N 1
ATOM 3136 C CA . LEU B 1 152 ? -17.469 -10.188 -12.156 1 97.06 152 LEU B CA 1
ATOM 3137 C C . LEU B 1 152 ? -17.984 -11.289 -13.07 1 97.06 152 LEU B C 1
ATOM 3139 O O . LEU B 1 152 ? -18.016 -12.461 -12.68 1 97.06 152 LEU B O 1
ATOM 3143 N N . LYS B 1 153 ? -18.406 -10.906 -14.25 1 96.81 153 LYS B N 1
ATOM 3144 C CA . LYS B 1 153 ? -18.875 -11.875 -15.242 1 96.81 153 LYS B CA 1
ATOM 3145 C C . LYS B 1 153 ? -18.031 -11.789 -16.516 1 96.81 153 LYS B C 1
ATOM 3147 O O . LYS B 1 153 ? -17.781 -10.695 -17.031 1 96.81 153 LYS B O 1
ATOM 3152 N N . PHE B 1 154 ? -17.609 -12.938 -16.953 1 95.5 154 PHE B N 1
ATOM 3153 C CA . PHE B 1 154 ? -16.812 -13.016 -18.172 1 95.5 154 PHE B CA 1
ATOM 3154 C C . PHE B 1 154 ? -17.641 -13.594 -19.328 1 95.5 154 PHE B C 1
ATOM 3156 O O . PHE B 1 154 ? -18.484 -14.461 -19.109 1 95.5 154 PHE B O 1
ATOM 3163 N N . PHE B 1 155 ? -17.375 -13.016 -20.484 1 93.81 155 PHE B N 1
ATOM 3164 C CA . PHE B 1 155 ? -18.062 -13.469 -21.688 1 93.81 155 PHE B CA 1
ATOM 3165 C C . PHE B 1 155 ? -17.062 -13.812 -22.781 1 93.81 155 PHE B C 1
ATOM 3167 O O . PHE B 1 155 ? -15.93 -13.305 -22.781 1 93.81 155 PHE B O 1
ATOM 3174 N N . ASN B 1 156 ? -17.5 -14.719 -23.719 1 91.81 156 ASN B N 1
ATOM 3175 C CA . ASN B 1 156 ? -16.766 -15.062 -24.922 1 91.81 156 ASN B CA 1
ATOM 3176 C C . ASN B 1 156 ? -15.32 -15.43 -24.594 1 91.81 156 ASN B C 1
ATOM 3178 O O . ASN B 1 156 ? -14.391 -14.875 -25.188 1 91.81 156 ASN B O 1
ATOM 3182 N N . LYS B 1 157 ? -15.133 -16.375 -23.703 1 87.69 157 LYS B N 1
ATOM 3183 C CA . LYS B 1 157 ? -13.828 -16.891 -23.297 1 87.69 157 LYS B CA 1
ATOM 3184 C C . LYS B 1 157 ? -12.945 -15.781 -22.75 1 87.69 157 LYS B C 1
ATOM 3186 O O . LYS B 1 157 ? -11.797 -15.633 -23.156 1 87.69 157 LYS B O 1
ATOM 3191 N N . LYS B 1 158 ? -13.602 -14.844 -22.031 1 84.25 158 LYS B N 1
ATOM 3192 C CA . LYS B 1 158 ? -12.953 -13.812 -21.219 1 84.25 158 LYS B CA 1
ATOM 3193 C C . LYS B 1 158 ? -12.469 -12.648 -22.078 1 84.25 158 LYS B C 1
ATOM 3195 O O . LYS B 1 158 ? -11.594 -11.891 -21.672 1 84.25 158 LYS B O 1
ATOM 3200 N N . ARG B 1 159 ? -13.062 -12.57 -23.312 1 90.88 159 ARG B N 1
ATOM 3201 C CA . ARG B 1 159 ? -12.758 -11.398 -24.125 1 90.88 159 ARG B CA 1
ATOM 3202 C C . ARG B 1 159 ? -13.469 -10.156 -23.594 1 90.88 159 ARG B C 1
ATOM 3204 O O . ARG B 1 159 ? -12.992 -9.039 -23.781 1 90.88 159 ARG B O 1
ATOM 3211 N N . PHE B 1 160 ? -14.641 -10.469 -23.062 1 94 160 PHE B N 1
ATOM 3212 C CA . PHE B 1 160 ? -15.406 -9.383 -22.469 1 94 160 PHE B CA 1
ATOM 3213 C C . PHE B 1 160 ? -15.672 -9.656 -21 1 94 160 PHE B C 1
ATOM 3215 O O . PHE B 1 160 ? -15.852 -10.805 -20.594 1 94 160 PHE B O 1
ATOM 3222 N N . SER B 1 161 ? -15.617 -8.547 -20.219 1 96.19 161 SER B N 1
ATOM 3223 C CA . SER B 1 161 ? -15.945 -8.695 -18.812 1 96.19 161 SER B CA 1
ATOM 3224 C C . SER B 1 161 ? -16.781 -7.527 -18.312 1 96.19 161 SER B C 1
ATOM 3226 O O . SER B 1 161 ? -16.594 -6.387 -18.734 1 96.19 161 SER B O 1
ATOM 3228 N N . LEU B 1 162 ? -17.781 -7.895 -17.531 1 96.62 162 LEU B N 1
ATOM 3229 C CA . LEU B 1 162 ? -18.625 -6.918 -16.859 1 96.62 162 LEU B CA 1
ATOM 3230 C C . LEU B 1 162 ? -18.516 -7.07 -15.344 1 96.62 162 LEU B C 1
ATOM 3232 O O . LEU B 1 162 ? -18.594 -8.188 -14.82 1 96.62 162 LEU B O 1
ATOM 3236 N N . GLY B 1 163 ? -18.281 -5.91 -14.703 1 97.69 163 GLY B N 1
ATOM 3237 C CA . GLY B 1 163 ? -18.156 -5.918 -13.258 1 97.69 163 GLY B CA 1
ATOM 3238 C C . GLY B 1 163 ? -19.125 -4.988 -12.57 1 97.69 163 GLY B C 1
ATOM 3239 O O . GLY B 1 163 ? -19.469 -3.924 -13.094 1 97.69 163 GLY B O 1
ATOM 3240 N N . PHE B 1 164 ? -19.672 -5.457 -11.484 1 97.69 164 PHE B N 1
ATOM 3241 C CA . PHE B 1 164 ? -20.484 -4.645 -10.586 1 97.69 164 PHE B CA 1
ATOM 3242 C C . PHE B 1 164 ? -19.953 -4.727 -9.156 1 97.69 164 PHE B C 1
ATOM 3244 O O . PHE B 1 164 ? -19.75 -5.82 -8.625 1 97.69 164 PHE B O 1
ATOM 3251 N N . ASN B 1 165 ? -19.625 -3.539 -8.602 1 98.12 165 ASN B N 1
ATOM 3252 C CA . ASN B 1 165 ? -19.156 -3.459 -7.215 1 98.12 165 ASN B CA 1
ATOM 3253 C C . ASN B 1 165 ? -19.984 -2.457 -6.41 1 98.12 165 ASN B C 1
ATOM 3255 O O . ASN B 1 165 ? -20.266 -1.355 -6.883 1 98.12 165 ASN B O 1
ATOM 3259 N N . THR B 1 166 ? -20.406 -2.908 -5.215 1 97.94 166 THR B N 1
ATOM 3260 C CA . THR B 1 166 ? -21.094 -1.999 -4.305 1 97.94 166 THR B CA 1
ATOM 3261 C C . THR B 1 166 ? -20.484 -2.057 -2.91 1 97.94 166 THR B C 1
ATOM 3263 O O . THR B 1 166 ? -19.906 -3.074 -2.521 1 97.94 166 THR B O 1
ATOM 3266 N N . TYR B 1 167 ? -20.531 -0.85 -2.242 1 97.56 167 TYR B N 1
ATOM 3267 C CA . TYR B 1 167 ? -19.906 -0.802 -0.919 1 97.56 167 TYR B CA 1
ATOM 3268 C C . TYR B 1 167 ? -20.703 0.099 0.018 1 97.56 167 TYR B C 1
ATOM 3270 O O . TYR B 1 167 ? -21.5 0.923 -0.433 1 97.56 167 TYR B O 1
ATOM 3278 N N . TYR B 1 168 ? -20.484 -0.191 1.289 1 96.75 168 TYR B N 1
ATOM 3279 C CA . TYR B 1 168 ? -20.984 0.629 2.387 1 96.75 168 TYR B CA 1
ATOM 3280 C C . TYR B 1 168 ? -19.938 0.792 3.473 1 96.75 168 TYR B C 1
ATOM 3282 O O . TYR B 1 168 ? -19.453 -0.195 4.039 1 96.75 168 TYR B O 1
ATOM 3290 N N . THR B 1 169 ? -19.594 2.098 3.711 1 96.5 169 THR B N 1
ATOM 3291 C CA . THR B 1 169 ? -18.594 2.387 4.727 1 96.5 169 THR B CA 1
ATOM 3292 C C . THR B 1 169 ? -19.188 3.236 5.848 1 96.5 169 THR B C 1
ATOM 3294 O O . THR B 1 169 ? -19.734 4.309 5.594 1 96.5 169 THR B O 1
ATOM 3297 N N . LEU B 1 170 ? -19.047 2.721 7.012 1 95.62 170 LEU B N 1
ATOM 3298 C CA . LEU B 1 170 ? -19.438 3.465 8.203 1 95.62 170 LEU B CA 1
ATOM 3299 C C . LEU B 1 170 ? -18.234 4.09 8.883 1 95.62 170 LEU B C 1
ATOM 3301 O O . LEU B 1 170 ? -17.266 3.395 9.195 1 95.62 170 LEU B O 1
ATOM 3305 N N . LEU B 1 171 ? -18.297 5.398 9 1 93.19 171 LEU B N 1
ATOM 3306 C CA . LEU B 1 171 ? -17.266 6.121 9.727 1 93.19 171 LEU B CA 1
ATOM 3307 C C . LEU B 1 171 ? -17.703 6.422 11.156 1 93.19 171 LEU B C 1
ATOM 3309 O O . LEU B 1 171 ? -18.828 6.895 11.375 1 93.19 171 LEU B O 1
ATOM 3313 N N . ASP B 1 172 ? -16.797 6.082 12.039 1 93.12 172 ASP B N 1
ATOM 3314 C CA . ASP B 1 172 ? -17.078 6.32 13.453 1 93.12 172 ASP B CA 1
ATOM 3315 C C . ASP B 1 172 ? -16.016 7.207 14.086 1 93.12 172 ASP B C 1
ATOM 3317 O O . ASP B 1 172 ? -14.812 6.953 13.93 1 93.12 172 ASP B O 1
ATOM 3321 N N . ASN B 1 173 ? -16.469 8.219 14.867 1 91.19 173 ASN B N 1
ATOM 3322 C CA . ASN B 1 173 ? -15.586 9.164 15.531 1 91.19 173 ASN B CA 1
ATOM 3323 C C . ASN B 1 173 ? -14.68 9.891 14.539 1 91.19 173 ASN B C 1
ATOM 3325 O O . ASN B 1 173 ? -13.477 10 14.75 1 91.19 173 ASN B O 1
ATOM 3329 N N . TYR B 1 174 ? -15.266 10.336 13.445 1 87.12 174 TYR B N 1
ATOM 3330 C CA . TYR B 1 174 ? -14.453 10.969 12.414 1 87.12 174 TYR B CA 1
ATOM 3331 C C . TYR B 1 174 ? -13.984 12.352 12.859 1 87.12 174 TYR B C 1
ATOM 3333 O O . TYR B 1 174 ? -14.672 13.023 13.625 1 87.12 174 TYR B O 1
ATOM 3341 N N . ILE B 1 175 ? -12.836 12.711 12.516 1 82.94 175 ILE B N 1
ATOM 3342 C CA . ILE B 1 175 ? -12.258 13.992 12.891 1 82.94 175 ILE B CA 1
ATOM 3343 C C . ILE B 1 175 ? -12.648 15.062 11.875 1 82.94 175 ILE B C 1
ATOM 3345 O O . ILE B 1 175 ? -12.461 14.867 10.664 1 82.94 175 ILE B O 1
ATOM 3349 N N . THR B 1 176 ? -13.242 16.094 12.328 1 80.75 176 THR B N 1
ATOM 3350 C CA . THR B 1 176 ? -13.617 17.203 11.469 1 80.75 176 THR B CA 1
ATOM 3351 C C . THR B 1 176 ? -13.25 18.531 12.125 1 80.75 176 THR B C 1
ATOM 3353 O O . THR B 1 176 ? -13.039 18.594 13.336 1 80.75 176 THR B O 1
ATOM 3356 N N . ARG B 1 177 ? -13.133 19.469 11.195 1 77.44 177 ARG B N 1
ATOM 3357 C CA . ARG B 1 177 ? -12.828 20.812 11.672 1 77.44 177 ARG B CA 1
ATOM 3358 C C . ARG B 1 177 ? -14.109 21.562 12.031 1 77.44 177 ARG B C 1
ATOM 3360 O O . ARG B 1 177 ? -15.062 21.578 11.25 1 77.44 177 ARG B O 1
ATOM 3367 N N . GLU B 1 178 ? -14.242 21.938 13.266 1 74.31 178 GLU B N 1
ATOM 3368 C CA . GLU B 1 178 ? -15.406 22.719 13.688 1 74.31 178 GLU B CA 1
ATOM 3369 C C . GLU B 1 178 ? -15 24.078 14.234 1 74.31 178 GLU B C 1
ATOM 3371 O O . GLU B 1 178 ? -13.961 24.219 14.875 1 74.31 178 GLU B O 1
ATOM 3376 N N . ALA B 1 179 ? -15.82 25.062 13.719 1 64.5 179 ALA B N 1
ATOM 3377 C CA . ALA B 1 179 ? -15.648 26.391 14.297 1 64.5 179 ALA B CA 1
ATOM 3378 C C . ALA B 1 179 ? -16.125 26.438 15.742 1 64.5 179 ALA B C 1
ATOM 3380 O O . ALA B 1 179 ? -17.188 25.891 16.062 1 64.5 179 ALA B O 1
ATOM 3381 N N . ASP B 1 180 ? -15.312 26.5 16.703 1 57.06 180 ASP B N 1
ATOM 3382 C CA . ASP B 1 180 ? -15.703 26.5 18.109 1 57.06 180 ASP B CA 1
ATOM 3383 C C . ASP B 1 180 ? -16.516 27.734 18.469 1 57.06 180 ASP B C 1
ATOM 3385 O O . ASP B 1 180 ? -16.766 28.016 19.641 1 57.06 180 ASP B O 1
ATOM 3389 N N . GLY B 1 181 ? -17.141 28.281 17.422 1 54.53 181 GLY B N 1
ATOM 3390 C CA . GLY B 1 181 ? -17.969 29.453 17.688 1 54.53 181 GLY B CA 1
ATOM 3391 C C . GLY B 1 181 ? -17.188 30.594 18.312 1 54.53 181 GLY B C 1
ATOM 3392 O O . GLY B 1 181 ? -17.719 31.703 18.484 1 54.53 181 GLY B O 1
ATOM 3393 N N . THR B 1 182 ? -16.156 30.328 18.891 1 53.19 182 THR B N 1
ATOM 3394 C CA . THR B 1 182 ? -15.492 31.438 19.578 1 53.19 182 THR B CA 1
ATOM 3395 C C . THR B 1 182 ? -14.758 32.344 18.594 1 53.19 182 THR B C 1
ATOM 3397 O O . THR B 1 182 ? -14.078 31.844 17.688 1 53.19 182 THR B O 1
ATOM 3400 N N . GLN B 1 183 ? -15.398 33.5 18.422 1 50.59 183 GLN B N 1
ATOM 3401 C CA . GLN B 1 183 ? -14.828 34.562 17.594 1 50.59 183 GLN B CA 1
ATOM 3402 C C . GLN B 1 183 ? -13.57 35.125 18.219 1 50.59 183 GLN B C 1
ATOM 3404 O O . GLN B 1 183 ? -13.539 35.375 19.438 1 50.59 183 GLN B O 1
ATOM 3409 N N . VAL B 1 184 ? -12.531 34.781 17.641 1 49.59 184 VAL B N 1
ATOM 3410 C CA . VAL B 1 184 ? -11.336 35.438 18.156 1 49.59 184 VAL B CA 1
ATOM 3411 C C . VAL B 1 184 ? -11.047 36.688 17.344 1 49.59 184 VAL B C 1
ATOM 3413 O O . VAL B 1 184 ? -11.266 36.719 16.125 1 49.59 184 VAL B O 1
ATOM 3416 N N . GLN B 1 185 ? -11.234 37.844 17.922 1 47.09 185 GLN B N 1
ATOM 3417 C CA . GLN B 1 185 ? -10.891 39.094 17.266 1 47.09 185 GLN B CA 1
ATOM 3418 C C . GLN B 1 185 ? -9.406 39.156 16.922 1 47.09 185 GLN B C 1
ATOM 3420 O O . GLN B 1 185 ? -8.555 39.031 17.797 1 47.09 185 GLN B O 1
ATOM 3425 N N . TYR B 1 186 ? -9.109 38.75 15.703 1 44.56 186 TYR B N 1
ATOM 3426 C CA . TYR B 1 186 ? -7.742 38.906 15.203 1 44.56 186 TYR B CA 1
ATOM 3427 C C . TYR B 1 186 ? -7.621 40.094 14.281 1 44.56 186 TYR B C 1
ATOM 3429 O O . TYR B 1 186 ? -8.273 40.156 13.242 1 44.56 186 TYR B O 1
ATOM 3437 N N . ASP B 1 187 ? -6.633 40.938 14.586 1 43.88 187 ASP B N 1
ATOM 3438 C CA . ASP B 1 187 ? -6.352 42.188 13.852 1 43.88 187 ASP B CA 1
ATOM 3439 C C . ASP B 1 187 ? -7.641 42.938 13.531 1 43.88 187 ASP B C 1
ATOM 3441 O O . ASP B 1 187 ? -7.824 43.406 12.414 1 43.88 187 ASP B O 1
ATOM 3445 N N . GLY B 1 188 ? -8.453 42.906 14.516 1 45.03 188 GLY B N 1
ATOM 3446 C CA . GLY B 1 188 ? -9.664 43.688 14.227 1 45.03 188 GLY B CA 1
ATOM 3447 C C . GLY B 1 188 ? -10.711 42.875 13.484 1 45.03 188 GLY B C 1
ATOM 3448 O O . GLY B 1 188 ? -11.812 43.344 13.219 1 45.03 188 GLY B O 1
ATOM 3449 N N . GLU B 1 189 ? -10.188 41.844 12.852 1 46.97 189 GLU B N 1
ATOM 3450 C CA . GLU B 1 189 ? -11.188 41.031 12.172 1 46.97 189 GLU B CA 1
ATOM 3451 C C . GLU B 1 189 ? -11.562 39.812 12.992 1 46.97 189 GLU B C 1
ATOM 3453 O O . GLU B 1 189 ? -10.727 39.281 13.727 1 46.97 189 GLU B O 1
ATOM 3458 N N . THR B 1 190 ? -12.695 39.625 13.305 1 49.81 190 THR B N 1
ATOM 3459 C CA . THR B 1 190 ? -13.297 38.469 13.992 1 49.81 190 THR B CA 1
ATOM 3460 C C . THR B 1 190 ? -12.898 37.156 13.32 1 49.81 190 THR B C 1
ATOM 3462 O O . THR B 1 190 ? -13.18 36.969 12.141 1 49.81 190 THR B O 1
ATOM 3465 N N . GLY B 1 191 ? -11.664 36.688 13.727 1 55.88 191 GLY B N 1
ATOM 3466 C CA . GLY B 1 191 ? -11.336 35.438 13.086 1 55.88 191 GLY B CA 1
ATOM 3467 C C . GLY B 1 191 ? -11.969 34.219 13.766 1 55.88 191 GLY B C 1
ATOM 3468 O O . GLY B 1 191 ? -12.297 34.281 14.945 1 55.88 191 GLY B O 1
ATOM 3469 N N . ASN B 1 192 ? -12.617 33.375 13.109 1 60.25 192 ASN B N 1
ATOM 3470 C CA . ASN B 1 192 ? -13.266 32.156 13.617 1 60.25 192 ASN B CA 1
ATOM 3471 C C . ASN B 1 192 ? -12.242 31.094 14 1 60.25 192 ASN B C 1
ATOM 3473 O O . ASN B 1 192 ? -11.305 30.828 13.242 1 60.25 192 ASN B O 1
ATOM 3477 N N . VAL B 1 193 ? -12.164 30.844 15.367 1 63.59 193 VAL B N 1
ATOM 3478 C CA . VAL B 1 193 ? -11.328 29.766 15.883 1 63.59 193 VAL B CA 1
ATOM 3479 C C . VAL B 1 193 ? -11.891 28.422 15.438 1 63.59 193 VAL B C 1
ATOM 3481 O O . VAL B 1 193 ? -13.094 28.172 15.555 1 63.59 193 VAL B O 1
ATOM 3484 N N . VAL B 1 194 ? -10.992 27.719 14.773 1 73.75 194 VAL B N 1
ATOM 3485 C CA . VAL B 1 194 ? -11.414 26.391 14.336 1 73.75 194 VAL B CA 1
ATOM 3486 C C . VAL B 1 194 ? -10.562 25.328 15.031 1 73.75 194 VAL B C 1
ATOM 3488 O O . VAL B 1 194 ? -9.391 25.562 15.344 1 73.75 194 VAL B O 1
ATOM 3491 N N . LYS B 1 195 ? -11.172 24.297 15.547 1 75.69 195 LYS B N 1
ATOM 3492 C CA . LYS B 1 195 ? -10.461 23.156 16.125 1 75.69 195 LYS B CA 1
ATOM 3493 C C . LYS B 1 195 ? -10.938 21.844 15.516 1 75.69 195 LYS B C 1
ATOM 3495 O O . LYS B 1 195 ? -12.094 21.719 15.102 1 75.69 195 LYS B O 1
ATOM 3500 N N . ASN B 1 196 ? -9.953 20.953 15.484 1 82.06 196 ASN B N 1
ATOM 3501 C CA . ASN B 1 196 ? -10.336 19.594 15.086 1 82.06 196 ASN B CA 1
ATOM 3502 C C . ASN B 1 196 ? -11.031 18.859 16.234 1 82.06 196 ASN B C 1
ATOM 3504 O O . ASN B 1 196 ? -10.562 18.891 17.375 1 82.06 196 ASN B O 1
ATOM 3508 N N . VAL B 1 197 ? -12.195 18.328 15.906 1 83.31 197 VAL B N 1
ATOM 3509 C CA . VAL B 1 197 ? -12.938 17.594 16.922 1 83.31 197 VAL B CA 1
ATOM 3510 C C . VAL B 1 197 ? -13.422 16.266 16.344 1 83.31 197 VAL B C 1
ATOM 3512 O O . VAL B 1 197 ? -13.617 16.125 15.133 1 83.31 197 VAL B O 1
ATOM 3515 N N . ASN B 1 198 ? -13.477 15.211 17.25 1 86.38 198 ASN B N 1
ATOM 3516 C CA . ASN B 1 198 ? -14.117 13.961 16.859 1 86.38 198 ASN B CA 1
ATOM 3517 C C . ASN B 1 198 ? -15.641 14.102 16.812 1 86.38 198 ASN B C 1
ATOM 3519 O O . ASN B 1 198 ? -16.25 14.633 17.75 1 86.38 198 ASN B O 1
ATOM 3523 N N . LYS B 1 199 ? -16.125 13.75 15.758 1 84.25 199 LYS B N 1
ATOM 3524 C CA . LYS B 1 199 ? -17.578 13.781 15.633 1 84.25 199 LYS B CA 1
ATOM 3525 C C . LYS B 1 199 ? -18.156 12.375 15.641 1 84.25 199 LYS B C 1
ATOM 3527 O O . LYS B 1 199 ? -17.438 11.398 15.844 1 84.25 199 LYS B O 1
ATOM 3532 N N . GLY B 1 200 ? -19.562 12.352 15.453 1 84.44 200 GLY B N 1
ATOM 3533 C CA . GLY B 1 200 ? -20.266 11.086 15.594 1 84.44 200 GLY B CA 1
ATOM 3534 C C . GLY B 1 200 ? -20.047 10.141 14.43 1 84.44 200 GLY B C 1
ATOM 3535 O O . GLY B 1 200 ? -18.906 9.758 14.148 1 84.44 200 GLY B O 1
ATOM 3536 N N . GLN B 1 201 ? -21.125 9.805 13.773 1 89.38 201 GLN B N 1
ATOM 3537 C CA . GLN B 1 201 ? -21.047 8.773 12.742 1 89.38 201 GLN B CA 1
ATOM 3538 C C . GLN B 1 201 ? -21.422 9.336 11.375 1 89.38 201 GLN B C 1
ATOM 3540 O O . GLN B 1 201 ? -22.234 10.258 11.281 1 89.38 201 GLN B O 1
ATOM 3545 N N . ALA B 1 202 ? -20.703 8.945 10.383 1 89.25 202 ALA B N 1
ATOM 3546 C CA . ALA B 1 202 ? -21 9.242 8.984 1 89.25 202 ALA B CA 1
ATOM 3547 C C . ALA B 1 202 ? -20.906 7.988 8.125 1 89.25 202 ALA B C 1
ATOM 3549 O O . ALA B 1 202 ? -20.391 6.961 8.562 1 89.25 202 ALA B O 1
ATOM 3550 N N . TYR B 1 203 ? -21.641 8.047 6.973 1 92.06 203 TYR B N 1
ATOM 3551 C CA . TYR B 1 203 ? -21.531 6.895 6.086 1 92.06 203 TYR B 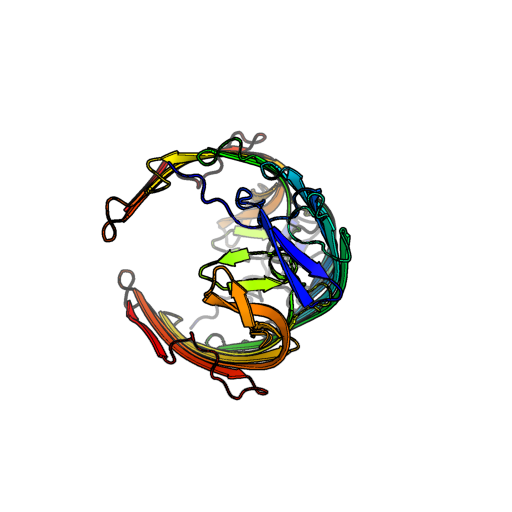CA 1
ATOM 3552 C C . TYR B 1 203 ? -21.219 7.332 4.66 1 92.06 203 TYR B C 1
ATOM 3554 O O . TYR B 1 203 ? -21.453 8.484 4.289 1 92.06 203 TYR B O 1
ATOM 3562 N N . ILE B 1 204 ? -20.578 6.469 3.934 1 91.88 204 ILE B N 1
ATOM 3563 C CA . ILE B 1 204 ? -20.344 6.609 2.502 1 91.88 204 ILE B CA 1
ATOM 3564 C C . ILE B 1 204 ? -20.75 5.328 1.78 1 91.88 204 ILE B C 1
ATOM 3566 O O . ILE B 1 204 ? -20.406 4.227 2.207 1 91.88 204 ILE B O 1
ATOM 3570 N N . THR B 1 205 ? -21.594 5.52 0.764 1 93.75 205 THR B N 1
ATOM 3571 C CA . THR B 1 205 ? -22.016 4.363 -0.018 1 93.75 205 THR B CA 1
ATOM 3572 C C . THR B 1 205 ? -21.953 4.664 -1.512 1 93.75 205 THR B C 1
ATOM 3574 O O . THR B 1 205 ? -21.891 5.828 -1.912 1 93.75 205 THR B O 1
ATOM 3577 N N . GLY B 1 206 ? -21.797 3.592 -2.248 1 94.5 206 GLY B N 1
ATOM 3578 C CA . GLY B 1 206 ? -21.719 3.762 -3.691 1 94.5 206 GLY B CA 1
ATOM 3579 C C . GLY B 1 206 ? -21.656 2.449 -4.445 1 94.5 206 GLY B C 1
ATOM 3580 O O . GLY B 1 206 ? -21.688 1.376 -3.84 1 94.5 206 GLY B O 1
ATOM 3581 N N . TYR B 1 207 ? -21.719 2.564 -5.758 1 95.62 207 TYR B N 1
ATOM 3582 C CA . TYR B 1 207 ? -21.531 1.402 -6.621 1 95.62 207 TYR B CA 1
ATOM 3583 C C . TYR B 1 207 ? -20.766 1.778 -7.887 1 95.62 207 TYR B C 1
ATOM 3585 O O . TYR B 1 207 ? -20.75 2.947 -8.281 1 95.62 207 TYR B O 1
ATOM 3593 N N . THR B 1 208 ? -20.078 0.854 -8.43 1 96.75 208 THR B N 1
ATOM 3594 C CA . THR B 1 208 ? -19.328 1.022 -9.672 1 96.75 208 THR B CA 1
ATOM 3595 C C . THR B 1 208 ? -19.641 -0.099 -10.656 1 96.75 208 THR B C 1
ATOM 3597 O O . THR B 1 208 ? -19.641 -1.275 -10.289 1 96.75 208 THR B O 1
ATOM 3600 N N . ILE B 1 209 ? -20.078 0.309 -11.852 1 96.81 209 ILE B N 1
ATOM 3601 C CA . ILE B 1 209 ? -20.188 -0.632 -12.961 1 96.81 209 ILE B CA 1
ATOM 3602 C C . ILE B 1 209 ? -18.969 -0.51 -13.867 1 96.81 209 ILE B C 1
ATOM 3604 O O . ILE B 1 209 ? -18.578 0.597 -14.25 1 96.81 209 ILE B O 1
ATOM 3608 N N . SER B 1 210 ? -18.328 -1.578 -14.156 1 97.25 210 SER B N 1
ATOM 3609 C CA . SER B 1 210 ? -17.125 -1.557 -15 1 97.25 210 SER B CA 1
ATOM 3610 C C . SER B 1 210 ? -17.266 -2.518 -16.172 1 97.25 210 SER B C 1
ATOM 3612 O O . SER B 1 210 ? -17.969 -3.523 -16.078 1 97.25 210 SER B O 1
ATOM 3614 N N . TYR B 1 211 ? -16.672 -2.129 -17.312 1 94.62 211 TYR B N 1
ATOM 3615 C CA . TYR B 1 211 ? -16.672 -2.912 -18.531 1 94.62 211 TYR B CA 1
ATOM 3616 C C . TYR B 1 211 ? -15.273 -2.979 -19.141 1 94.62 211 TYR B C 1
ATOM 3618 O O . TYR B 1 211 ? -14.539 -1.993 -19.125 1 94.62 211 TYR B O 1
ATOM 3626 N N . GLN B 1 212 ? -14.852 -4.152 -19.484 1 95.56 212 GLN B N 1
ATOM 3627 C CA . GLN B 1 212 ? -13.633 -4.332 -20.266 1 95.56 212 GLN B CA 1
ATOM 3628 C C . GLN B 1 212 ? -13.883 -5.266 -21.453 1 95.56 212 GLN B C 1
ATOM 3630 O O . GLN B 1 212 ? -14.539 -6.297 -21.312 1 95.56 212 GLN B O 1
ATOM 3635 N N . GLY B 1 213 ? -13.375 -4.844 -22.641 1 92.69 213 GLY B N 1
ATOM 3636 C CA . GLY B 1 213 ? -13.562 -5.66 -23.828 1 92.69 213 GLY B CA 1
ATOM 3637 C C . GLY B 1 213 ? -12.352 -5.66 -24.75 1 92.69 213 GLY B C 1
ATOM 3638 O O . GLY B 1 213 ? -11.719 -4.625 -24.953 1 92.69 213 GLY B O 1
ATOM 3639 N N . ARG B 1 214 ? -12.023 -6.832 -25.062 1 92 214 ARG B N 1
ATOM 3640 C CA . ARG B 1 214 ? -11.031 -6.996 -26.125 1 92 214 ARG B CA 1
ATOM 3641 C C . ARG B 1 214 ? -11.695 -7.348 -27.453 1 92 214 ARG B C 1
ATOM 3643 O O . ARG B 1 214 ? -12 -8.516 -27.703 1 92 214 ARG B O 1
ATOM 3650 N N . ILE B 1 215 ? -11.961 -6.363 -28.344 1 86.38 215 ILE B N 1
ATOM 3651 C CA . ILE B 1 215 ? -12.672 -6.566 -29.609 1 86.38 215 ILE B CA 1
ATOM 3652 C C . ILE B 1 215 ? -11.812 -7.395 -30.547 1 86.38 215 ILE B C 1
ATOM 3654 O O . ILE B 1 215 ? -12.312 -8.305 -31.219 1 86.38 215 ILE B O 1
ATOM 3658 N N . ASN B 1 216 ? -10.633 -7.09 -30.578 1 86.19 216 ASN B N 1
ATOM 3659 C CA . ASN B 1 216 ? -9.633 -7.859 -31.297 1 86.19 216 ASN B CA 1
ATOM 3660 C C . ASN B 1 216 ? -8.242 -7.695 -30.688 1 86.19 216 ASN B C 1
ATOM 3662 O O . ASN B 1 216 ? -8.109 -7.195 -29.562 1 86.19 216 ASN B O 1
ATOM 3666 N N . GLU B 1 217 ? -7.23 -8.328 -31.156 1 84 217 GLU B N 1
ATOM 3667 C CA . GLU B 1 217 ? -5.891 -8.328 -30.594 1 84 217 GLU B CA 1
ATOM 3668 C C . GLU B 1 217 ? -5.332 -6.914 -30.484 1 84 217 GLU B C 1
ATOM 3670 O O . GLU B 1 217 ? -4.473 -6.637 -29.641 1 84 217 GLU B O 1
ATOM 3675 N N . ASN B 1 218 ? -5.98 -6.012 -31.25 1 84.88 218 ASN B N 1
ATOM 3676 C CA . ASN B 1 218 ? -5.406 -4.676 -31.312 1 84.88 218 ASN B CA 1
ATOM 3677 C C . ASN B 1 218 ? -6.309 -3.643 -30.641 1 84.88 218 ASN B C 1
ATOM 3679 O O . ASN B 1 218 ? -5.895 -2.508 -30.406 1 84.88 218 ASN B O 1
ATOM 3683 N N . TRP B 1 219 ? -7.602 -4.012 -30.484 1 88.31 219 TRP B N 1
ATOM 3684 C CA . TRP B 1 219 ? -8.547 -3.025 -29.969 1 88.31 219 TRP B CA 1
ATOM 3685 C C . TRP B 1 219 ? -9.094 -3.463 -28.609 1 88.31 219 TRP B C 1
ATOM 3687 O O . TRP B 1 219 ? -9.82 -4.457 -28.516 1 88.31 219 TRP B O 1
ATOM 3697 N N . LYS B 1 220 ? -8.672 -2.781 -27.516 1 91.56 220 LYS B N 1
ATOM 3698 C CA . LYS B 1 220 ? -9.195 -3 -26.172 1 91.56 220 LYS B CA 1
ATOM 3699 C C . LYS B 1 220 ? -10.039 -1.818 -25.703 1 91.56 220 LYS B C 1
ATOM 3701 O O . LYS B 1 220 ? -9.703 -0.663 -25.969 1 91.56 220 LYS B O 1
ATOM 3706 N N . THR B 1 221 ? -11.25 -2.064 -25.25 1 90.94 221 THR B N 1
ATOM 3707 C CA . THR B 1 221 ? -12.148 -1.044 -24.719 1 90.94 221 THR B CA 1
ATOM 3708 C C . THR B 1 221 ? -12.359 -1.229 -23.219 1 90.94 221 THR B C 1
ATOM 3710 O O . THR B 1 221 ? -12.406 -2.357 -22.734 1 90.94 221 THR B O 1
ATOM 3713 N N . LEU B 1 222 ? -12.281 -0.137 -22.5 1 93.88 222 LEU B N 1
ATOM 3714 C CA . LEU B 1 222 ? -12.516 -0.144 -21.062 1 93.88 222 LEU B CA 1
ATOM 3715 C C . LEU B 1 222 ? -13.43 1.006 -20.656 1 93.88 222 LEU B C 1
ATOM 3717 O O . LEU B 1 222 ? -13.398 2.076 -21.266 1 93.88 222 LEU B O 1
ATOM 3721 N N . GLY B 1 223 ? -14.297 0.735 -19.734 1 93.12 223 GLY B N 1
ATOM 3722 C CA . GLY B 1 223 ? -15.188 1.758 -19.203 1 93.12 223 GLY B CA 1
ATOM 3723 C C . GLY B 1 223 ? -15.648 1.475 -17.781 1 93.12 223 GLY B C 1
ATOM 3724 O O . GLY B 1 223 ? -15.641 0.324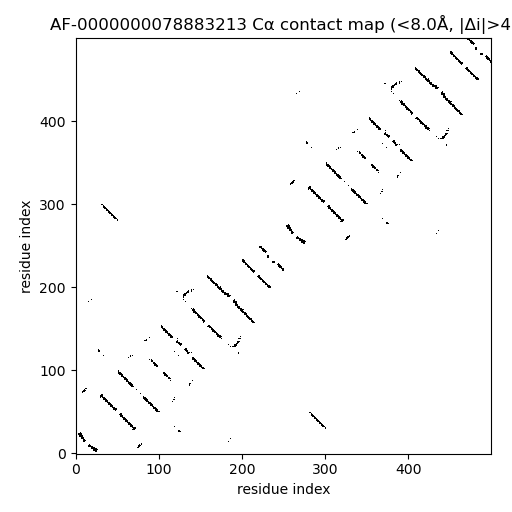 -17.344 1 93.12 223 GLY B O 1
ATOM 3725 N N . PHE B 1 224 ? -15.93 2.631 -17.078 1 95 224 PHE B N 1
ATOM 3726 C CA . PHE B 1 224 ? -16.516 2.461 -15.75 1 95 224 PHE B CA 1
ATOM 3727 C C . PHE B 1 224 ? -17.438 3.619 -15.414 1 95 224 PHE B C 1
ATOM 3729 O O . PHE B 1 224 ? -17.328 4.699 -16 1 95 224 PHE B O 1
ATOM 3736 N N . LEU B 1 225 ? -18.547 3.346 -14.648 1 93.19 225 LEU B N 1
ATOM 3737 C CA . LEU B 1 225 ? -19.484 4.305 -14.07 1 93.19 225 LEU B CA 1
ATOM 3738 C C . LEU B 1 225 ? -19.578 4.133 -12.562 1 93.19 225 LEU B C 1
ATOM 3740 O O . LEU B 1 225 ? -19.844 3.033 -12.07 1 93.19 225 LEU B O 1
ATOM 3744 N N . THR B 1 226 ? -19.25 5.273 -11.875 1 93.69 226 THR B N 1
ATOM 3745 C CA . THR B 1 226 ? -19.25 5.203 -10.422 1 93.69 226 THR B CA 1
ATOM 3746 C C . THR B 1 226 ? -20.234 6.207 -9.828 1 93.69 226 THR B C 1
ATOM 3748 O O . THR B 1 226 ? -20.281 7.363 -10.25 1 93.69 226 THR B O 1
ATOM 3751 N N . TYR B 1 227 ? -21.031 5.738 -8.945 1 92.5 227 TYR B N 1
ATOM 3752 C CA . TYR B 1 227 ? -21.938 6.562 -8.141 1 92.5 227 TYR B CA 1
ATOM 3753 C C . TYR B 1 227 ? -21.578 6.48 -6.664 1 92.5 227 TYR B C 1
ATOM 3755 O O . TYR B 1 227 ? -21.359 5.387 -6.129 1 92.5 227 TYR B O 1
ATOM 3763 N N . THR B 1 228 ? -21.406 7.68 -5.996 1 90.81 228 THR B N 1
ATOM 3764 C CA . THR B 1 228 ? -21.047 7.715 -4.582 1 90.81 228 THR B CA 1
ATOM 3765 C C . THR B 1 228 ? -21.938 8.703 -3.824 1 90.81 228 THR B C 1
ATOM 3767 O O . THR B 1 228 ? -22.25 9.781 -4.328 1 90.81 228 THR B O 1
ATOM 3770 N N . LYS B 1 229 ? -22.391 8.312 -2.695 1 88.81 229 LYS B N 1
ATOM 3771 C CA . LYS B 1 229 ? -23.172 9.156 -1.79 1 88.81 229 LYS B CA 1
ATOM 3772 C C . LYS B 1 229 ? -22.641 9.055 -0.361 1 88.81 229 LYS B C 1
ATOM 3774 O O . LYS B 1 229 ? -22.234 7.984 0.083 1 88.81 229 LYS B O 1
ATOM 3779 N N . GLY B 1 230 ? -22.453 10.242 0.285 1 87.12 230 GLY B N 1
ATOM 3780 C CA . GLY B 1 230 ? -22.016 10.266 1.674 1 87.12 230 GLY B CA 1
ATOM 3781 C C . GLY B 1 230 ? -22.719 11.328 2.498 1 87.12 230 GLY B C 1
ATOM 3782 O O . GLY B 1 230 ? -23 12.414 1.998 1 87.12 230 GLY B O 1
ATOM 3783 N N . GLU B 1 231 ? -23.047 10.945 3.752 1 84.5 231 GLU B N 1
ATOM 3784 C CA . GLU B 1 231 ? -23.719 11.883 4.648 1 84.5 231 GLU B CA 1
ATOM 3785 C C . GLU B 1 231 ? -23.344 11.609 6.105 1 84.5 231 GLU B C 1
ATOM 3787 O O . GLU B 1 231 ? -23.078 10.469 6.48 1 84.5 231 GLU B O 1
ATOM 3792 N N . ALA B 1 232 ? -23.203 12.805 6.789 1 80.75 232 ALA B N 1
ATOM 3793 C CA . ALA B 1 232 ? -23.031 12.664 8.234 1 80.75 232 ALA B CA 1
ATOM 3794 C C . ALA B 1 232 ? -24.375 12.469 8.93 1 80.75 232 ALA B C 1
ATOM 3796 O O . ALA B 1 232 ? -25.344 13.148 8.609 1 80.75 232 ALA B O 1
ATOM 3797 N N . TYR B 1 233 ? -24.406 11.43 9.797 1 74.75 233 TYR B N 1
ATOM 3798 C CA . TYR B 1 233 ? -25.672 11.172 10.484 1 74.75 233 TYR B CA 1
ATOM 3799 C C . TYR B 1 233 ? -26.016 12.312 11.43 1 74.75 233 TYR B C 1
ATOM 3801 O O . TYR B 1 233 ? -27.203 12.586 11.672 1 74.75 233 TYR B O 1
ATOM 3809 N N . ASP B 1 234 ? -24.938 12.93 11.969 1 69 234 ASP B N 1
ATOM 3810 C CA . ASP B 1 234 ? -25.172 13.938 12.992 1 69 234 ASP B CA 1
ATOM 3811 C C . ASP B 1 234 ? -25.641 15.25 12.375 1 69 234 ASP B C 1
ATOM 3813 O O . ASP B 1 234 ? -26.578 15.875 12.859 1 69 234 ASP B O 1
ATOM 3817 N N . THR B 1 235 ? -25.031 15.656 11.25 1 65.88 235 THR B N 1
ATOM 3818 C CA . THR B 1 235 ? -25.344 16.969 10.703 1 65.88 235 THR B CA 1
ATOM 3819 C C . THR B 1 235 ? -26.172 16.844 9.43 1 65.88 235 THR B C 1
ATOM 3821 O O . THR B 1 235 ? -26.75 17.828 8.961 1 65.88 235 THR B O 1
ATOM 3824 N N . GLU B 1 236 ? -26.5 15.617 9.031 1 67 236 GLU B N 1
ATOM 3825 C CA . GLU B 1 236 ? -27.188 15.336 7.77 1 67 236 GLU B CA 1
ATOM 3826 C C . GLU B 1 236 ? -26.547 16.094 6.613 1 67 236 GLU B C 1
ATOM 3828 O O . GLU B 1 236 ? -27.203 16.422 5.633 1 67 236 GLU B O 1
ATOM 3833 N N . GLU B 1 237 ? -25.328 16.578 6.93 1 64.38 237 GLU B N 1
ATOM 3834 C CA . GLU B 1 237 ? -24.609 17.297 5.871 1 64.38 237 GLU B CA 1
ATOM 3835 C C . GLU B 1 237 ? -23.906 16.312 4.934 1 64.38 237 GLU B C 1
ATOM 3837 O O . GLU B 1 237 ? -23.344 15.32 5.383 1 64.38 237 GLU B O 1
ATOM 3842 N N . ARG B 1 238 ? -24.328 16.609 3.674 1 63.5 238 ARG B N 1
ATOM 3843 C CA . ARG B 1 238 ? -23.656 15.789 2.668 1 63.5 238 ARG B CA 1
ATOM 3844 C C . ARG B 1 238 ? -22.141 15.938 2.762 1 63.5 238 ARG B C 1
ATOM 3846 O O . ARG B 1 238 ? -21.625 17.031 3.023 1 63.5 238 ARG B O 1
ATOM 3853 N N . LEU B 1 239 ? -21.5 14.898 2.818 1 60.78 239 LEU B N 1
ATOM 3854 C CA . LEU B 1 239 ? -20.047 15.008 2.797 1 60.78 239 LEU B CA 1
ATOM 3855 C C . LEU B 1 239 ? -19.578 15.633 1.489 1 60.78 239 LEU B C 1
ATOM 3857 O O . LEU B 1 239 ? -20 15.227 0.408 1 60.78 239 LEU B O 1
ATOM 3861 N N . SER B 1 240 ? -19.484 16.938 1.37 1 54.72 240 SER B N 1
ATOM 3862 C CA . SER B 1 240 ? -19.344 17.922 0.302 1 54.72 240 SER B CA 1
ATOM 3863 C C . SER B 1 240 ? -18.703 17.297 -0.941 1 54.72 240 SER B C 1
ATOM 3865 O O . SER B 1 240 ? -19 17.719 -2.064 1 54.72 240 SER B O 1
ATOM 3867 N N . SER B 1 241 ? -17.562 16.781 -1.036 1 55.16 241 SER B N 1
ATOM 3868 C CA . SER B 1 241 ? -16.688 16.828 -2.205 1 55.16 241 SER B CA 1
ATOM 3869 C C . SER B 1 241 ? -16.906 15.617 -3.105 1 55.16 241 SER B C 1
ATOM 3871 O O . SER B 1 241 ? -16.109 15.352 -3.996 1 55.16 241 SER B O 1
ATOM 3873 N N . ILE B 1 242 ? -17.906 14.82 -2.887 1 54.78 242 ILE B N 1
ATOM 3874 C CA . ILE B 1 242 ? -17.781 13.68 -3.789 1 54.78 242 ILE B CA 1
ATOM 3875 C C . ILE B 1 242 ? -18.734 13.852 -4.969 1 54.78 242 ILE B C 1
ATOM 3877 O O . ILE B 1 242 ? -19.953 13.961 -4.785 1 54.78 242 ILE B O 1
ATOM 3881 N N . PRO B 1 243 ? -18.266 14.281 -6.133 1 59.44 243 PRO B N 1
ATOM 3882 C CA . PRO B 1 243 ? -19.219 14.258 -7.25 1 59.44 243 PRO B CA 1
ATOM 3883 C C . PRO B 1 243 ? -19.984 12.945 -7.344 1 59.44 243 PRO B C 1
ATOM 3885 O O . PRO B 1 243 ? -19.391 11.867 -7.273 1 59.44 243 PRO B O 1
ATOM 3888 N N . PRO B 1 244 ? -21.375 12.977 -7.527 1 66.25 244 PRO B N 1
ATOM 3889 C CA . PRO B 1 244 ? -22.25 11.812 -7.434 1 66.25 244 PRO B CA 1
ATOM 3890 C C . PRO B 1 244 ? -21.984 10.773 -8.523 1 66.25 244 PRO B C 1
ATOM 3892 O O . PRO B 1 244 ? -22 9.57 -8.258 1 66.25 244 PRO B O 1
ATOM 3895 N N . LEU B 1 245 ? -21.844 11.195 -9.711 1 72.88 245 LEU B N 1
ATOM 3896 C CA . LEU B 1 245 ? -21.688 10.25 -10.805 1 72.88 245 LEU B CA 1
ATOM 3897 C C . LEU B 1 245 ? -20.469 10.586 -11.648 1 72.88 245 LEU B C 1
ATOM 3899 O O . LEU B 1 245 ? -20.312 11.727 -12.086 1 72.88 245 LEU B O 1
ATOM 3903 N N . PHE B 1 246 ? -19.5 9.648 -11.664 1 82.25 246 PHE B N 1
ATOM 3904 C CA . PHE B 1 246 ? -18.312 9.844 -12.484 1 82.25 246 PHE B CA 1
ATOM 3905 C C . PHE B 1 246 ? -17.984 8.586 -13.281 1 82.25 246 PHE B C 1
ATOM 3907 O O . PHE B 1 246 ? -18.266 7.469 -12.836 1 82.25 246 PHE B O 1
ATOM 3914 N N . GLY B 1 247 ? -17.797 8.797 -14.703 1 81.56 247 GLY B N 1
ATOM 3915 C CA . GLY B 1 247 ? -17.453 7.645 -15.516 1 81.56 247 GLY B CA 1
ATOM 3916 C C . GLY B 1 247 ? -16.438 7.953 -16.609 1 81.56 247 GLY B C 1
ATOM 3917 O O . GLY B 1 247 ? -16.125 9.117 -16.844 1 81.56 247 GLY B O 1
ATOM 3918 N N . ARG B 1 248 ? -15.805 6.926 -17.078 1 82.56 248 ARG B N 1
ATOM 3919 C CA . ARG B 1 248 ? -14.844 7.047 -18.156 1 82.56 248 ARG B CA 1
ATOM 3920 C C . ARG B 1 248 ? -14.945 5.859 -19.109 1 82.56 248 ARG B C 1
ATOM 3922 O O . ARG B 1 248 ? -15.242 4.742 -18.688 1 82.56 248 ARG B O 1
ATOM 3929 N N . PHE B 1 249 ? -15.023 6.285 -20.453 1 82.19 249 PHE B N 1
ATOM 3930 C CA . PHE B 1 249 ? -14.969 5.254 -21.484 1 82.19 249 PHE B CA 1
ATOM 3931 C C . PHE B 1 249 ? -13.797 5.484 -22.422 1 82.19 249 PHE B C 1
ATOM 3933 O O . PHE B 1 249 ? -13.516 6.621 -22.812 1 82.19 249 PHE B O 1
ATOM 3940 N N . GLU B 1 250 ? -12.859 4.43 -22.547 1 82.5 250 GLU B N 1
ATOM 3941 C CA . GLU B 1 250 ? -11.703 4.516 -23.438 1 82.5 250 GLU B CA 1
ATOM 3942 C C . GLU B 1 250 ? -11.672 3.346 -24.406 1 82.5 250 GLU B C 1
ATOM 3944 O O . GLU B 1 250 ? -12.047 2.227 -24.062 1 82.5 250 GLU B O 1
#

InterPro domains:
  IPR000531 TonB-dependent receptor-like, beta-barrel [PF00593] (22-247)
  IPR036942 TonB-dependent receptor-like, beta-barrel domain superfamily [G3DSA:2.40.170.20] (4-250)
  IPR039426 TonB-dependent receptor-like [PTHR30069] (24-244)

Radius of gyration: 29.27 Å; Cα contacts (8 Å, |Δi|>4): 1297; chains: 2; bounding box: 54×88×62 Å